Protein AF-0000000072628642 (afdb_homodimer)

Radius of gyration: 26.58 Å; Cα contacts (8 Å, |Δi|>4): 1217; chains: 2; bounding box: 62×96×61 Å

pLDDT: mean 88.21, std 14.82, range [26.38, 98.94]

Organism: Meloidogyne incognita (NCBI:txid6306)

Solvent-accessible surface area (backbone atoms only — not comparable to full-atom values): 31211 Å² total; per-residue (Å²): 112,71,61,87,69,72,51,70,67,55,42,51,52,48,54,50,24,47,69,71,48,40,33,92,86,68,40,46,45,75,43,68,57,64,73,45,79,46,60,67,76,45,87,91,37,37,7,5,14,37,23,28,46,60,71,12,30,38,40,30,38,27,42,74,41,84,44,79,42,94,62,77,77,76,64,77,46,61,44,57,42,44,44,73,38,89,76,16,39,76,64,37,62,64,71,65,26,53,54,52,27,49,50,51,18,50,49,54,41,36,37,64,33,41,85,76,42,28,51,68,43,57,52,67,32,46,56,60,82,81,41,33,28,47,33,38,40,37,40,33,36,32,53,26,66,35,33,49,59,61,36,43,50,28,53,21,51,50,46,11,48,48,45,22,49,44,73,57,69,41,79,38,87,39,78,93,77,37,70,44,79,40,74,49,93,70,83,45,70,48,65,46,56,53,82,36,46,47,38,37,38,54,39,30,43,46,90,94,37,67,34,32,58,42,39,47,73,56,49,74,64,40,35,38,33,34,40,38,18,35,23,60,31,95,45,88,89,41,65,81,62,20,27,38,20,29,39,35,54,41,75,30,31,67,40,40,57,70,57,50,52,50,47,52,54,52,46,53,53,50,41,48,53,51,49,51,54,48,53,51,50,53,52,53,53,51,52,51,52,56,54,58,67,65,44,71,69,83,115,114,68,61,90,71,72,52,71,66,56,42,51,52,48,53,51,24,46,70,72,48,39,34,91,88,68,41,46,45,76,41,68,58,63,73,46,79,47,61,68,77,45,88,92,37,38,7,4,15,38,25,28,46,59,71,12,29,37,40,30,37,27,41,72,42,84,43,78,44,93,63,76,76,76,64,75,46,64,44,57,42,45,43,73,40,90,77,16,39,74,65,37,60,64,70,64,27,53,54,52,26,48,48,52,20,50,50,54,41,38,35,64,33,41,85,76,42,27,53,69,44,57,54,67,32,49,48,65,83,80,41,32,26,48,34,36,42,36,40,32,35,32,54,26,65,36,32,49,59,60,35,42,50,26,53,21,49,50,45,12,48,47,45,21,50,44,72,56,67,41,79,38,88,40,77,92,78,37,68,44,81,37,74,49,93,70,83,47,68,49,66,47,56,52,82,35,45,47,37,38,39,52,40,28,44,44,91,95,35,68,35,31,58,42,38,47,74,57,48,74,62,42,35,38,32,34,40,40,16,36,24,60,31,95,45,89,88,42,66,81,64,20,26,38,21,28,39,36,55,41,76,29,30,66,38,41,56,68,58,48,53,50,47,52,54,51,46,54,52,51,41,49,53,51,48,51,54,49,53,52,51,52,52,52,51,51,52,51,52,56,54,56,68,67,44,71,69,80,112

InterPro domains:
  IPR001247 Exoribonuclease, phosphorolytic domain 1 [PF01138] (32-166)
  IPR015847 Exoribonuclease, phosphorolytic domain 2 [PF03725] (198-268)
  IPR020568 Ribosomal protein uS5 domain 2-type superfamily [SSF54211] (1-220)
  IPR027408 PNPase/RNase PH domain superfamily [G3DSA:3.30.230.70] (5-297)
  IPR036345 Exoribonuclease, PH domain 2 superfamily [SSF55666] (192-291)
  IPR050590 Exosome complex component Rrp42 subfamily [PTHR11097] (6-284)

Structure (mmCIF, N/CA/C/O backbone):
data_AF-0000000072628642-model_v1
#
loop_
_entity.id
_entity.type
_entity.pdbx_description
1 polymer 'Ribosomal RNA-processing protein 42'
#
loop_
_atom_site.group_PDB
_atom_site.id
_atom_site.type_symbol
_atom_site.label_atom_id
_atom_site.label_alt_id
_atom_site.label_comp_id
_atom_site.label_asym_id
_atom_site.label_entity_id
_atom_site.label_seq_id
_atom_site.pdbx_PDB_ins_code
_atom_site.Cartn_x
_atom_site.Cartn_y
_atom_site.Cartn_z
_atom_site.occupancy
_atom_site.B_iso_or_equiv
_atom_site.auth_seq_id
_atom_site.auth_comp_id
_atom_site.auth_asym_id
_atom_site.auth_atom_id
_atom_site.pdbx_PDB_model_num
ATOM 1 N N . MET A 1 1 ? 20.266 -1.499 14.406 1 27.38 1 MET A N 1
ATOM 2 C CA . MET A 1 1 ? 20.328 -2.281 13.18 1 27.38 1 MET A CA 1
ATOM 3 C C . MET A 1 1 ? 21.641 -2.062 12.453 1 27.38 1 MET A C 1
ATOM 5 O O . MET A 1 1 ? 22.062 -0.921 12.234 1 27.38 1 MET A O 1
ATOM 9 N N . ALA A 1 2 ? 22.5 -2.834 12.5 1 34.16 2 ALA A N 1
ATOM 10 C CA . ALA A 1 2 ? 23.766 -2.627 11.789 1 34.16 2 ALA A CA 1
ATOM 11 C C . ALA A 1 2 ? 23.516 -2.172 10.352 1 34.16 2 ALA A C 1
ATOM 13 O O . ALA A 1 2 ? 23 -2.936 9.531 1 34.16 2 ALA A O 1
ATOM 14 N N . ASP A 1 3 ? 23.141 -1.09 10.039 1 44 3 ASP A N 1
ATOM 15 C CA . ASP A 1 3 ? 22.844 -0.438 8.766 1 44 3 ASP A CA 1
ATOM 16 C C . ASP A 1 3 ? 23.938 -0.731 7.734 1 44 3 ASP A C 1
ATOM 18 O O . ASP A 1 3 ? 25.109 -0.441 7.969 1 44 3 ASP A O 1
ATOM 22 N N . PHE A 1 4 ? 23.984 -1.987 7.246 1 50.06 4 PHE A N 1
ATOM 23 C CA . PHE A 1 4 ? 24.875 -2.031 6.09 1 50.06 4 PHE A CA 1
ATOM 24 C C . PHE A 1 4 ? 25.016 -0.648 5.461 1 50.06 4 PHE A C 1
ATOM 26 O O . PHE A 1 4 ? 24.031 -0.081 4.973 1 50.06 4 PHE A O 1
ATOM 33 N N . LEU A 1 5 ? 25.828 0.159 6.137 1 64.5 5 LEU A N 1
ATOM 34 C CA . LEU A 1 5 ? 26.016 1.582 5.879 1 64.5 5 LEU A CA 1
ATOM 35 C C . LEU A 1 5 ? 27.016 1.799 4.746 1 64.5 5 LEU A C 1
ATOM 37 O O . LEU A 1 5 ? 28.078 1.179 4.727 1 64.5 5 LEU A O 1
ATOM 41 N N . ILE A 1 6 ? 26.547 1.906 3.443 1 77 6 ILE A N 1
ATOM 42 C CA . ILE A 1 6 ? 27.453 2.352 2.393 1 77 6 ILE A CA 1
ATOM 43 C C . ILE A 1 6 ? 27.875 3.799 2.648 1 77 6 ILE A C 1
ATOM 45 O O . ILE A 1 6 ? 27.125 4.574 3.238 1 77 6 ILE A O 1
ATOM 49 N N . SER A 1 7 ? 29.125 4.012 2.379 1 87.94 7 SER A N 1
ATOM 50 C CA . SER A 1 7 ? 29.641 5.367 2.553 1 87.94 7 SER A CA 1
ATOM 51 C C . SER A 1 7 ? 28.922 6.348 1.628 1 87.94 7 SER A C 1
ATOM 53 O O . SER A 1 7 ? 28.312 5.945 0.642 1 87.94 7 SER A O 1
ATOM 55 N N . ASN A 1 8 ? 28.984 7.574 1.965 1 88.69 8 ASN A N 1
ATOM 56 C CA . ASN A 1 8 ? 28.422 8.617 1.115 1 88.69 8 ASN A CA 1
ATOM 57 C C . ASN A 1 8 ? 29.078 8.633 -0.264 1 88.69 8 ASN A C 1
ATOM 59 O O . ASN A 1 8 ? 28.406 8.914 -1.265 1 88.69 8 ASN A O 1
ATOM 63 N N . TYR A 1 9 ? 30.312 8.336 -0.222 1 89.62 9 TYR A N 1
ATOM 64 C CA . TYR A 1 9 ? 31.016 8.281 -1.497 1 89.62 9 TYR A CA 1
ATOM 65 C C . TYR A 1 9 ? 30.484 7.156 -2.371 1 89.62 9 TYR A C 1
ATOM 67 O O . TYR A 1 9 ? 30.234 7.352 -3.562 1 89.62 9 TYR A O 1
ATOM 75 N N . GLU A 1 10 ? 30.297 5.992 -1.767 1 91.56 10 GLU A N 1
ATOM 76 C CA . GLU A 1 10 ? 29.75 4.855 -2.494 1 91.56 10 GLU A CA 1
ATOM 77 C C . GLU A 1 10 ? 28.344 5.148 -2.996 1 91.56 10 GLU A C 1
ATOM 79 O O . GLU A 1 10 ? 28 4.809 -4.129 1 91.56 10 GLU A O 1
ATOM 84 N N . LYS A 1 11 ? 27.609 5.773 -2.203 1 92.5 11 LYS A N 1
ATOM 85 C CA . LYS A 1 11 ? 26.234 6.141 -2.576 1 92.5 11 LYS A CA 1
ATOM 86 C C . LYS A 1 11 ? 26.234 7.055 -3.797 1 92.5 11 LYS A C 1
ATOM 88 O O . LYS A 1 11 ? 25.484 6.82 -4.75 1 92.5 11 LYS A O 1
ATOM 93 N N . ASN A 1 12 ? 27.031 8.016 -3.785 1 93.5 12 ASN A N 1
ATOM 94 C CA . ASN A 1 12 ? 27.125 8.953 -4.902 1 93.5 12 ASN A CA 1
ATOM 95 C C . ASN A 1 12 ? 27.594 8.258 -6.18 1 93.5 12 ASN A C 1
ATOM 97 O O . ASN A 1 12 ? 27.109 8.578 -7.273 1 93.5 12 ASN A O 1
ATOM 101 N N . TYR A 1 13 ? 28.562 7.352 -5.949 1 94.44 13 TYR A N 1
ATOM 102 C CA . TYR A 1 13 ? 29.047 6.598 -7.094 1 94.44 13 TYR A CA 1
ATOM 103 C C . TYR A 1 13 ? 27.938 5.793 -7.746 1 94.44 13 TYR A C 1
ATOM 105 O O . TYR A 1 13 ? 27.797 5.785 -8.969 1 94.44 13 TYR A O 1
ATOM 113 N N . ILE A 1 14 ? 27.078 5.172 -6.93 1 96.06 14 ILE A N 1
ATOM 114 C CA . ILE A 1 14 ? 25.953 4.363 -7.41 1 96.06 14 ILE A CA 1
ATOM 115 C C . ILE A 1 14 ? 24.938 5.254 -8.125 1 96.06 14 ILE A C 1
ATOM 117 O O . ILE A 1 14 ? 24.516 4.941 -9.234 1 96.06 14 ILE A O 1
ATOM 121 N N . ILE A 1 15 ? 24.609 6.348 -7.539 1 95.94 15 ILE A N 1
ATOM 122 C CA . ILE A 1 15 ? 23.609 7.266 -8.078 1 95.94 15 ILE A CA 1
ATOM 123 C C . ILE A 1 15 ? 24.094 7.812 -9.422 1 95.94 15 ILE A C 1
ATOM 125 O O . ILE A 1 15 ? 23.312 7.867 -10.383 1 95.94 15 ILE A O 1
ATOM 129 N N . ASP A 1 16 ? 25.359 8.133 -9.469 1 95.94 16 ASP A N 1
ATOM 130 C CA . ASP A 1 16 ? 25.922 8.664 -10.703 1 95.94 16 ASP A CA 1
ATOM 131 C C . ASP A 1 16 ? 25.891 7.609 -11.812 1 95.94 16 ASP A C 1
ATOM 133 O O . ASP A 1 16 ? 25.609 7.926 -12.969 1 95.94 16 ASP A O 1
ATOM 137 N N . GLY A 1 17 ? 26.281 6.398 -11.5 1 96.12 17 GLY A N 1
ATOM 138 C CA . GLY A 1 17 ? 26.219 5.316 -12.469 1 96.12 17 GLY A CA 1
ATOM 139 C C . GLY A 1 17 ? 24.828 5.086 -13.016 1 96.12 17 GLY A C 1
ATOM 140 O O . GLY A 1 17 ? 24.641 4.953 -14.227 1 96.12 17 GLY A O 1
ATOM 141 N N . VAL A 1 18 ? 23.844 5.117 -12.172 1 96.25 18 VAL A N 1
ATOM 142 C CA . VAL A 1 18 ? 22.438 4.934 -12.555 1 96.25 18 VAL A CA 1
ATOM 143 C C . VAL A 1 18 ? 22 6.07 -13.477 1 96.25 18 VAL A C 1
ATOM 145 O O . VAL A 1 18 ? 21.344 5.84 -14.484 1 96.25 18 VAL A O 1
ATOM 148 N N . GLN A 1 19 ? 22.406 7.258 -13.117 1 96 19 GLN A N 1
ATOM 149 C CA . GLN A 1 19 ? 22.062 8.414 -13.938 1 96 19 GLN A CA 1
ATOM 150 C C . GLN A 1 19 ? 22.672 8.297 -15.336 1 96 19 GLN A C 1
ATOM 152 O O . GLN A 1 19 ? 22.062 8.734 -16.312 1 96 19 GLN A O 1
ATOM 157 N N . ALA A 1 20 ? 23.828 7.676 -15.383 1 95.62 20 ALA A N 1
ATOM 158 C CA . ALA A 1 20 ? 24.516 7.484 -16.656 1 95.62 20 ALA A CA 1
ATOM 159 C C . ALA A 1 20 ? 23.969 6.266 -17.406 1 95.62 20 ALA A C 1
ATOM 161 O O . ALA A 1 20 ? 24.312 6.023 -18.562 1 95.62 20 ALA A O 1
ATOM 162 N N . GLY A 1 21 ? 23.172 5.492 -16.766 1 95.31 21 GLY A N 1
ATOM 163 C CA . GLY A 1 21 ? 22.531 4.352 -17.391 1 95.31 21 GLY A CA 1
ATOM 164 C C . GLY A 1 21 ? 23.328 3.07 -17.281 1 95.31 21 GLY A C 1
ATOM 165 O O . GLY A 1 21 ? 23.016 2.072 -17.938 1 95.31 21 GLY A O 1
ATOM 166 N N . ILE A 1 22 ? 24.453 3.146 -16.531 1 95.81 22 ILE A N 1
ATOM 167 C CA . ILE A 1 22 ? 25.281 1.958 -16.312 1 95.81 22 ILE A CA 1
ATOM 168 C C . ILE A 1 22 ? 25.516 1.76 -14.82 1 95.81 22 ILE A C 1
ATOM 170 O O . ILE A 1 22 ? 26.219 2.561 -14.18 1 95.81 22 ILE A O 1
ATOM 174 N N . ARG A 1 23 ? 25.047 0.684 -14.312 1 96.69 23 ARG A N 1
ATOM 175 C CA . ARG A 1 23 ? 25.125 0.404 -12.883 1 96.69 23 ARG A CA 1
ATOM 176 C C . ARG A 1 23 ? 26.516 -0.133 -12.516 1 96.69 23 ARG A C 1
ATOM 178 O O . ARG A 1 23 ? 27.297 -0.483 -13.391 1 96.69 23 ARG A O 1
ATOM 185 N N . CYS A 1 24 ? 26.812 -0.268 -11.336 1 93.56 24 CYS A N 1
ATOM 186 C CA . CYS A 1 24 ? 28.141 -0.636 -10.844 1 93.56 24 CYS A CA 1
ATOM 187 C C . CYS A 1 24 ? 28.516 -2.039 -11.297 1 93.56 24 CYS A C 1
ATOM 189 O O . CYS A 1 24 ? 29.703 -2.33 -11.508 1 93.56 24 CYS A O 1
ATOM 191 N N . ASP A 1 25 ? 27.547 -2.869 -11.43 1 95.19 25 ASP A N 1
ATOM 192 C CA . ASP A 1 25 ? 27.828 -4.246 -11.812 1 95.19 25 ASP A CA 1
ATOM 193 C C . ASP A 1 25 ? 27.672 -4.441 -13.32 1 95.19 25 ASP A C 1
ATOM 195 O O . ASP A 1 25 ? 27.641 -5.574 -13.805 1 95.19 25 ASP A O 1
ATOM 199 N N . GLY A 1 26 ? 27.484 -3.393 -14.094 1 96.5 26 GLY A N 1
ATOM 200 C CA . GLY A 1 26 ? 27.453 -3.447 -15.547 1 96.5 26 GLY A CA 1
ATOM 201 C C . GLY A 1 26 ? 26.047 -3.564 -16.094 1 96.5 26 GLY A C 1
ATOM 202 O O . GLY A 1 26 ? 25.828 -3.426 -17.312 1 96.5 26 GLY A O 1
ATOM 203 N N . ARG A 1 27 ? 25.031 -3.717 -15.289 1 97.56 27 ARG A N 1
ATOM 204 C CA . ARG A 1 27 ? 23.641 -3.82 -15.727 1 97.56 27 ARG A CA 1
ATOM 205 C C . ARG A 1 27 ? 23.109 -2.469 -16.188 1 97.56 27 ARG A C 1
ATOM 207 O O . ARG A 1 27 ? 23.562 -1.424 -15.711 1 97.56 27 ARG A O 1
ATOM 214 N N . GLN A 1 28 ? 22.156 -2.613 -17.109 1 97.88 28 GLN A N 1
ATOM 215 C CA . GLN A 1 28 ? 21.344 -1.441 -17.453 1 97.88 28 GLN A CA 1
ATOM 216 C C . GLN A 1 28 ? 20.219 -1.234 -16.438 1 97.88 28 GLN A C 1
ATOM 218 O O . GLN A 1 28 ? 20.078 -2.014 -15.5 1 97.88 28 GLN A O 1
ATOM 223 N N . LEU A 1 29 ? 19.438 -0.24 -16.641 1 98 29 LEU A N 1
ATOM 224 C CA . LEU A 1 29 ? 18.453 0.213 -15.664 1 98 29 LEU A CA 1
ATOM 225 C C . LEU A 1 29 ? 17.359 -0.836 -15.469 1 98 29 LEU A C 1
ATOM 227 O O . LEU A 1 29 ? 16.797 -0.946 -14.383 1 98 29 LEU A O 1
ATOM 231 N N . THR A 1 30 ? 17.062 -1.696 -16.531 1 98.06 30 THR A N 1
ATOM 232 C CA . THR A 1 30 ? 15.945 -2.627 -16.453 1 98.06 30 THR A CA 1
ATOM 233 C C . THR A 1 30 ? 16.438 -4.07 -16.438 1 98.06 30 THR A C 1
ATOM 235 O O . THR A 1 30 ? 15.641 -5.008 -16.516 1 98.06 30 THR A O 1
ATOM 238 N N . ASP A 1 31 ? 17.781 -4.254 -16.375 1 97.94 31 ASP A N 1
ATOM 239 C CA . ASP A 1 31 ? 18.359 -5.598 -16.391 1 97.94 31 ASP A CA 1
ATOM 240 C C . ASP A 1 31 ? 18.172 -6.289 -15.047 1 97.94 31 ASP A C 1
ATOM 242 O O . ASP A 1 31 ? 18.328 -5.66 -14 1 97.94 31 ASP A O 1
ATOM 246 N N . TYR A 1 32 ? 17.812 -7.535 -15.156 1 98.69 32 TYR A N 1
ATOM 247 C CA . TYR A 1 32 ? 17.766 -8.375 -13.961 1 98.69 32 TYR A CA 1
ATOM 248 C C . TYR A 1 32 ? 19.078 -9.133 -13.781 1 98.69 32 TYR A C 1
ATOM 250 O O . TYR A 1 32 ? 19.734 -9.484 -14.758 1 98.69 32 TYR A O 1
ATOM 258 N N . ARG A 1 33 ? 19.469 -9.383 -12.562 1 98.31 33 ARG A N 1
ATOM 259 C CA . ARG A 1 33 ? 20.5 -10.383 -12.273 1 98.31 33 ARG A CA 1
ATOM 260 C C . ARG A 1 33 ? 20.047 -11.773 -12.703 1 98.31 33 ARG A C 1
ATOM 262 O O . ARG A 1 33 ? 18.875 -11.992 -12.984 1 98.31 33 ARG A O 1
ATOM 269 N N . PRO A 1 34 ? 20.984 -12.625 -12.797 1 98.12 34 PRO A N 1
ATOM 270 C CA . PRO A 1 34 ? 20.578 -13.977 -13.195 1 98.12 34 PRO A CA 1
ATOM 271 C C . PRO A 1 34 ? 19.5 -14.562 -12.289 1 98.12 34 PRO A C 1
ATOM 273 O O . PRO A 1 34 ? 19.562 -14.414 -11.062 1 98.12 34 PRO A O 1
ATOM 276 N N . ILE A 1 35 ? 18.531 -15.188 -12.922 1 98.69 35 ILE A N 1
ATOM 277 C CA . ILE A 1 35 ? 17.406 -15.781 -12.188 1 98.69 35 ILE A CA 1
ATOM 278 C C . ILE A 1 35 ? 17.453 -17.297 -12.32 1 98.69 35 ILE A C 1
ATOM 280 O O . ILE A 1 35 ? 17.625 -17.828 -13.43 1 98.69 35 ILE A O 1
ATOM 284 N N . SER A 1 36 ? 17.391 -17.953 -11.188 1 98.38 36 SER A N 1
ATOM 285 C CA . SER A 1 36 ? 17.281 -19.406 -11.164 1 98.38 36 SER A CA 1
ATOM 286 C C . SER A 1 36 ? 15.961 -19.844 -10.539 1 98.38 36 SER A C 1
ATOM 288 O O . SER A 1 36 ? 15.516 -19.266 -9.539 1 98.38 36 SER A O 1
ATOM 290 N N . ILE A 1 37 ? 15.344 -20.812 -11.148 1 98.25 37 ILE A N 1
ATOM 291 C CA . ILE A 1 37 ? 14.039 -21.297 -10.711 1 98.25 37 ILE A CA 1
ATOM 292 C C . ILE A 1 37 ? 14.055 -22.828 -10.641 1 98.25 37 ILE A C 1
ATOM 294 O O . ILE A 1 37 ? 14.445 -23.484 -11.609 1 98.25 37 ILE A O 1
ATOM 298 N N . GLU A 1 38 ? 13.688 -23.344 -9.539 1 97.88 38 GLU A N 1
ATOM 299 C CA . GLU A 1 38 ? 13.5 -24.781 -9.352 1 97.88 38 GLU A CA 1
ATOM 300 C C . GLU A 1 38 ? 12.164 -25.078 -8.688 1 97.88 38 GLU A C 1
ATOM 302 O O . GLU A 1 38 ? 11.75 -24.375 -7.758 1 97.88 38 GLU A O 1
ATOM 307 N N . THR A 1 39 ? 11.445 -26.062 -9.172 1 98 39 THR A N 1
ATOM 308 C CA . THR A 1 39 ? 10.18 -26.453 -8.578 1 98 39 THR A CA 1
ATOM 309 C C . THR A 1 39 ? 10.25 -27.891 -8.047 1 98 39 THR A C 1
ATOM 311 O O . THR A 1 39 ? 11.18 -28.625 -8.383 1 98 39 THR A O 1
ATOM 314 N N . GLY A 1 40 ? 9.328 -28.25 -7.148 1 96.75 40 GLY A N 1
ATOM 315 C CA . GLY A 1 40 ? 9.227 -29.609 -6.641 1 96.75 40 GLY A CA 1
ATOM 316 C C . GLY A 1 40 ? 10.391 -29.984 -5.734 1 96.75 40 GLY A C 1
ATOM 317 O O . GLY A 1 40 ? 10.891 -31.109 -5.801 1 96.75 40 GLY A O 1
ATOM 318 N N . ILE A 1 41 ? 10.82 -29.078 -4.891 1 95.25 41 ILE A N 1
ATOM 319 C CA . ILE A 1 41 ? 12.07 -29.312 -4.168 1 95.25 41 ILE A CA 1
ATOM 320 C C . ILE A 1 41 ? 11.758 -29.797 -2.75 1 95.25 41 ILE A C 1
ATOM 322 O O . ILE A 1 41 ? 12.656 -30.25 -2.039 1 95.25 41 ILE A O 1
ATOM 326 N N . LEU A 1 42 ? 10.5 -29.625 -2.34 1 95.94 42 LEU A N 1
ATOM 327 C CA . LEU A 1 42 ? 10.102 -30.078 -1.009 1 95.94 42 LEU A CA 1
ATOM 328 C C . LEU A 1 42 ? 9.125 -31.234 -1.097 1 95.94 42 LEU A C 1
ATOM 330 O O . LEU A 1 42 ? 7.984 -31.062 -1.536 1 95.94 42 LEU A O 1
ATOM 334 N N . ALA A 1 43 ? 9.438 -32.438 -0.643 1 91.25 43 ALA A N 1
ATOM 335 C CA . ALA A 1 43 ? 8.664 -33.688 -0.779 1 91.25 43 ALA A CA 1
ATOM 336 C C . ALA A 1 43 ? 7.375 -33.594 0.035 1 91.25 43 ALA A C 1
ATOM 338 O O . ALA A 1 43 ? 6.344 -34.156 -0.366 1 91.25 43 ALA A O 1
ATOM 339 N N . GLY A 1 44 ? 7.305 -32.969 1.063 1 92.56 44 GLY A N 1
ATOM 340 C CA . GLY A 1 44 ? 6.141 -32.969 1.938 1 92.56 44 GLY A CA 1
ATOM 341 C C . GLY A 1 44 ? 5.168 -31.844 1.615 1 92.56 44 GLY A C 1
ATOM 342 O O . GLY A 1 44 ? 4.086 -31.766 2.199 1 92.56 44 GLY A O 1
ATOM 343 N N . ALA A 1 45 ? 5.434 -31.141 0.586 1 96.94 45 ALA A N 1
ATOM 344 C CA . ALA A 1 45 ? 4.578 -30.016 0.206 1 96.94 45 ALA A CA 1
ATOM 345 C C . ALA A 1 45 ? 3.705 -30.375 -0.993 1 96.94 45 ALA A C 1
ATOM 347 O O . ALA A 1 45 ? 4.047 -31.266 -1.773 1 96.94 45 ALA A O 1
ATOM 348 N N . ASN A 1 46 ? 2.494 -29.781 -1.172 1 97.94 46 ASN A N 1
ATOM 349 C CA . ASN A 1 46 ? 1.681 -29.922 -2.375 1 97.94 46 ASN A CA 1
ATOM 350 C C . ASN A 1 46 ? 2.348 -29.281 -3.584 1 97.94 46 ASN A C 1
ATOM 352 O O . ASN A 1 46 ? 2.109 -29.688 -4.723 1 97.94 46 ASN A O 1
ATOM 356 N N . GLY A 1 47 ? 3.139 -28.266 -3.375 1 98.31 47 GLY A N 1
ATOM 357 C CA . GLY A 1 47 ? 3.963 -27.547 -4.336 1 98.31 47 GLY A CA 1
ATOM 358 C C . GLY A 1 47 ? 5.105 -26.781 -3.688 1 98.31 47 GLY A C 1
ATOM 359 O O . GLY A 1 47 ? 5.055 -26.469 -2.496 1 98.31 47 GLY A O 1
ATOM 360 N N . SER A 1 48 ? 6.133 -26.594 -4.402 1 98.69 48 SER A N 1
ATOM 361 C CA . SER A 1 48 ? 7.27 -25.844 -3.863 1 98.69 48 SER A CA 1
ATOM 362 C C . SER A 1 48 ? 8.109 -25.234 -4.977 1 98.69 48 SER A C 1
ATOM 364 O O . SER A 1 48 ? 8.016 -25.656 -6.133 1 98.69 48 SER A O 1
ATOM 366 N N . ALA A 1 49 ? 8.852 -24.25 -4.633 1 98.81 49 ALA A N 1
ATOM 367 C CA . ALA A 1 49 ? 9.766 -23.594 -5.562 1 98.81 49 ALA A CA 1
ATOM 368 C C . ALA A 1 49 ? 10.898 -22.891 -4.816 1 98.81 49 ALA A C 1
ATOM 370 O O . ALA A 1 49 ? 10.727 -22.484 -3.666 1 98.81 49 ALA A O 1
ATOM 371 N N . ARG A 1 50 ? 11.992 -22.812 -5.422 1 98.81 50 ARG A N 1
ATOM 372 C CA . ARG A 1 50 ? 13.109 -21.984 -4.984 1 98.81 50 ARG A CA 1
ATOM 373 C C . ARG A 1 50 ? 13.523 -21 -6.07 1 98.81 50 ARG A C 1
ATOM 375 O O . ARG A 1 50 ? 13.688 -21.391 -7.23 1 98.81 50 ARG A O 1
ATOM 382 N N . ILE A 1 51 ? 13.594 -19.766 -5.75 1 98.81 51 ILE A N 1
ATOM 383 C CA . ILE A 1 51 ? 13.953 -18.703 -6.676 1 98.81 51 ILE A CA 1
ATOM 384 C C . ILE A 1 51 ? 15.227 -18.016 -6.191 1 98.81 51 ILE A C 1
ATOM 386 O O . ILE A 1 51 ? 15.328 -17.656 -5.016 1 98.81 51 ILE A O 1
ATOM 390 N N . GLN A 1 52 ? 16.094 -17.828 -7.07 1 98.69 52 GLN A N 1
ATOM 391 C CA . GLN A 1 52 ? 17.281 -17 -6.82 1 98.69 52 GLN A CA 1
ATOM 392 C C . GLN A 1 52 ? 17.375 -15.875 -7.84 1 98.69 52 GLN A C 1
ATOM 394 O O . GLN A 1 52 ? 17.25 -16.109 -9.047 1 98.69 52 GLN A O 1
ATOM 399 N N . ILE A 1 53 ? 17.484 -14.711 -7.434 1 98.69 53 ILE A N 1
ATOM 400 C CA . ILE A 1 53 ? 17.844 -13.547 -8.234 1 98.69 53 ILE A CA 1
ATOM 401 C C . ILE A 1 53 ? 19.172 -12.961 -7.734 1 98.69 53 ILE A C 1
ATOM 403 O O . ILE A 1 53 ? 19.203 -12.289 -6.703 1 98.69 53 ILE A O 1
ATOM 407 N N . GLY A 1 54 ? 20.234 -13.125 -8.547 1 97.81 54 GLY A N 1
ATOM 408 C CA . GLY A 1 54 ? 21.547 -12.867 -7.965 1 97.81 54 GLY A CA 1
ATOM 409 C C . GLY A 1 54 ? 21.781 -13.648 -6.684 1 97.81 54 GLY A C 1
ATOM 410 O O . GLY A 1 54 ? 21.672 -14.875 -6.66 1 97.81 54 GLY A O 1
ATOM 411 N N . SER A 1 55 ? 22.062 -12.922 -5.578 1 96.75 55 SER A N 1
ATOM 412 C CA . SER A 1 55 ? 22.328 -13.586 -4.305 1 96.75 55 SER A CA 1
ATOM 413 C C . SER A 1 55 ? 21.062 -13.648 -3.445 1 96.75 55 SER A C 1
ATOM 415 O O . SER A 1 55 ? 21.062 -14.273 -2.385 1 96.75 55 SER A O 1
ATOM 417 N N . THR A 1 56 ? 20.016 -13 -3.881 1 97.69 56 THR A N 1
ATOM 418 C CA . THR A 1 56 ? 18.75 -13.133 -3.172 1 97.69 56 THR A CA 1
ATOM 419 C C . THR A 1 56 ? 18.156 -14.523 -3.371 1 97.69 56 THR A C 1
ATOM 421 O O . THR A 1 56 ? 18.109 -15.031 -4.496 1 97.69 56 THR A O 1
ATOM 424 N N . ASP A 1 57 ? 17.766 -15.141 -2.258 1 98.25 57 ASP A N 1
ATOM 425 C CA . ASP A 1 57 ? 17.359 -16.531 -2.268 1 98.25 57 ASP A CA 1
ATOM 426 C C . ASP A 1 57 ? 16.109 -16.75 -1.418 1 98.25 57 ASP A C 1
ATOM 428 O O . ASP A 1 57 ? 16.094 -16.422 -0.228 1 98.25 57 ASP A O 1
ATOM 432 N N . VAL A 1 58 ? 15.047 -17.297 -2.096 1 98.62 58 VAL A N 1
ATOM 433 C CA . VAL A 1 58 ? 13.812 -17.547 -1.357 1 98.62 58 VAL A CA 1
ATOM 434 C C . VAL A 1 58 ? 13.336 -18.984 -1.635 1 98.62 58 VAL A C 1
ATOM 436 O O . VAL A 1 58 ? 13.531 -19.5 -2.734 1 98.62 58 VAL A O 1
ATOM 439 N N . LEU A 1 59 ? 12.758 -19.578 -0.613 1 98.75 59 LEU A N 1
ATOM 440 C CA . LEU A 1 59 ? 12.18 -20.906 -0.682 1 98.75 59 LEU A CA 1
ATOM 441 C C . LEU A 1 59 ? 10.695 -20.875 -0.331 1 98.75 59 LEU A C 1
ATOM 443 O O . LEU A 1 59 ? 10.305 -20.297 0.687 1 98.75 59 LEU A O 1
ATOM 447 N N . LEU A 1 60 ? 9.875 -21.438 -1.182 1 98.81 60 LEU A N 1
ATOM 448 C CA . LEU A 1 60 ? 8.43 -21.406 -0.964 1 98.81 60 LEU A CA 1
ATOM 449 C C . LEU A 1 60 ? 7.855 -22.828 -0.908 1 98.81 60 LEU A C 1
ATOM 451 O O . LEU A 1 60 ? 8.297 -23.703 -1.651 1 98.81 60 LEU A O 1
ATOM 455 N N . SER A 1 61 ? 6.887 -23.016 -0.077 1 98.75 61 SER A N 1
ATOM 456 C CA . SER A 1 61 ? 6.113 -24.25 0.054 1 98.75 61 SER A CA 1
ATOM 457 C C . SER A 1 61 ? 4.613 -23.953 0.043 1 98.75 61 SER A C 1
ATOM 459 O O . SER A 1 61 ? 4.156 -22.984 0.638 1 98.75 61 SER A O 1
ATOM 461 N N . VAL A 1 62 ? 3.861 -24.766 -0.662 1 98.81 62 VAL A N 1
ATOM 462 C CA . VAL A 1 62 ? 2.404 -24.688 -0.677 1 98.81 62 VAL A CA 1
ATOM 463 C C . VAL A 1 62 ? 1.804 -25.922 -0.016 1 98.81 62 VAL A C 1
ATOM 465 O O . VAL A 1 62 ? 2.164 -27.047 -0.355 1 98.81 62 VAL A O 1
ATOM 468 N N . LYS A 1 63 ? 0.992 -25.703 0.931 1 98.12 63 LYS A N 1
ATOM 469 C CA . LYS A 1 63 ? 0.221 -26.766 1.562 1 98.12 63 LYS A CA 1
ATOM 470 C C . LYS A 1 63 ? -1.277 -26.547 1.381 1 98.12 63 LYS A C 1
ATOM 472 O O . LYS A 1 63 ? -1.772 -25.438 1.564 1 98.12 63 LYS A O 1
ATOM 477 N N . ALA A 1 64 ? -1.95 -27.547 0.991 1 95.88 64 ALA A N 1
ATOM 478 C CA . ALA A 1 64 ? -3.402 -27.5 0.838 1 95.88 64 ALA A CA 1
ATOM 479 C C . ALA A 1 64 ? -4.102 -28.141 2.033 1 95.88 64 ALA A C 1
ATOM 481 O O . ALA A 1 64 ? -3.729 -29.25 2.459 1 95.88 64 ALA A O 1
ATOM 482 N N . GLU A 1 65 ? -5.008 -27.406 2.561 1 91.94 65 GLU A N 1
ATOM 483 C CA . GLU A 1 65 ? -5.805 -27.938 3.664 1 91.94 65 GLU A CA 1
ATOM 484 C C . GLU A 1 65 ? -7.297 -27.828 3.367 1 91.94 65 GLU A C 1
ATOM 486 O O . GLU A 1 65 ? -7.75 -26.828 2.807 1 91.94 65 GLU A O 1
ATOM 491 N N . LEU A 1 66 ? -8 -28.828 3.762 1 86.12 66 LEU A N 1
ATOM 492 C CA . LEU A 1 66 ? -9.453 -28.828 3.605 1 86.12 66 LEU A CA 1
ATOM 493 C C . LEU A 1 66 ? -10.117 -28.109 4.777 1 86.12 66 LEU A C 1
ATOM 495 O O . LEU A 1 66 ? -9.805 -28.391 5.938 1 86.12 66 LEU A O 1
ATOM 499 N N . ASN A 1 67 ? -10.961 -27.094 4.395 1 83.06 67 ASN A N 1
ATOM 500 C CA . ASN A 1 67 ? -11.68 -26.344 5.406 1 83.06 67 ASN A CA 1
ATOM 501 C C . ASN A 1 67 ? -13.188 -26.375 5.164 1 83.06 67 ASN A C 1
ATOM 503 O O . ASN A 1 67 ? -13.641 -26.766 4.082 1 83.06 67 ASN A O 1
ATOM 507 N N . THR A 1 68 ? -13.938 -26.125 6.293 1 76 68 THR A N 1
ATOM 508 C CA . THR A 1 68 ? -15.391 -26.031 6.211 1 76 68 THR A CA 1
ATOM 509 C C . THR A 1 68 ? -15.867 -24.672 6.703 1 76 68 THR A C 1
ATOM 511 O O . THR A 1 68 ? -15.273 -24.094 7.613 1 76 68 THR A O 1
ATOM 514 N N . THR A 1 69 ? -16.562 -24 5.859 1 69 69 THR A N 1
ATOM 515 C CA . THR A 1 69 ? -17.125 -22.75 6.355 1 69 69 THR A CA 1
ATOM 516 C C . THR A 1 69 ? -18.656 -22.766 6.23 1 69 69 THR A C 1
ATOM 518 O O . THR A 1 69 ? -19.203 -23.484 5.391 1 69 69 THR A O 1
ATOM 521 N N . THR A 1 70 ? -19.297 -22.234 7.34 1 60.81 70 THR A N 1
ATOM 522 C CA . THR A 1 70 ? -20.734 -22 7.234 1 60.81 70 THR A CA 1
ATOM 523 C C . THR A 1 70 ? -21.016 -20.672 6.539 1 60.81 70 THR A C 1
ATOM 525 O O . THR A 1 70 ? -22.156 -20.391 6.18 1 60.81 70 THR A O 1
ATOM 528 N N . ASP A 1 71 ? -19.969 -19.844 6.449 1 58.25 71 ASP A N 1
ATOM 529 C CA . ASP A 1 71 ? -20.125 -18.547 5.809 1 58.25 71 ASP A CA 1
ATOM 530 C C . ASP A 1 71 ? -19.672 -18.594 4.352 1 58.25 71 ASP A C 1
ATOM 532 O O . ASP A 1 71 ? -18.5 -18.875 4.074 1 58.25 71 ASP A O 1
ATOM 536 N N . PRO A 1 72 ? -20.719 -18.484 3.422 1 52.09 72 PRO A N 1
ATOM 537 C CA . PRO A 1 72 ? -20.453 -18.625 1.988 1 52.09 72 PRO A CA 1
ATOM 538 C C . PRO A 1 72 ? -19.438 -17.594 1.482 1 52.09 72 PRO A C 1
ATOM 540 O O . PRO A 1 72 ? -18.984 -17.688 0.337 1 52.09 72 PRO A O 1
ATOM 543 N N . ILE A 1 73 ? -19.359 -16.422 2.068 1 53.75 73 ILE A N 1
ATOM 544 C CA . ILE A 1 73 ? -18.594 -15.359 1.438 1 53.75 73 ILE A CA 1
ATOM 545 C C . ILE A 1 73 ? -17.125 -15.781 1.308 1 53.75 73 ILE A C 1
ATOM 547 O O . ILE A 1 73 ? -16.469 -16.062 2.309 1 53.75 73 ILE A O 1
ATOM 551 N N . LEU A 1 74 ? -16.906 -16.547 0.246 1 53.94 74 LEU A N 1
ATOM 552 C CA . LEU A 1 74 ? -15.656 -17.188 -0.147 1 53.94 74 LEU A CA 1
ATOM 553 C C . LEU A 1 74 ? -14.484 -16.234 0.051 1 53.94 74 LEU A C 1
ATOM 555 O O . LEU A 1 74 ? -14.422 -15.18 -0.579 1 53.94 74 LEU A O 1
ATOM 559 N N . SER A 1 75 ? -13.875 -16.266 1.296 1 58.22 75 SER A N 1
ATOM 560 C CA . SER A 1 75 ? -12.578 -15.711 1.66 1 58.22 75 SER A CA 1
ATOM 561 C C . SER A 1 75 ? -11.508 -16.094 0.638 1 58.22 75 SER A C 1
ATOM 563 O O . SER A 1 75 ? -11.672 -17.062 -0.108 1 58.22 75 SER A O 1
ATOM 565 N N . ASN A 1 76 ? -10.609 -15.203 0.311 1 64.5 76 ASN A N 1
ATOM 566 C CA . ASN A 1 76 ? -9.406 -15.555 -0.433 1 64.5 76 ASN A CA 1
ATOM 567 C C . ASN A 1 76 ? -8.828 -16.891 0.029 1 64.5 76 ASN A C 1
ATOM 569 O O . ASN A 1 76 ? -8.531 -17.062 1.212 1 64.5 76 ASN A O 1
ATOM 573 N N . ARG A 1 77 ? -8.852 -17.891 -0.779 1 87.12 77 ARG A N 1
ATOM 574 C CA . ARG A 1 77 ? -8.422 -19.266 -0.531 1 87.12 77 ARG A CA 1
ATOM 575 C C . ARG A 1 77 ? -6.906 -19.375 -0.525 1 87.12 77 ARG A C 1
ATOM 577 O O . ARG A 1 77 ? -6.355 -20.453 -0.326 1 87.12 77 ARG A O 1
ATOM 584 N N . LEU A 1 78 ? -6.301 -18.312 -0.753 1 95.31 78 LEU A N 1
ATOM 585 C CA . LEU A 1 78 ? -4.844 -18.266 -0.682 1 95.31 78 LEU A CA 1
ATOM 586 C C . LEU A 1 78 ? -4.387 -17.469 0.538 1 95.31 78 LEU A C 1
ATOM 588 O O . LEU A 1 78 ? -4.816 -16.344 0.744 1 95.31 78 LEU A O 1
ATOM 592 N N . LYS A 1 79 ? -3.617 -18.094 1.38 1 96.25 79 LYS A N 1
ATOM 593 C CA . LYS A 1 79 ? -2.975 -17.438 2.52 1 96.25 79 LYS A CA 1
ATOM 594 C C . LYS A 1 79 ? -1.462 -17.359 2.33 1 96.25 79 LYS A C 1
ATOM 596 O O . LYS A 1 79 ? -0.843 -18.328 1.855 1 96.25 79 LYS A O 1
ATOM 601 N N . PHE A 1 80 ? -0.914 -16.25 2.648 1 98.25 80 PHE A N 1
ATOM 602 C CA . PHE A 1 80 ? 0.509 -16.047 2.408 1 98.25 80 PHE A CA 1
ATOM 603 C C . PHE A 1 80 ? 1.245 -15.773 3.715 1 98.25 80 PHE A C 1
ATOM 605 O O . PHE A 1 80 ? 0.784 -14.984 4.543 1 98.25 80 PHE A O 1
ATOM 612 N N . PHE A 1 81 ? 2.375 -16.375 3.865 1 98.31 81 PHE A N 1
ATOM 613 C CA . PHE A 1 81 ? 3.27 -16.172 4.996 1 98.31 81 PHE A CA 1
ATOM 614 C C . PHE A 1 81 ? 4.707 -15.992 4.523 1 98.31 81 PHE A C 1
ATOM 616 O O . PHE A 1 81 ? 5.152 -16.672 3.604 1 98.31 81 PHE A O 1
ATOM 623 N N . VAL A 1 82 ? 5.387 -15.055 5.098 1 98.25 82 VAL A N 1
ATOM 624 C CA . VAL A 1 82 ? 6.793 -14.82 4.797 1 98.25 82 VAL A CA 1
ATOM 625 C C . VAL A 1 82 ? 7.605 -14.797 6.09 1 98.25 82 VAL A C 1
ATOM 627 O O . VAL A 1 82 ? 7.211 -14.148 7.066 1 98.25 82 VAL A O 1
ATOM 630 N N . ASP A 1 83 ? 8.641 -15.477 6.086 1 96.06 83 ASP A N 1
ATOM 631 C CA . ASP A 1 83 ? 9.57 -15.484 7.215 1 96.06 83 ASP A CA 1
ATOM 632 C C . ASP A 1 83 ? 11 -15.211 6.754 1 96.06 83 ASP A C 1
ATOM 634 O O . ASP A 1 83 ? 11.328 -15.398 5.582 1 96.06 83 ASP A O 1
ATOM 638 N N . LEU A 1 84 ? 11.789 -14.719 7.711 1 93.38 84 LEU A N 1
ATOM 639 C CA . LEU A 1 84 ? 13.195 -14.469 7.445 1 93.38 84 LEU A CA 1
ATOM 640 C C . LEU A 1 84 ? 14.078 -15.477 8.164 1 93.38 84 LEU A C 1
ATOM 642 O O . LEU A 1 84 ? 13.906 -15.711 9.367 1 93.38 84 LEU A O 1
ATOM 646 N N . SER A 1 85 ? 14.883 -16.078 7.367 1 89.81 85 SER A N 1
ATOM 647 C CA . SER A 1 85 ? 15.867 -16.953 8.008 1 89.81 85 SER A CA 1
ATOM 648 C C . SER A 1 85 ? 16.812 -16.156 8.906 1 89.81 85 SER A C 1
ATOM 650 O O . SER A 1 85 ? 17.125 -15 8.617 1 89.81 85 SER A O 1
ATOM 652 N N . ALA A 1 86 ? 17.219 -16.75 9.992 1 80.31 86 ALA A N 1
ATOM 653 C CA . ALA A 1 86 ? 18.125 -16.109 10.938 1 80.31 86 ALA A CA 1
ATOM 654 C C . ALA A 1 86 ? 19.375 -15.586 10.219 1 80.31 86 ALA A C 1
ATOM 656 O O . ALA A 1 86 ? 19.969 -14.586 10.633 1 80.31 86 ALA A O 1
ATOM 657 N N . ASN A 1 87 ? 19.734 -16.219 9.141 1 78.19 87 ASN A N 1
ATOM 658 C CA . ASN A 1 87 ? 20.969 -15.898 8.43 1 78.19 87 ASN A CA 1
ATOM 659 C C . ASN A 1 87 ? 20.703 -15.023 7.211 1 78.19 87 ASN A C 1
ATOM 661 O O . ASN A 1 87 ? 21.625 -14.719 6.449 1 78.19 87 ASN A O 1
ATOM 665 N N . ALA A 1 88 ? 19.516 -14.648 7.082 1 78.31 88 ALA A N 1
ATOM 666 C CA . ALA A 1 88 ? 19.156 -13.969 5.84 1 78.31 88 ALA A CA 1
ATOM 667 C C . ALA A 1 88 ? 19.812 -12.602 5.742 1 78.31 88 ALA A C 1
ATOM 669 O O . ALA A 1 88 ? 20.25 -12.195 4.664 1 78.31 88 ALA A O 1
ATOM 670 N N . SER A 1 89 ? 19.703 -11.828 6.652 1 70.5 89 SER A N 1
ATOM 671 C CA . SER A 1 89 ? 20.344 -10.523 6.684 1 70.5 89 SER A CA 1
ATOM 672 C C . SER A 1 89 ? 20.406 -9.969 8.102 1 70.5 89 SER A C 1
ATOM 674 O O . SER A 1 89 ? 19.438 -10.07 8.859 1 70.5 89 SER A O 1
ATOM 676 N N . PRO A 1 90 ? 21.578 -9.531 8.43 1 62.75 90 PRO A N 1
ATOM 677 C CA . PRO A 1 90 ? 21.688 -8.891 9.742 1 62.75 90 PRO A CA 1
ATOM 678 C C . PRO A 1 90 ? 20.703 -7.742 9.914 1 62.75 90 PRO A C 1
ATOM 680 O O . PRO A 1 90 ? 20.312 -7.422 11.047 1 62.75 90 PRO A O 1
ATOM 683 N N . LYS A 1 91 ? 20.281 -7.18 8.734 1 63.38 91 LYS A N 1
ATOM 684 C CA . LYS A 1 91 ? 19.391 -6.023 8.766 1 63.38 91 LYS A CA 1
ATOM 685 C C . LYS A 1 91 ? 18.031 -6.383 9.367 1 63.38 91 LYS A C 1
ATOM 687 O O . LYS A 1 91 ? 17.328 -5.508 9.867 1 63.38 91 LYS A O 1
ATOM 692 N N . PHE A 1 92 ? 17.812 -7.574 9.328 1 62.69 92 PHE A N 1
ATOM 693 C CA . PHE A 1 92 ? 16.453 -7.953 9.688 1 62.69 92 PHE A CA 1
ATOM 694 C C . PHE A 1 92 ? 16.438 -8.695 11.023 1 62.69 92 PHE A C 1
ATOM 696 O O . PHE A 1 92 ? 15.453 -9.375 11.344 1 62.69 92 PHE A O 1
ATOM 703 N N . ALA A 1 93 ? 17.531 -8.508 11.664 1 61.56 93 ALA A N 1
ATOM 704 C CA . ALA A 1 93 ? 17.547 -9.164 12.977 1 61.56 93 ALA A CA 1
ATOM 705 C C . ALA A 1 93 ? 16.594 -8.461 13.945 1 61.56 93 ALA A C 1
ATOM 707 O O . ALA A 1 93 ? 16.5 -7.23 13.945 1 61.56 93 ALA A O 1
ATOM 708 N N . GLY A 1 94 ? 15.617 -9.18 14.516 1 60.03 94 GLY A N 1
ATOM 709 C CA . GLY A 1 94 ? 14.734 -8.688 15.555 1 60.03 94 GLY A CA 1
ATOM 710 C C . GLY A 1 94 ? 13.375 -8.25 15.031 1 60.03 94 GLY A C 1
ATOM 711 O O . GLY A 1 94 ? 12.836 -8.852 14.109 1 60.03 94 GLY A O 1
ATOM 712 N N . ARG A 1 95 ? 12.695 -7.332 15.609 1 65.12 95 ARG A N 1
ATOM 713 C CA . ARG A 1 95 ? 11.32 -6.891 15.414 1 65.12 95 ARG A CA 1
ATOM 714 C C . ARG A 1 95 ? 11.148 -6.242 14.039 1 65.12 95 ARG A C 1
ATOM 716 O O . ARG A 1 95 ? 10.125 -6.434 13.383 1 65.12 95 ARG A O 1
ATOM 723 N N . GLY A 1 96 ? 12.172 -5.559 13.594 1 74.19 96 GLY A N 1
ATOM 724 C CA . GLY A 1 96 ? 12.125 -4.895 12.305 1 74.19 96 GLY A CA 1
ATOM 725 C C . GLY A 1 96 ? 12 -5.859 11.141 1 74.19 96 GLY A C 1
ATOM 726 O O . GLY A 1 96 ? 11.211 -5.629 10.219 1 74.19 96 GLY A O 1
ATOM 727 N N . GLY A 1 97 ? 12.633 -6.949 11.289 1 79.88 97 GLY A N 1
ATOM 728 C CA . GLY A 1 97 ? 12.57 -7.969 10.258 1 79.88 97 GLY A CA 1
ATOM 729 C C . GLY A 1 97 ? 11.211 -8.625 10.141 1 79.88 97 GLY A C 1
ATOM 730 O O . GLY A 1 97 ? 10.703 -8.828 9.039 1 79.88 97 GLY A O 1
ATOM 731 N N . GLN A 1 98 ? 10.609 -8.867 11.227 1 86.56 98 GLN A N 1
ATOM 732 C CA . GLN A 1 98 ? 9.297 -9.516 11.242 1 86.56 98 GLN A CA 1
ATOM 733 C C . GLN A 1 98 ? 8.219 -8.602 10.672 1 86.56 98 GLN A C 1
ATOM 735 O O . GLN A 1 98 ? 7.332 -9.062 9.945 1 86.56 98 GLN A O 1
ATOM 740 N N . GLU A 1 99 ? 8.289 -7.367 10.992 1 88 99 GLU A N 1
ATOM 741 C CA . GLU A 1 99 ? 7.332 -6.406 10.461 1 88 99 GLU A CA 1
ATOM 742 C C . GLU A 1 99 ? 7.438 -6.305 8.938 1 88 99 GLU A C 1
ATOM 744 O O . GLU A 1 99 ? 6.422 -6.23 8.242 1 88 99 GLU A O 1
ATOM 749 N N . GLN A 1 100 ? 8.656 -6.309 8.477 1 91.31 100 GLN A N 1
ATOM 750 C CA . GLN A 1 100 ? 8.883 -6.242 7.035 1 91.31 100 GLN A CA 1
ATOM 751 C C . GLN A 1 100 ? 8.352 -7.492 6.34 1 91.31 100 GLN A C 1
ATOM 753 O O . GLN A 1 100 ? 7.727 -7.402 5.277 1 91.31 100 GLN A O 1
ATOM 758 N N . ALA A 1 101 ? 8.602 -8.602 6.945 1 95.56 101 ALA A N 1
ATOM 759 C CA . ALA A 1 101 ? 8.109 -9.867 6.41 1 95.56 101 ALA A CA 1
ATOM 760 C C . ALA A 1 101 ? 6.582 -9.875 6.336 1 95.56 101 ALA A C 1
ATOM 762 O O . ALA A 1 101 ? 6.004 -10.336 5.348 1 95.56 101 ALA A O 1
ATOM 763 N N . GLU A 1 102 ? 5.969 -9.398 7.332 1 94.94 102 GLU A N 1
ATOM 764 C CA . GLU A 1 102 ? 4.512 -9.305 7.355 1 94.94 102 GLU A CA 1
ATOM 765 C C . GLU A 1 102 ? 4 -8.398 6.242 1 94.94 102 GLU A C 1
ATOM 767 O O . GLU A 1 102 ? 2.967 -8.672 5.633 1 94.94 102 GLU A O 1
ATOM 772 N N . GLU A 1 103 ? 4.711 -7.359 6.004 1 95.06 103 GLU A N 1
ATOM 773 C CA . GLU A 1 103 ? 4.328 -6.434 4.945 1 95.06 103 GLU A CA 1
ATOM 774 C C . GLU A 1 103 ? 4.418 -7.094 3.572 1 95.06 103 GLU A C 1
ATOM 776 O O . GLU A 1 103 ? 3.584 -6.844 2.699 1 95.06 103 GLU A O 1
ATOM 781 N N . TRP A 1 104 ? 5.418 -7.91 3.379 1 97.75 104 TRP A N 1
ATOM 782 C CA . TRP A 1 104 ? 5.539 -8.648 2.123 1 97.75 104 TRP A CA 1
ATOM 783 C C . TRP A 1 104 ? 4.383 -9.625 1.95 1 97.75 104 TRP A C 1
ATOM 785 O O . TRP A 1 104 ? 3.799 -9.719 0.867 1 97.75 104 TRP A O 1
ATOM 795 N N . ALA A 1 105 ? 4.047 -10.266 3.021 1 98.25 105 ALA A N 1
ATOM 796 C CA . ALA A 1 105 ? 2.93 -11.211 2.977 1 98.25 105 ALA A CA 1
ATOM 797 C C . ALA A 1 105 ? 1.626 -10.492 2.637 1 98.25 105 ALA A C 1
ATOM 799 O O . ALA A 1 105 ? 0.834 -10.984 1.829 1 98.25 105 ALA A O 1
ATOM 800 N N . LYS A 1 106 ? 1.421 -9.375 3.229 1 96.25 106 LYS A N 1
ATOM 801 C CA . LYS A 1 106 ? 0.215 -8.594 2.973 1 96.25 106 LYS A CA 1
ATOM 802 C C . LYS A 1 106 ? 0.161 -8.133 1.521 1 96.25 106 LYS A C 1
ATOM 804 O O . LYS A 1 106 ? -0.916 -8.07 0.923 1 96.25 106 LYS A O 1
ATOM 809 N N . THR A 1 107 ? 1.299 -7.777 1.004 1 97.94 107 THR A N 1
ATOM 810 C CA . THR A 1 107 ? 1.369 -7.344 -0.387 1 97.94 107 THR A CA 1
ATOM 811 C C . THR A 1 107 ? 1.022 -8.492 -1.33 1 97.94 107 THR A C 1
ATOM 813 O O . THR A 1 107 ? 0.266 -8.312 -2.287 1 97.94 107 THR A O 1
ATOM 816 N N . LEU A 1 108 ? 1.545 -9.664 -1.028 1 98.5 108 LEU A N 1
ATOM 817 C CA . LEU A 1 108 ? 1.201 -10.852 -1.806 1 98.5 108 LEU A CA 1
ATOM 818 C C . LEU A 1 108 ? -0.297 -11.125 -1.738 1 98.5 108 LEU A C 1
ATOM 820 O O . LEU A 1 108 ? -0.935 -11.367 -2.766 1 98.5 108 LEU A O 1
ATOM 824 N N . TYR A 1 109 ? -0.818 -11.039 -0.58 1 97.31 109 TYR A N 1
ATOM 825 C CA . TYR A 1 109 ? -2.248 -11.258 -0.401 1 97.31 109 TYR A CA 1
ATOM 826 C C . TYR A 1 109 ? -3.061 -10.281 -1.24 1 97.31 109 TYR A C 1
ATOM 828 O O . TYR A 1 109 ? -4.012 -10.672 -1.919 1 97.31 109 TYR A O 1
ATOM 836 N N . ALA A 1 110 ? -2.688 -9.055 -1.145 1 96.19 110 ALA A N 1
ATOM 837 C CA . ALA A 1 110 ? -3.408 -8.016 -1.874 1 96.19 110 ALA A CA 1
ATOM 838 C C . ALA A 1 110 ? -3.395 -8.289 -3.375 1 96.19 110 ALA A C 1
ATOM 840 O O . ALA A 1 110 ? -4.395 -8.07 -4.062 1 96.19 110 ALA A O 1
ATOM 841 N N . ALA A 1 111 ? -2.309 -8.742 -3.912 1 97.5 111 ALA A N 1
ATOM 842 C CA . ALA A 1 111 ? -2.168 -8.992 -5.344 1 97.5 111 ALA A CA 1
ATOM 843 C C . ALA A 1 111 ? -3.096 -10.117 -5.797 1 97.5 111 ALA A C 1
ATOM 845 O O . ALA A 1 111 ? -3.559 -10.133 -6.938 1 97.5 111 ALA A O 1
ATOM 846 N N . TYR A 1 112 ? -3.408 -11.016 -4.926 1 96.69 112 TYR A N 1
ATOM 847 C CA . TYR A 1 112 ? -4.191 -12.188 -5.293 1 96.69 112 TYR A CA 1
ATOM 848 C C . TYR A 1 112 ? -5.641 -12.039 -4.848 1 96.69 112 TYR A C 1
ATOM 850 O O . TYR A 1 112 ? -6.48 -12.891 -5.148 1 96.69 112 TYR A O 1
ATOM 858 N N . ASP A 1 113 ? -5.914 -10.93 -4.176 1 93.62 113 ASP A N 1
ATOM 859 C CA . ASP A 1 113 ? -7.246 -10.719 -3.615 1 93.62 113 ASP A CA 1
ATOM 860 C C . ASP A 1 113 ? -8.164 -10.055 -4.633 1 93.62 113 ASP A C 1
ATOM 862 O O . ASP A 1 113 ? -8.57 -8.898 -4.453 1 93.62 113 ASP A O 1
ATOM 866 N N . ASN A 1 114 ? -8.555 -10.781 -5.594 1 92.25 114 ASN A N 1
ATOM 867 C CA . ASN A 1 114 ? -9.477 -10.312 -6.621 1 92.25 114 ASN A CA 1
ATOM 868 C C . ASN A 1 114 ? -10.148 -11.477 -7.348 1 92.25 114 ASN A C 1
ATOM 870 O O . ASN A 1 114 ? -9.797 -12.633 -7.121 1 92.25 114 ASN A O 1
ATOM 874 N N . ASP A 1 115 ? -11.039 -11.188 -8.219 1 89.56 115 ASP A N 1
ATOM 875 C CA . ASP A 1 115 ? -11.805 -12.242 -8.883 1 89.56 115 ASP A CA 1
ATOM 876 C C . ASP A 1 115 ? -11.344 -12.43 -10.328 1 89.56 115 ASP A C 1
ATOM 878 O O . ASP A 1 115 ? -12.062 -13 -11.141 1 89.56 115 ASP A O 1
ATOM 882 N N . HIS A 1 116 ? -10.148 -11.953 -10.602 1 91.5 116 HIS A N 1
ATOM 883 C CA . HIS A 1 116 ? -9.727 -11.961 -12 1 91.5 116 HIS A CA 1
ATOM 884 C C . HIS A 1 116 ? -8.594 -12.961 -12.227 1 91.5 116 HIS A C 1
ATOM 886 O O . HIS A 1 116 ? -8.258 -13.273 -13.367 1 91.5 116 HIS A O 1
ATOM 892 N N . ILE A 1 117 ? -8.117 -13.43 -11.086 1 93.25 117 ILE A N 1
ATOM 893 C CA . ILE A 1 117 ? -6.941 -14.281 -11.25 1 93.25 117 ILE A CA 1
ATOM 894 C C . ILE A 1 117 ? -7.312 -15.734 -10.977 1 93.25 117 ILE A C 1
ATOM 896 O O . ILE A 1 117 ? -8.148 -16.016 -10.109 1 93.25 117 ILE A O 1
ATOM 900 N N . MET A 1 118 ? -6.746 -16.656 -11.758 1 94.75 118 MET A N 1
ATOM 901 C CA . MET A 1 118 ? -6.852 -18.094 -11.547 1 94.75 118 MET A CA 1
ATOM 902 C C . MET A 1 118 ? -8.297 -18.516 -11.305 1 94.75 118 MET A C 1
ATOM 904 O O . MET A 1 118 ? -8.586 -19.281 -10.383 1 94.75 118 MET A O 1
ATOM 908 N N . VAL A 1 119 ? -9.164 -17.984 -12.086 1 92.56 119 VAL A N 1
ATOM 909 C CA . VAL A 1 119 ? -10.602 -18.078 -11.852 1 92.56 119 VAL A CA 1
ATOM 910 C C . VAL A 1 119 ? -11.031 -19.531 -11.789 1 92.56 119 VAL A C 1
ATOM 912 O O . VAL A 1 119 ? -11.68 -19.953 -10.828 1 92.56 119 VAL A O 1
ATOM 915 N N . GLU A 1 120 ? -10.672 -20.359 -12.75 1 93.06 120 GLU A N 1
ATOM 916 C CA . GLU A 1 120 ? -11.086 -21.766 -12.797 1 93.06 120 GLU A CA 1
ATOM 917 C C . GLU A 1 120 ? -10.484 -22.562 -11.641 1 93.06 120 GLU A C 1
ATOM 919 O O . GLU A 1 120 ? -11.18 -23.359 -11.008 1 93.06 120 GLU A O 1
ATOM 924 N N . SER A 1 121 ? -9.219 -22.344 -11.43 1 94.5 121 SER A N 1
ATOM 925 C CA . SER A 1 121 ? -8.562 -23.031 -10.328 1 94.5 121 SER A CA 1
ATOM 926 C C . SER A 1 121 ? -9.188 -22.672 -8.992 1 94.5 121 SER A C 1
ATOM 928 O O . SER A 1 121 ? -9.391 -23.547 -8.141 1 94.5 121 SER A O 1
ATOM 930 N N . MET A 1 122 ? -9.477 -21.359 -8.82 1 92.12 122 MET A N 1
ATOM 931 C CA . MET A 1 122 ? -10.078 -20.906 -7.574 1 92.12 122 MET A CA 1
ATOM 932 C C . MET A 1 122 ? -11.453 -21.547 -7.375 1 92.12 122 MET A C 1
ATOM 934 O O . MET A 1 122 ? -11.828 -21.891 -6.254 1 92.12 122 MET A O 1
ATOM 938 N N . ARG A 1 123 ? -12.18 -21.656 -8.406 1 89.25 123 ARG A N 1
ATOM 939 C CA . ARG A 1 123 ? -13.492 -22.297 -8.344 1 89.25 123 ARG A CA 1
ATOM 940 C C . ARG A 1 123 ? -13.359 -23.766 -7.961 1 89.25 123 ARG A C 1
ATOM 942 O O . ARG A 1 123 ? -14.156 -24.281 -7.172 1 89.25 123 ARG A O 1
ATOM 949 N N . ARG A 1 124 ? -12.359 -24.438 -8.516 1 90.56 124 ARG A N 1
ATOM 950 C CA . ARG A 1 124 ? -12.172 -25.859 -8.297 1 90.56 124 ARG A CA 1
ATOM 951 C C . ARG A 1 124 ? -11.773 -26.141 -6.852 1 90.56 124 ARG A C 1
ATOM 953 O O . ARG A 1 124 ? -11.914 -27.281 -6.371 1 90.56 124 ARG A O 1
ATOM 960 N N . LEU A 1 125 ? -11.25 -25.125 -6.211 1 90.69 125 LEU A N 1
ATOM 961 C CA . LEU A 1 125 ? -10.891 -25.297 -4.809 1 90.69 125 LEU A CA 1
ATOM 962 C C . LEU A 1 125 ? -12.133 -25.375 -3.936 1 90.69 125 LEU A C 1
ATOM 964 O O . LEU A 1 125 ? -12.062 -25.797 -2.775 1 90.69 125 LEU A O 1
ATOM 968 N N . LEU A 1 126 ? -13.273 -24.906 -4.523 1 85.69 126 LEU A N 1
ATOM 969 C CA . LEU A 1 126 ? -14.547 -25.016 -3.824 1 85.69 126 LEU A CA 1
ATOM 970 C C . LEU A 1 126 ? -15.18 -26.391 -4.07 1 85.69 126 LEU A C 1
ATOM 972 O O . LEU A 1 126 ? -15.375 -26.781 -5.219 1 85.69 126 LEU A O 1
ATOM 976 N N . LEU A 1 127 ? -15.383 -27.047 -3.072 1 80.81 127 LEU A N 1
ATOM 977 C CA . LEU A 1 127 ? -16.016 -28.344 -3.244 1 80.81 127 LEU A CA 1
ATOM 978 C C . LEU A 1 127 ? -17.531 -28.234 -3.145 1 80.81 127 LEU A C 1
ATOM 980 O O . LEU A 1 127 ? -18.078 -27.125 -3.18 1 80.81 127 LEU A O 1
ATOM 984 N N . ALA A 1 128 ? -18.469 -29.047 -2.467 1 66.44 128 ALA A N 1
ATOM 985 C CA . ALA A 1 128 ? -19.922 -29.094 -2.436 1 66.44 128 ALA A CA 1
ATOM 986 C C . ALA A 1 128 ? -20.469 -28.266 -1.275 1 66.44 128 ALA A C 1
ATOM 988 O O . ALA A 1 128 ? -19.797 -28.094 -0.255 1 66.44 128 ALA A O 1
ATOM 989 N N . PRO A 1 129 ? -21.609 -27.609 -1.416 1 57.03 129 PRO A N 1
ATOM 990 C CA . PRO A 1 129 ? -22.359 -27.031 -0.303 1 57.03 129 PRO A CA 1
ATOM 991 C C . PRO A 1 129 ? -22.906 -28.094 0.654 1 57.03 129 PRO A C 1
ATOM 993 O O . PRO A 1 129 ? -23.281 -29.188 0.223 1 57.03 129 PRO A O 1
ATOM 996 N N . PRO A 1 130 ? -23.141 -27.766 2.172 1 57.59 130 PRO A N 1
ATOM 997 C CA . PRO A 1 130 ? -22.516 -26.641 2.861 1 57.59 130 PRO A CA 1
ATOM 998 C C . PRO A 1 130 ? -21 -26.609 2.705 1 57.59 130 PRO A C 1
ATOM 1000 O O . PRO A 1 130 ? -20.375 -27.656 2.504 1 57.59 130 PRO A O 1
ATOM 1003 N N . LEU A 1 131 ? -20.047 -25.516 2.369 1 65.88 131 LEU A N 1
ATOM 1004 C CA . LEU A 1 131 ? -19 -25.312 1.37 1 65.88 131 LEU A CA 1
ATOM 1005 C C . LEU A 1 131 ? -17.641 -25.719 1.927 1 65.88 131 LEU A C 1
ATOM 1007 O O . LEU A 1 131 ? -17.172 -25.125 2.904 1 65.88 131 LEU A O 1
ATOM 1011 N N . HIS A 1 132 ? -17.375 -27.078 1.848 1 79 132 HIS A N 1
ATOM 1012 C CA . HIS A 1 132 ? -15.977 -27.469 1.982 1 79 132 HIS A CA 1
ATOM 1013 C C . HIS A 1 132 ? -15.117 -26.859 0.882 1 79 132 HIS A C 1
ATOM 1015 O O . HIS A 1 132 ? -15.57 -26.719 -0.259 1 79 132 HIS A O 1
ATOM 1021 N N . TYR A 1 133 ? -13.992 -26.453 1.279 1 86.56 133 TYR A N 1
ATOM 1022 C CA . TYR A 1 133 ? -13.102 -25.859 0.28 1 86.56 133 TYR A CA 1
ATOM 1023 C C . TYR A 1 133 ? -11.641 -26.062 0.669 1 86.56 133 TYR A C 1
ATOM 1025 O O . TYR A 1 133 ? -11.32 -26.203 1.852 1 86.56 133 TYR A O 1
ATOM 1033 N N . TRP A 1 134 ? -10.812 -26.156 -0.324 1 90.38 134 TRP A N 1
ATOM 1034 C CA . TRP A 1 134 ? -9.367 -26.172 -0.103 1 90.38 134 TRP A CA 1
ATOM 1035 C C . TRP A 1 134 ? -8.844 -24.766 0.186 1 90.38 134 TRP A C 1
ATOM 1037 O O . TRP A 1 134 ? -9.242 -23.797 -0.467 1 90.38 134 TRP A O 1
ATOM 1047 N N . THR A 1 135 ? -8.039 -24.609 1.217 1 92.81 135 THR A N 1
ATOM 1048 C CA . THR A 1 135 ? -7.207 -23.438 1.411 1 92.81 135 THR A CA 1
ATOM 1049 C C . THR A 1 135 ? -5.742 -23.75 1.101 1 92.81 135 THR A C 1
ATOM 1051 O O . THR A 1 135 ? -5.215 -24.766 1.536 1 92.81 135 THR A O 1
ATOM 1054 N N . LEU A 1 136 ? -5.164 -22.953 0.301 1 97 136 LEU A N 1
ATOM 1055 C CA . LEU A 1 136 ? -3.74 -23.094 0.011 1 97 136 LEU A CA 1
ATOM 1056 C C . LEU A 1 136 ? -2.91 -22.156 0.88 1 97 136 LEU A C 1
ATOM 1058 O O . LEU A 1 136 ? -3.1 -20.938 0.843 1 97 136 LEU A O 1
ATOM 1062 N N . TYR A 1 137 ? -2.064 -22.719 1.685 1 97.94 137 TYR A N 1
ATOM 1063 C CA . TYR A 1 137 ? -1.116 -21.969 2.502 1 97.94 137 TYR A CA 1
ATOM 1064 C C . TYR A 1 137 ? 0.233 -21.859 1.804 1 97.94 137 TYR A C 1
ATOM 1066 O O . TYR A 1 137 ? 0.932 -22.859 1.622 1 97.94 137 TYR A O 1
ATOM 1074 N N . VAL A 1 138 ? 0.561 -20.688 1.393 1 98.69 138 VAL A N 1
ATOM 1075 C CA . VAL A 1 138 ? 1.84 -20.422 0.74 1 98.69 138 VAL A CA 1
ATOM 1076 C C . VAL A 1 138 ? 2.83 -19.844 1.753 1 98.69 138 VAL A C 1
ATOM 1078 O O . VAL A 1 138 ? 2.688 -18.703 2.199 1 98.69 138 VAL A O 1
ATOM 1081 N N . ASP A 1 139 ? 3.818 -20.625 2.094 1 98.56 139 ASP A N 1
ATOM 1082 C CA . ASP A 1 139 ? 4.848 -20.234 3.053 1 98.56 139 ASP A CA 1
ATOM 1083 C C . ASP A 1 139 ? 6.172 -19.953 2.352 1 98.56 139 ASP A C 1
ATOM 1085 O O . ASP A 1 139 ? 6.707 -20.812 1.652 1 98.56 139 ASP A O 1
ATOM 1089 N N . ALA A 1 140 ? 6.688 -18.781 2.537 1 98.62 140 ALA A N 1
ATOM 1090 C CA . ALA A 1 140 ? 7.969 -18.391 1.951 1 98.62 140 ALA A CA 1
ATOM 1091 C C . ALA A 1 140 ? 9.008 -18.125 3.035 1 98.62 140 ALA A C 1
ATOM 1093 O O . ALA A 1 140 ? 8.703 -17.531 4.066 1 98.62 140 ALA A O 1
ATOM 1094 N N . ILE A 1 141 ? 10.172 -18.578 2.834 1 97.94 141 ILE A N 1
ATOM 1095 C CA . ILE A 1 141 ? 11.305 -18.266 3.701 1 97.94 141 ILE A CA 1
ATOM 1096 C C . ILE A 1 141 ? 12.391 -17.562 2.896 1 97.94 141 ILE A C 1
ATOM 1098 O O . ILE A 1 141 ? 12.82 -18.062 1.853 1 97.94 141 ILE A O 1
ATOM 1102 N N . VAL A 1 142 ? 12.805 -16.406 3.373 1 97.38 142 VAL A N 1
ATOM 1103 C CA . VAL A 1 142 ? 13.938 -15.695 2.785 1 97.38 142 VAL A CA 1
ATOM 1104 C C . VAL A 1 142 ? 15.242 -16.266 3.34 1 97.38 142 VAL A C 1
ATOM 1106 O O . VAL A 1 142 ? 15.547 -16.094 4.523 1 97.38 142 VAL A O 1
ATOM 1109 N N . LEU A 1 143 ? 15.953 -16.875 2.48 1 96.69 143 LEU A N 1
ATOM 1110 C CA . LEU A 1 143 ? 17.203 -17.5 2.893 1 96.69 143 LEU A CA 1
ATOM 1111 C C . LEU A 1 143 ? 18.359 -16.516 2.83 1 96.69 143 LEU A C 1
ATOM 1113 O O . LEU A 1 143 ? 19.266 -16.562 3.654 1 96.69 143 LEU A O 1
ATOM 1117 N N . GLN A 1 144 ? 18.359 -15.672 1.859 1 95.88 144 GLN A N 1
ATOM 1118 C CA . GLN A 1 144 ? 19.344 -14.625 1.676 1 95.88 144 GLN A CA 1
ATOM 1119 C C . GLN A 1 144 ? 18.734 -13.367 1.064 1 95.88 144 GLN A C 1
ATOM 1121 O O . GLN A 1 144 ? 17.969 -13.461 0.094 1 95.88 144 GLN A O 1
ATOM 1126 N N . HIS A 1 145 ? 19.016 -12.273 1.65 1 94.31 145 HIS A N 1
ATOM 1127 C CA . HIS A 1 145 ? 18.5 -10.992 1.168 1 94.31 145 HIS A CA 1
ATOM 1128 C C . HIS A 1 145 ? 19.609 -10.125 0.595 1 94.31 145 HIS A C 1
ATOM 1130 O O . HIS A 1 145 ? 20.359 -9.492 1.344 1 94.31 145 HIS A O 1
ATOM 1136 N N . ASP A 1 146 ? 19.625 -10.07 -0.667 1 94.56 146 ASP A N 1
ATOM 1137 C CA . ASP A 1 146 ? 20.578 -9.203 -1.361 1 94.56 146 ASP A CA 1
ATOM 1138 C C . ASP A 1 146 ? 19.859 -8.227 -2.285 1 94.56 146 ASP A C 1
ATOM 1140 O O . ASP A 1 146 ? 20.312 -7.98 -3.406 1 94.56 146 ASP A O 1
ATOM 1144 N N . GLY A 1 147 ? 18.703 -7.84 -1.928 1 95.88 147 GLY A N 1
ATOM 1145 C CA . GLY A 1 147 ? 17.922 -6.895 -2.699 1 95.88 147 GLY A CA 1
ATOM 1146 C C . GLY A 1 147 ? 16.797 -7.551 -3.488 1 95.88 147 GLY A C 1
ATOM 1147 O O . GLY A 1 147 ? 16.828 -8.758 -3.729 1 95.88 147 GLY A O 1
ATOM 1148 N N . ASN A 1 148 ? 15.766 -6.785 -3.75 1 97.81 148 ASN A N 1
ATOM 1149 C CA . ASN A 1 148 ? 14.641 -7.141 -4.609 1 97.81 148 ASN A CA 1
ATOM 1150 C C . ASN A 1 148 ? 13.938 -8.406 -4.125 1 97.81 148 ASN A C 1
ATOM 1152 O O . ASN A 1 148 ? 13.703 -9.328 -4.91 1 97.81 148 ASN A O 1
ATOM 1156 N N . ILE A 1 149 ? 13.586 -8.438 -2.926 1 97.56 149 ILE A N 1
ATOM 1157 C CA . ILE A 1 149 ? 12.914 -9.586 -2.312 1 97.56 149 ILE A CA 1
ATOM 1158 C C . ILE A 1 149 ? 11.516 -9.734 -2.891 1 97.56 149 ILE A C 1
ATOM 1160 O O . ILE A 1 149 ? 11.039 -10.852 -3.109 1 97.56 149 ILE A O 1
ATOM 1164 N N . MET A 1 150 ? 10.836 -8.672 -3.186 1 98.69 150 MET A N 1
ATOM 1165 C CA . MET A 1 150 ? 9.438 -8.727 -3.611 1 98.69 150 MET A CA 1
ATOM 1166 C C . MET A 1 150 ? 9.297 -9.477 -4.93 1 98.69 150 MET A C 1
ATOM 1168 O O . MET A 1 150 ? 8.43 -10.336 -5.07 1 98.69 150 MET A O 1
ATOM 1172 N N . ASP A 1 151 ? 10.188 -9.141 -5.879 1 98.88 151 ASP A N 1
ATOM 1173 C CA . ASP A 1 151 ? 10.133 -9.867 -7.145 1 98.88 151 ASP A CA 1
ATOM 1174 C C . ASP A 1 151 ? 10.414 -11.352 -6.941 1 98.88 151 ASP A C 1
ATOM 1176 O O . ASP A 1 151 ? 9.766 -12.203 -7.551 1 98.88 151 ASP A O 1
ATOM 1180 N N . ALA A 1 152 ? 11.414 -11.617 -6.129 1 98.88 152 ALA A N 1
ATOM 1181 C CA . ALA A 1 152 ? 11.758 -13.008 -5.859 1 98.88 152 ALA A CA 1
ATOM 1182 C C . ALA A 1 152 ? 10.578 -13.766 -5.254 1 98.88 152 ALA A C 1
ATOM 1184 O O . ALA A 1 152 ? 10.258 -14.875 -5.688 1 98.88 152 ALA A O 1
ATOM 1185 N N . LEU A 1 153 ? 9.977 -13.148 -4.27 1 98.88 153 LEU A N 1
ATOM 1186 C CA . LEU A 1 153 ? 8.812 -13.75 -3.633 1 98.88 153 LEU A CA 1
ATOM 1187 C C . LEU A 1 153 ? 7.688 -13.953 -4.645 1 98.88 153 LEU A C 1
ATOM 1189 O O . LEU A 1 153 ? 7.062 -15.023 -4.676 1 98.88 153 LEU A O 1
ATOM 1193 N N . SER A 1 154 ? 7.418 -12.977 -5.426 1 98.88 154 SER A N 1
ATOM 1194 C CA . SER A 1 154 ? 6.32 -13.023 -6.383 1 98.88 154 SER A CA 1
ATOM 1195 C C . SER A 1 154 ? 6.543 -14.117 -7.422 1 98.88 154 SER A C 1
ATOM 1197 O O . SER A 1 154 ? 5.629 -14.891 -7.723 1 98.88 154 SER A O 1
ATOM 1199 N N . LEU A 1 155 ? 7.746 -14.18 -7.992 1 98.88 155 LEU A N 1
ATOM 1200 C CA . LEU A 1 155 ? 8.102 -15.25 -8.914 1 98.88 155 LEU A CA 1
ATOM 1201 C C . LEU A 1 155 ? 7.953 -16.609 -8.242 1 98.88 155 LEU A C 1
ATOM 1203 O O . LEU A 1 155 ? 7.43 -17.562 -8.844 1 98.88 155 LEU A O 1
ATOM 1207 N N . GLY A 1 156 ? 8.414 -16.656 -7.043 1 98.94 156 GLY A N 1
ATOM 1208 C CA . GLY A 1 156 ? 8.352 -17.906 -6.281 1 98.94 156 GLY A CA 1
ATOM 1209 C C . GLY A 1 156 ? 6.93 -18.375 -6.035 1 98.94 156 GLY A C 1
ATOM 1210 O O . GLY A 1 156 ? 6.641 -19.562 -6.133 1 98.94 156 GLY A O 1
ATOM 1211 N N . VAL A 1 157 ? 6.07 -17.438 -5.664 1 98.88 157 VAL A N 1
ATOM 1212 C CA . VAL A 1 157 ? 4.672 -17.781 -5.422 1 98.88 157 VAL A CA 1
ATOM 1213 C C . VAL A 1 157 ? 4.062 -18.406 -6.68 1 98.88 157 VAL A C 1
ATOM 1215 O O . VAL A 1 157 ? 3.449 -19.469 -6.621 1 98.88 157 VAL A O 1
ATOM 1218 N N . LYS A 1 158 ? 4.23 -17.719 -7.82 1 98.81 158 LYS A N 1
ATOM 1219 C CA . LYS A 1 158 ? 3.652 -18.219 -9.07 1 98.81 158 LYS A CA 1
ATOM 1220 C C . LYS A 1 158 ? 4.23 -19.578 -9.438 1 98.81 158 LYS A C 1
ATOM 1222 O O . LYS A 1 158 ? 3.492 -20.484 -9.828 1 98.81 158 LYS A O 1
ATOM 1227 N N . ALA A 1 159 ? 5.539 -19.766 -9.258 1 98.88 159 ALA A N 1
ATOM 1228 C CA . ALA A 1 159 ? 6.191 -21.031 -9.57 1 98.88 159 ALA A CA 1
ATOM 1229 C C . ALA A 1 159 ? 5.707 -22.141 -8.641 1 98.88 159 ALA A C 1
ATOM 1231 O O . ALA A 1 159 ? 5.441 -23.266 -9.086 1 98.88 159 ALA A O 1
ATOM 1232 N N . ALA A 1 160 ? 5.637 -21.844 -7.363 1 98.88 160 ALA A N 1
ATOM 1233 C CA . ALA A 1 160 ? 5.195 -22.844 -6.395 1 98.88 160 ALA A CA 1
ATOM 1234 C C . ALA A 1 160 ? 3.748 -23.25 -6.652 1 98.88 160 ALA A C 1
ATOM 1236 O O . ALA A 1 160 ? 3.404 -24.438 -6.551 1 98.88 160 ALA A O 1
ATOM 1237 N N . LEU A 1 161 ? 2.912 -22.25 -6.922 1 98.69 161 LEU A N 1
ATOM 1238 C CA . LEU A 1 161 ? 1.524 -22.562 -7.25 1 98.69 161 LEU A CA 1
ATOM 1239 C C . LEU A 1 161 ? 1.438 -23.406 -8.516 1 98.69 161 LEU A C 1
ATOM 1241 O O . LEU A 1 161 ? 0.614 -24.312 -8.609 1 98.69 161 LEU A O 1
ATOM 1245 N N . PHE A 1 162 ? 2.295 -23.125 -9.477 1 98.62 162 PHE A N 1
ATOM 1246 C CA . PHE A 1 162 ? 2.371 -23.922 -10.695 1 98.62 162 PHE A CA 1
ATOM 1247 C C . PHE A 1 162 ? 2.689 -25.375 -10.375 1 98.62 162 PHE A C 1
ATOM 1249 O O . PHE A 1 162 ? 2.131 -26.281 -10.984 1 98.62 162 PHE A O 1
ATOM 1256 N N . ASP A 1 163 ? 3.514 -25.562 -9.422 1 98.12 163 ASP A N 1
ATOM 1257 C CA . ASP A 1 163 ? 3.98 -26.891 -9.039 1 98.12 163 ASP A CA 1
ATOM 1258 C C . ASP A 1 163 ? 2.959 -27.594 -8.148 1 98.12 163 ASP A C 1
ATOM 1260 O O . ASP A 1 163 ? 3.113 -28.766 -7.824 1 98.12 163 ASP A O 1
ATOM 1264 N N . THR A 1 164 ? 1.945 -26.922 -7.695 1 98.25 164 THR A N 1
ATOM 1265 C CA . THR A 1 164 ? 1.026 -27.422 -6.68 1 98.25 164 THR A CA 1
ATOM 1266 C C . THR A 1 164 ? 0.071 -28.453 -7.281 1 98.25 164 THR A C 1
ATOM 1268 O O . THR A 1 164 ? -0.546 -28.203 -8.32 1 98.25 164 THR A O 1
ATOM 1271 N N . GLN A 1 165 ? -0.021 -29.594 -6.609 1 96.19 165 GLN A N 1
ATOM 1272 C CA . GLN A 1 165 ? -0.966 -30.656 -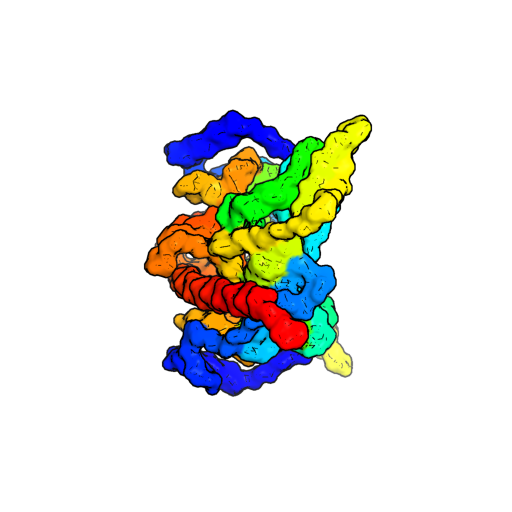6.934 1 96.19 165 GLN A CA 1
ATOM 1273 C C . GLN A 1 165 ? -1.982 -30.859 -5.816 1 96.19 165 GLN A C 1
ATOM 1275 O O . GLN A 1 165 ? -1.612 -30.938 -4.641 1 96.19 165 GLN A O 1
ATOM 1280 N N . ILE A 1 166 ? -3.223 -30.875 -6.219 1 94.94 166 ILE A N 1
ATOM 1281 C CA . ILE A 1 166 ? -4.301 -31.047 -5.254 1 94.94 166 ILE A CA 1
ATOM 1282 C C . ILE A 1 166 ? -5.012 -32.375 -5.508 1 94.94 166 ILE A C 1
ATOM 1284 O O . ILE A 1 166 ? -5.336 -32.719 -6.652 1 94.94 166 ILE A O 1
ATOM 1288 N N . CYS A 1 167 ? -5.285 -33.125 -4.418 1 91.69 167 CYS A N 1
ATOM 1289 C CA . CYS A 1 167 ? -5.949 -34.438 -4.535 1 91.69 167 CYS A CA 1
ATOM 1290 C C . CYS A 1 167 ? -7.43 -34.25 -4.859 1 91.69 167 CYS A C 1
ATOM 1292 O O . CYS A 1 167 ? -8.094 -33.375 -4.301 1 91.69 167 CYS A O 1
ATOM 1294 N N . ASN A 1 168 ? -7.852 -35.062 -5.754 1 90.06 168 ASN A N 1
ATOM 1295 C CA . ASN A 1 168 ? -9.297 -35.188 -5.934 1 90.06 168 ASN A CA 1
ATOM 1296 C C . ASN A 1 168 ? -9.961 -35.906 -4.762 1 90.06 168 ASN A C 1
ATOM 1298 O O . ASN A 1 168 ? -9.422 -36.875 -4.242 1 90.06 168 ASN A O 1
ATOM 1302 N N . VAL A 1 169 ? -11.055 -35.281 -4.285 1 86.38 169 VAL A N 1
ATOM 1303 C CA . VAL A 1 169 ? -11.742 -35.906 -3.154 1 86.38 169 VAL A CA 1
ATOM 1304 C C . VAL A 1 169 ? -13.211 -36.125 -3.506 1 86.38 169 VAL A C 1
ATOM 1306 O O . VAL A 1 169 ? -13.734 -35.531 -4.441 1 86.38 169 VAL A O 1
ATOM 1309 N N . ILE A 1 170 ? -13.742 -37.156 -2.805 1 81.12 170 ILE A N 1
ATOM 1310 C CA . ILE A 1 170 ? -15.172 -37.438 -2.949 1 81.12 170 ILE A CA 1
ATOM 1311 C C . ILE A 1 170 ? -15.93 -36.906 -1.737 1 81.12 170 ILE A C 1
ATOM 1313 O O . ILE A 1 170 ? -15.586 -37.219 -0.595 1 81.12 170 ILE A O 1
ATOM 1317 N N . VAL A 1 171 ? -16.812 -35.969 -2.025 1 76.56 171 VAL A N 1
ATOM 1318 C CA . VAL A 1 171 ? -17.641 -35.438 -0.952 1 76.56 171 VAL A CA 1
ATOM 1319 C C . VAL A 1 171 ? -18.953 -36.188 -0.887 1 76.56 171 VAL A C 1
ATOM 1321 O O . VAL A 1 171 ? -19.672 -36.281 -1.884 1 76.56 171 VAL A O 1
ATOM 1324 N N . ARG A 1 172 ? -19.203 -36.844 0.261 1 76 172 ARG A N 1
ATOM 1325 C CA . ARG A 1 172 ? -20.453 -37.625 0.419 1 76 172 ARG A CA 1
ATOM 1326 C C . ARG A 1 172 ? -21.344 -36.969 1.487 1 76 172 ARG A C 1
ATOM 1328 O O . ARG A 1 172 ? -20.844 -36.531 2.518 1 76 172 ARG A O 1
ATOM 1335 N N . PRO A 1 173 ? -22.547 -36.875 1.127 1 71.75 173 PRO A N 1
ATOM 1336 C CA . PRO A 1 173 ? -23.469 -36.375 2.146 1 71.75 173 PRO A CA 1
ATOM 1337 C C . PRO A 1 173 ? -23.516 -37.25 3.389 1 71.75 173 PRO A C 1
ATOM 1339 O O . PRO A 1 173 ? -23.391 -38.469 3.279 1 71.75 173 PRO A O 1
ATOM 1342 N N . ALA A 1 174 ? -23.281 -36.656 4.578 1 72.75 174 ALA A N 1
ATOM 1343 C CA . ALA A 1 174 ? -23.453 -37.375 5.844 1 72.75 174 ALA A CA 1
ATOM 1344 C C . ALA A 1 174 ? -24.672 -36.844 6.602 1 72.75 174 ALA A C 1
ATOM 1346 O O . ALA A 1 174 ? -25.391 -35.969 6.117 1 72.75 174 ALA A O 1
ATOM 1347 N N . ASP A 1 175 ? -24.969 -37.594 7.75 1 68.94 175 ASP A N 1
ATOM 1348 C CA . ASP A 1 175 ? -26.156 -37.219 8.531 1 68.94 175 ASP A CA 1
ATOM 1349 C C . ASP A 1 175 ? -26.078 -35.781 9.008 1 68.94 175 ASP A C 1
ATOM 1351 O O . ASP A 1 175 ? -25 -35.25 9.258 1 68.94 175 ASP A O 1
ATOM 1355 N N . GLU A 1 176 ? -27.219 -35.156 9.203 1 64.94 176 GLU A N 1
ATOM 1356 C CA . GLU A 1 176 ? -27.469 -33.844 9.789 1 64.94 176 GLU A CA 1
ATOM 1357 C C . GLU A 1 176 ? -26.75 -32.75 9.016 1 64.94 176 GLU A C 1
ATOM 1359 O O . GLU A 1 176 ? -26.203 -31.812 9.609 1 64.94 176 GLU A O 1
ATOM 1364 N N . GLY A 1 177 ? -26.594 -32.969 7.773 1 61.25 177 GLY A N 1
ATOM 1365 C CA . GLY A 1 177 ? -26.078 -31.891 6.949 1 61.25 177 GLY A CA 1
ATOM 1366 C C . GLY A 1 177 ? -24.562 -31.828 6.922 1 61.25 177 GLY A C 1
ATOM 1367 O O . GLY A 1 177 ? -23.984 -30.844 6.449 1 61.25 177 GLY A O 1
ATOM 1368 N N . LYS A 1 178 ? -24.094 -32.938 7.641 1 65.56 178 LYS A N 1
ATOM 1369 C CA . LYS A 1 178 ? -22.641 -33.031 7.633 1 65.56 178 LYS A CA 1
ATOM 1370 C C . LYS A 1 178 ? -22.141 -33.781 6.395 1 65.56 178 LYS A C 1
ATOM 1372 O O . LYS A 1 178 ? -22.938 -34.344 5.645 1 65.56 178 LYS A O 1
ATOM 1377 N N . PHE A 1 179 ? -21.078 -33.438 5.883 1 69.06 179 PHE A N 1
ATOM 1378 C CA . PHE A 1 179 ? -20.469 -34.094 4.742 1 69.06 179 PHE A CA 1
ATOM 1379 C C . PHE A 1 179 ? -19.172 -34.812 5.152 1 69.06 179 PHE A C 1
ATOM 1381 O O . PHE A 1 179 ? -18.469 -34.344 6.051 1 69.06 179 PHE A O 1
ATOM 1388 N N . LEU A 1 180 ? -19.109 -36.062 4.57 1 73.56 180 LEU A N 1
ATOM 1389 C CA . LEU A 1 180 ? -17.859 -36.812 4.746 1 73.56 180 LEU A CA 1
ATOM 1390 C C . LEU A 1 180 ? -16.969 -36.656 3.514 1 73.56 180 LEU A C 1
ATOM 1392 O O . LEU A 1 180 ? -17.469 -36.688 2.383 1 73.56 180 LEU A O 1
ATOM 1396 N N . ILE A 1 181 ? -15.758 -36.312 3.695 1 76.88 181 ILE A N 1
ATOM 1397 C CA . ILE A 1 181 ? -14.781 -36.25 2.617 1 76.88 181 ILE A CA 1
ATOM 1398 C C . ILE A 1 181 ? -13.961 -37.531 2.559 1 76.88 181 ILE A C 1
ATOM 1400 O O . ILE A 1 181 ? -13.352 -37.938 3.557 1 76.88 181 ILE A O 1
ATOM 1404 N N . ASP A 1 182 ? -14.141 -38.156 1.432 1 80 182 ASP A N 1
ATOM 1405 C CA . ASP A 1 182 ? -13.406 -39.406 1.245 1 80 182 ASP A CA 1
ATOM 1406 C C . ASP A 1 182 ? -12.414 -39.312 0.087 1 80 182 ASP A C 1
ATOM 1408 O O . ASP A 1 182 ? -12.617 -38.5 -0.828 1 80 182 ASP A O 1
ATOM 1412 N N . LEU A 1 183 ? -11.312 -40.031 0.328 1 77.75 183 LEU A N 1
ATOM 1413 C CA . LEU A 1 183 ? -10.391 -40.188 -0.792 1 77.75 183 LEU A CA 1
ATOM 1414 C C . LEU A 1 183 ? -10.844 -41.312 -1.724 1 77.75 183 LEU A C 1
ATOM 1416 O O . LEU A 1 183 ? -11.289 -42.344 -1.263 1 77.75 183 LEU A O 1
ATOM 1420 N N . PRO A 1 184 ? -10.805 -40.969 -3.01 1 79.25 184 PRO A N 1
ATOM 1421 C CA . PRO A 1 184 ? -11.133 -42.031 -3.947 1 79.25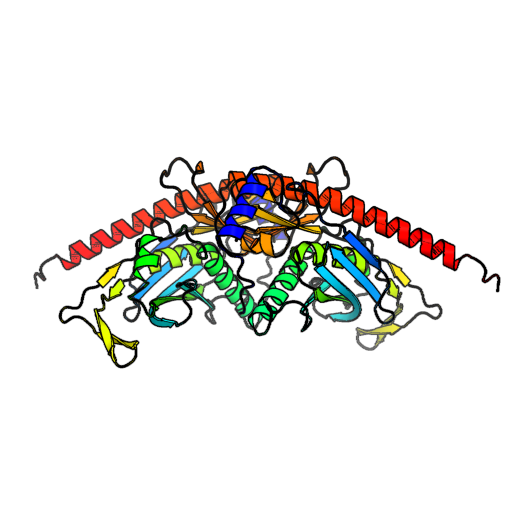 184 PRO A CA 1
ATOM 1422 C C . PRO A 1 184 ? -10.164 -43.219 -3.854 1 79.25 184 PRO A C 1
ATOM 1424 O O . PRO A 1 184 ? -9.07 -43.094 -3.309 1 79.25 184 PRO A O 1
ATOM 1427 N N . ASP A 1 185 ? -10.656 -44.344 -4.32 1 78.44 185 ASP A N 1
ATOM 1428 C CA . ASP A 1 185 ? -9.844 -45.562 -4.336 1 78.44 185 ASP A CA 1
ATOM 1429 C C . ASP A 1 185 ? -8.547 -45.344 -5.117 1 78.44 185 ASP A C 1
ATOM 1431 O O . ASP A 1 185 ? -7.477 -45.75 -4.684 1 78.44 185 ASP A O 1
ATOM 1435 N N . GLU A 1 186 ? -8.734 -44.688 -6.305 1 82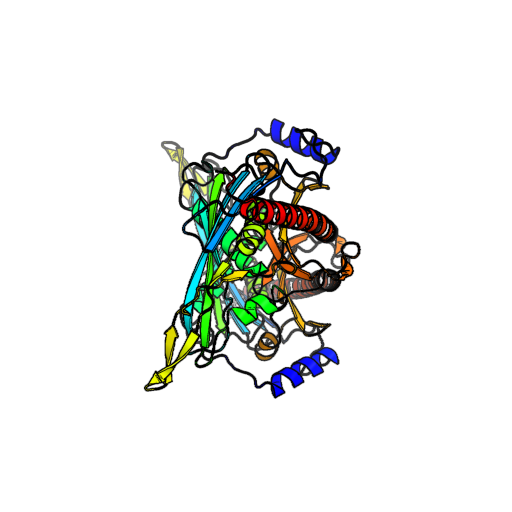.5 186 GLU A N 1
ATOM 1436 C CA . GLU A 1 186 ? -7.555 -44.312 -7.066 1 82.5 186 GLU A CA 1
ATOM 1437 C C . GLU A 1 186 ? -7.223 -42.844 -6.852 1 82.5 186 GLU A C 1
ATOM 1439 O O . GLU A 1 186 ? -8 -41.969 -7.234 1 82.5 186 GLU A O 1
ATOM 1444 N N . ILE A 1 187 ? -6.086 -42.688 -6.203 1 82.94 187 ILE A N 1
ATOM 1445 C CA . ILE A 1 187 ? -5.668 -41.344 -5.902 1 82.94 187 ILE A CA 1
ATOM 1446 C C . ILE A 1 187 ? -5.312 -40.594 -7.199 1 82.94 187 ILE A C 1
ATOM 1448 O O . ILE A 1 187 ? -4.57 -41.125 -8.031 1 82.94 187 ILE A O 1
ATOM 1452 N N . SER A 1 188 ? -5.977 -39.469 -7.496 1 90.25 188 SER A N 1
ATOM 1453 C CA . SER A 1 188 ? -5.664 -38.594 -8.625 1 90.25 188 SER A CA 1
ATOM 1454 C C . SER A 1 188 ? -5.539 -37.156 -8.172 1 90.25 188 SER A C 1
ATOM 1456 O O . SER A 1 188 ? -6.102 -36.75 -7.148 1 90.25 188 SER A O 1
ATOM 1458 N N . THR A 1 189 ? -4.633 -36.469 -8.883 1 93.69 189 THR A N 1
ATOM 1459 C CA . THR A 1 189 ? -4.402 -35.094 -8.531 1 93.69 189 THR A CA 1
ATOM 1460 C C . THR A 1 189 ? -4.633 -34.188 -9.734 1 93.69 189 THR A C 1
ATOM 1462 O O . THR A 1 189 ? -4.75 -34.656 -10.867 1 93.69 189 THR A O 1
ATOM 1465 N N . TRP A 1 190 ? -4.871 -32.906 -9.484 1 94.75 190 TRP A N 1
ATOM 1466 C CA . TRP A 1 190 ? -4.922 -31.891 -10.516 1 94.75 190 TRP A CA 1
ATOM 1467 C C . TRP A 1 190 ? -4.031 -30.719 -10.164 1 94.75 190 TRP A C 1
ATOM 1469 O O . TRP A 1 190 ? -3.689 -30.516 -8.992 1 94.75 190 TRP A O 1
ATOM 1479 N N . LYS A 1 191 ? -3.641 -29.938 -11.25 1 96.62 191 LYS A N 1
ATOM 1480 C CA . LYS A 1 191 ? -2.744 -28.812 -11.07 1 96.62 191 LYS A CA 1
ATOM 1481 C C . LYS A 1 191 ? -3.492 -27.484 -11.234 1 96.62 191 LYS A C 1
ATOM 1483 O O . LYS A 1 191 ? -4.488 -27.422 -11.961 1 96.62 191 LYS A O 1
ATOM 1488 N N . LEU A 1 192 ? -3.031 -26.5 -10.57 1 97.12 192 LEU A N 1
ATOM 1489 C CA . LEU A 1 192 ? -3.578 -25.156 -10.719 1 97.12 192 LEU A CA 1
ATOM 1490 C C . LEU A 1 192 ? -3.172 -24.547 -12.062 1 97.12 192 LEU A C 1
ATOM 1492 O O . LEU A 1 192 ? -2.047 -24.75 -12.523 1 97.12 192 LEU A O 1
ATOM 1496 N N . ASP A 1 193 ? -4.039 -23.891 -12.719 1 96.56 193 ASP A N 1
ATOM 1497 C CA . ASP A 1 193 ? -3.693 -23.031 -13.852 1 96.56 193 ASP A CA 1
ATOM 1498 C C . ASP A 1 193 ? -3.268 -21.641 -13.383 1 96.56 193 ASP A C 1
ATOM 1500 O O . ASP A 1 193 ? -4.109 -20.828 -13.023 1 96.56 193 ASP A O 1
ATOM 1504 N N . VAL A 1 194 ? -1.991 -21.312 -13.523 1 97.5 194 VAL A N 1
ATOM 1505 C CA . VAL A 1 194 ? -1.477 -20.062 -12.961 1 97.5 194 VAL A CA 1
ATOM 1506 C C . VAL A 1 194 ? -1.264 -19.047 -14.07 1 97.5 194 VAL A C 1
ATOM 1508 O O . VAL A 1 194 ? -0.597 -18.031 -13.867 1 97.5 194 VAL A O 1
ATOM 1511 N N . THR A 1 195 ? -1.781 -19.234 -15.242 1 95.12 195 THR A N 1
ATOM 1512 C CA . THR A 1 195 ? -1.575 -18.359 -16.391 1 95.12 195 THR A CA 1
ATOM 1513 C C . THR A 1 195 ? -1.972 -16.922 -16.062 1 95.12 195 THR A C 1
ATOM 1515 O O . THR A 1 195 ? -1.297 -15.969 -16.469 1 95.12 195 THR A O 1
ATOM 1518 N N . SER A 1 196 ? -3.027 -16.766 -15.281 1 95.56 196 SER A N 1
ATOM 1519 C CA . SER A 1 196 ? -3.533 -15.438 -14.984 1 95.56 196 SER A CA 1
ATOM 1520 C C . SER A 1 196 ? -3.088 -14.969 -13.594 1 95.56 196 SER A C 1
ATOM 1522 O O . SER A 1 196 ? -3.547 -13.938 -13.102 1 95.56 196 SER A O 1
ATOM 1524 N N . ALA A 1 197 ? -2.273 -15.766 -12.914 1 97.38 197 ALA A N 1
ATOM 1525 C CA . ALA A 1 197 ? -1.726 -15.312 -11.641 1 97.38 197 ALA A CA 1
ATOM 1526 C C . ALA A 1 197 ? -0.85 -14.078 -11.82 1 97.38 197 ALA A C 1
ATOM 1528 O O . ALA A 1 197 ? -0.076 -13.992 -12.781 1 97.38 197 ALA A O 1
ATOM 1529 N N . PRO A 1 198 ? -0.914 -13.125 -10.961 1 97.62 198 PRO A N 1
ATOM 1530 C CA . PRO A 1 198 ? -0.167 -11.875 -11.125 1 97.62 198 PRO A CA 1
ATOM 1531 C C . PRO A 1 198 ? 1.307 -12.016 -10.75 1 97.62 198 PRO A C 1
ATOM 1533 O O . PRO A 1 198 ? 1.677 -12.945 -10.023 1 97.62 198 PRO A O 1
ATOM 1536 N N . LEU A 1 199 ? 2.105 -11.164 -11.312 1 98.5 199 LEU A N 1
ATOM 1537 C CA . LEU A 1 199 ? 3.469 -10.938 -10.844 1 98.5 199 LEU A CA 1
ATOM 1538 C C . LEU A 1 199 ? 3.617 -9.539 -10.258 1 98.5 199 LEU A C 1
ATOM 1540 O O . LEU A 1 199 ? 3.127 -8.562 -10.828 1 98.5 199 LEU A O 1
ATOM 1544 N N . ILE A 1 200 ? 4.184 -9.477 -9.094 1 98.88 200 ILE A N 1
ATOM 1545 C CA . ILE A 1 200 ? 4.543 -8.195 -8.508 1 98.88 200 ILE A CA 1
ATOM 1546 C C . ILE A 1 200 ? 5.977 -7.832 -8.891 1 98.88 200 ILE A C 1
ATOM 1548 O O . ILE A 1 200 ? 6.883 -8.656 -8.758 1 98.88 200 ILE A O 1
ATOM 1552 N N . VAL A 1 201 ? 6.207 -6.652 -9.336 1 98.75 201 VAL A N 1
ATOM 1553 C CA . VAL A 1 201 ? 7.562 -6.172 -9.586 1 98.75 201 VAL A CA 1
ATOM 1554 C C . VAL A 1 201 ? 7.816 -4.898 -8.789 1 98.75 201 VAL A C 1
ATOM 1556 O O . VAL A 1 201 ? 6.898 -4.109 -8.555 1 98.75 201 VAL A O 1
ATOM 1559 N N . ALA A 1 202 ? 9.016 -4.785 -8.344 1 98.62 202 ALA A N 1
ATOM 1560 C CA . ALA A 1 202 ? 9.461 -3.584 -7.645 1 98.62 202 ALA A CA 1
ATOM 1561 C C . ALA A 1 202 ? 10.203 -2.645 -8.586 1 98.62 202 ALA A C 1
ATOM 1563 O O . ALA A 1 202 ? 11.141 -3.062 -9.281 1 98.62 202 ALA A O 1
ATOM 1564 N N . VAL A 1 203 ? 9.805 -1.435 -8.703 1 98.69 203 VAL A N 1
ATOM 1565 C CA . VAL A 1 203 ? 10.516 -0.403 -9.453 1 98.69 203 VAL A CA 1
ATOM 1566 C C . VAL A 1 203 ? 10.906 0.741 -8.516 1 98.69 203 VAL A C 1
ATOM 1568 O O . VAL A 1 203 ? 10.086 1.194 -7.711 1 98.69 203 VAL A O 1
ATOM 1571 N N . THR A 1 204 ? 12.164 1.161 -8.578 1 98.06 204 THR A N 1
ATOM 1572 C CA . THR A 1 204 ? 12.672 2.197 -7.688 1 98.06 204 THR A CA 1
ATOM 1573 C C . THR A 1 204 ? 13.188 3.393 -8.484 1 98.06 204 THR A C 1
ATOM 1575 O O . THR A 1 204 ? 13.836 3.221 -9.523 1 98.06 204 THR A O 1
ATOM 1578 N N . ARG A 1 205 ? 12.805 4.535 -7.992 1 96 205 ARG A N 1
ATOM 1579 C CA . ARG A 1 205 ? 13.344 5.758 -8.578 1 96 205 ARG A CA 1
ATOM 1580 C C . ARG A 1 205 ? 14.672 6.133 -7.926 1 96 205 ARG A C 1
ATOM 1582 O O . ARG A 1 205 ? 14.734 6.344 -6.711 1 96 205 ARG A O 1
ATOM 1589 N N . ILE A 1 206 ? 15.742 6.16 -8.625 1 94.94 206 ILE A N 1
ATOM 1590 C CA . ILE A 1 206 ? 17.031 6.688 -8.203 1 94.94 206 ILE A CA 1
ATOM 1591 C C . ILE A 1 206 ? 17.406 7.891 -9.062 1 94.94 206 ILE A C 1
ATOM 1593 O O . ILE A 1 206 ? 17.656 7.754 -10.266 1 94.94 206 ILE A O 1
ATOM 1597 N N . GLY A 1 207 ? 17.469 9.039 -8.398 1 89.69 207 GLY A N 1
ATOM 1598 C CA . GLY A 1 207 ? 17.562 10.234 -9.227 1 89.69 207 GLY A CA 1
ATOM 1599 C C . GLY A 1 207 ? 16.391 10.391 -10.172 1 89.69 207 GLY A C 1
ATOM 1600 O O . GLY A 1 207 ? 15.234 10.383 -9.742 1 89.69 207 GLY A O 1
ATOM 1601 N N . ASN A 1 208 ? 16.656 10.43 -11.461 1 92.12 208 ASN A N 1
ATOM 1602 C CA . ASN A 1 208 ? 15.594 10.609 -12.445 1 92.12 208 ASN A CA 1
ATOM 1603 C C . ASN A 1 208 ? 15.336 9.32 -13.234 1 92.12 208 ASN A C 1
ATOM 1605 O O . ASN A 1 208 ? 14.68 9.344 -14.273 1 92.12 208 ASN A O 1
ATOM 1609 N N . GLN A 1 209 ? 15.867 8.234 -12.672 1 96.25 209 GLN A N 1
ATOM 1610 C CA . GLN A 1 209 ? 15.766 6.977 -13.406 1 96.25 209 GLN A CA 1
ATOM 1611 C C . GLN A 1 209 ? 14.922 5.957 -12.648 1 96.25 209 GLN A C 1
ATOM 1613 O O . GLN A 1 209 ? 14.961 5.914 -11.414 1 96.25 209 GLN A O 1
ATOM 1618 N N . SER A 1 210 ? 14.148 5.191 -13.406 1 97.62 210 SER A N 1
ATOM 1619 C CA . SER A 1 210 ? 13.477 4.012 -12.867 1 97.62 210 SER A CA 1
ATOM 1620 C C . SER A 1 210 ? 14.352 2.768 -13 1 97.62 210 SER A C 1
ATOM 1622 O O . SER A 1 210 ? 14.773 2.416 -14.109 1 97.62 210 SER A O 1
ATOM 1624 N N . VAL A 1 211 ? 14.617 2.104 -11.898 1 98.38 211 VAL A N 1
ATOM 1625 C CA . VAL A 1 211 ? 15.562 0.989 -11.883 1 98.38 211 VAL A CA 1
ATOM 1626 C C . VAL A 1 211 ? 14.867 -0.264 -11.352 1 98.38 211 VAL A C 1
ATOM 1628 O O . VAL A 1 211 ? 14.07 -0.188 -10.414 1 98.38 211 VAL A O 1
ATOM 1631 N N . PHE A 1 212 ? 15.125 -1.397 -12.008 1 98.75 212 PHE A N 1
ATOM 1632 C CA . PHE A 1 212 ? 14.562 -2.68 -11.602 1 98.75 212 PHE A CA 1
ATOM 1633 C C . PHE A 1 212 ? 15.641 -3.598 -11.039 1 98.75 212 PHE A C 1
ATOM 1635 O O . PHE A 1 212 ? 16.812 -3.447 -11.359 1 98.75 212 PHE A O 1
ATOM 1642 N N . ASP A 1 213 ? 15.195 -4.551 -10.148 1 98.62 213 ASP A N 1
ATOM 1643 C CA . ASP A 1 213 ? 16.062 -5.562 -9.539 1 98.62 213 ASP A CA 1
ATOM 1644 C C . ASP A 1 213 ? 17.281 -4.918 -8.891 1 98.62 213 ASP A C 1
ATOM 1646 O O . ASP A 1 213 ? 18.422 -5.266 -9.219 1 98.62 213 ASP A O 1
ATOM 1650 N N . LEU A 1 214 ? 17.031 -4.078 -7.973 1 97.94 214 LEU A N 1
ATOM 1651 C CA . LEU A 1 214 ? 18.125 -3.475 -7.219 1 97.94 214 LEU A CA 1
ATOM 1652 C C . LEU A 1 214 ? 18.797 -4.504 -6.32 1 97.94 214 LEU A C 1
ATOM 1654 O O . LEU A 1 214 ? 18.125 -5.316 -5.684 1 97.94 214 LEU A O 1
ATOM 1658 N N . ASP A 1 215 ? 20.141 -4.441 -6.246 1 96 215 ASP A N 1
ATOM 1659 C CA . ASP A 1 215 ? 20.812 -5.16 -5.168 1 96 215 ASP A CA 1
ATOM 1660 C C . ASP A 1 215 ? 20.75 -4.371 -3.859 1 96 215 ASP A C 1
ATOM 1662 O O . ASP A 1 215 ? 20.172 -3.287 -3.811 1 96 215 ASP A O 1
ATOM 1666 N N . LEU A 1 216 ? 21.312 -4.922 -2.865 1 93.31 216 LEU A N 1
ATOM 1667 C CA . LEU A 1 216 ? 21.172 -4.332 -1.539 1 93.31 216 LEU A CA 1
ATOM 1668 C C . LEU A 1 216 ? 21.797 -2.943 -1.488 1 93.31 216 LEU A C 1
ATOM 1670 O O . LEU A 1 216 ? 21.219 -2.018 -0.915 1 93.31 216 LEU A O 1
ATOM 1674 N N . SER A 1 217 ? 22.969 -2.742 -2.023 1 93.12 217 SER A N 1
ATOM 1675 C CA . SER A 1 217 ? 23.641 -1.448 -2.027 1 93.12 217 SER A CA 1
ATOM 1676 C C . SER A 1 217 ? 22.812 -0.397 -2.764 1 93.12 217 SER A C 1
ATOM 1678 O O . SER A 1 217 ? 22.734 0.754 -2.33 1 93.12 217 SER A O 1
ATOM 1680 N N . GLU A 1 218 ? 22.266 -0.822 -3.854 1 95.44 218 GLU A N 1
ATOM 1681 C CA . GLU A 1 218 ? 21.422 0.092 -4.621 1 95.44 218 GLU A CA 1
ATOM 1682 C C . GLU A 1 218 ? 20.156 0.472 -3.842 1 95.44 218 GLU A C 1
ATOM 1684 O O . GLU A 1 218 ? 19.703 1.613 -3.916 1 95.44 218 GLU A O 1
ATOM 1689 N N . GLU A 1 219 ? 19.562 -0.494 -3.131 1 93.62 219 GLU A N 1
ATOM 1690 C CA . GLU A 1 219 ? 18.359 -0.225 -2.346 1 93.62 219 GLU A CA 1
ATOM 1691 C C . GLU A 1 219 ? 18.625 0.833 -1.278 1 93.62 219 GLU A C 1
ATOM 1693 O O . GLU A 1 219 ? 17.719 1.574 -0.894 1 93.62 219 GLU A O 1
ATOM 1698 N N . LEU A 1 220 ? 19.828 0.958 -0.836 1 90.69 220 LEU A N 1
ATOM 1699 C CA . LEU A 1 220 ? 20.188 1.923 0.196 1 90.69 220 LEU A CA 1
ATOM 1700 C C . LEU A 1 220 ? 20.281 3.328 -0.385 1 90.69 220 LEU A C 1
ATOM 1702 O O . LEU A 1 220 ? 20.375 4.309 0.359 1 90.69 220 LEU A O 1
ATOM 1706 N N . CYS A 1 221 ? 20.219 3.42 -1.687 1 90.88 221 CYS A N 1
ATOM 1707 C CA . CYS A 1 221 ? 20.422 4.711 -2.334 1 90.88 221 CYS A CA 1
ATOM 1708 C C . CYS A 1 221 ? 19.094 5.41 -2.584 1 90.88 221 CYS A C 1
ATOM 1710 O O . CYS A 1 221 ? 19.062 6.555 -3.045 1 90.88 221 CYS A O 1
ATOM 1712 N N . SER A 1 222 ? 18 4.746 -2.367 1 86.06 222 SER A N 1
ATOM 1713 C CA . SER A 1 222 ? 16.703 5.383 -2.596 1 86.06 222 SER A CA 1
ATOM 1714 C C . SER A 1 222 ? 15.617 4.75 -1.736 1 86.06 222 SER A C 1
ATOM 1716 O O . SER A 1 222 ? 15.656 3.547 -1.473 1 86.06 222 SER A O 1
ATOM 1718 N N . ASN A 1 223 ? 14.648 5.68 -1.42 1 84.94 223 ASN A N 1
ATOM 1719 C CA . ASN A 1 223 ? 13.5 5.238 -0.639 1 84.94 223 ASN A CA 1
ATOM 1720 C C . ASN A 1 223 ? 12.211 5.305 -1.454 1 84.94 223 ASN A C 1
ATOM 1722 O O . ASN A 1 223 ? 11.117 5.285 -0.893 1 84.94 223 ASN A O 1
ATOM 1726 N N . ASN A 1 224 ? 12.32 5.414 -2.709 1 93.19 224 ASN A N 1
ATOM 1727 C CA . ASN A 1 224 ? 11.148 5.586 -3.562 1 93.19 224 ASN A CA 1
ATOM 1728 C C . ASN A 1 224 ? 10.875 4.34 -4.398 1 93.19 224 ASN A C 1
ATOM 1730 O O . ASN A 1 224 ? 11.086 4.344 -5.613 1 93.19 224 ASN A O 1
ATOM 1734 N N . THR A 1 225 ? 10.391 3.307 -3.732 1 97.38 225 THR A N 1
ATOM 1735 C CA . THR A 1 225 ? 10.102 2.047 -4.406 1 97.38 225 THR A CA 1
ATOM 1736 C C . THR A 1 225 ? 8.594 1.85 -4.559 1 97.38 225 THR A C 1
ATOM 1738 O O . THR A 1 225 ? 7.828 2.168 -3.648 1 97.38 225 THR A O 1
ATOM 1741 N N . LEU A 1 226 ? 8.227 1.36 -5.691 1 98.25 226 LEU A N 1
ATOM 1742 C CA . LEU A 1 226 ? 6.84 1.049 -6.004 1 98.25 226 LEU A CA 1
ATOM 1743 C C . LEU A 1 226 ? 6.668 -0.439 -6.293 1 98.25 226 LEU A C 1
ATOM 1745 O O . LEU A 1 226 ? 7.375 -0.997 -7.137 1 98.25 226 LEU A O 1
ATOM 1749 N N . TYR A 1 227 ? 5.844 -1.142 -5.492 1 98.69 227 TYR A N 1
ATOM 1750 C CA . TYR A 1 227 ? 5.398 -2.486 -5.832 1 98.69 227 TYR A CA 1
ATOM 1751 C C . TYR A 1 227 ? 4.164 -2.441 -6.73 1 98.69 227 TYR A C 1
ATOM 1753 O O . TYR A 1 227 ? 3.178 -1.775 -6.402 1 98.69 227 TYR A O 1
ATOM 1761 N N . VAL A 1 228 ? 4.203 -3.154 -7.824 1 98.69 228 VAL A N 1
ATOM 1762 C CA . VAL A 1 228 ? 3.07 -3.195 -8.742 1 98.69 228 VAL A CA 1
ATOM 1763 C C . VAL A 1 228 ? 2.74 -4.645 -9.094 1 98.69 228 VAL A C 1
ATOM 1765 O O . VAL A 1 228 ? 3.574 -5.359 -9.656 1 98.69 228 VAL A O 1
ATOM 1768 N N . GLY A 1 229 ? 1.569 -5.09 -8.688 1 98.56 229 GLY A N 1
ATOM 1769 C CA . GLY A 1 229 ? 1.069 -6.387 -9.117 1 98.56 229 GLY A CA 1
ATOM 1770 C C . GLY A 1 229 ? 0.318 -6.336 -10.43 1 98.56 229 GLY A C 1
ATOM 1771 O O . GLY A 1 229 ? -0.614 -5.547 -10.594 1 98.56 229 GLY A O 1
ATOM 1772 N N . ILE A 1 230 ? 0.691 -7.246 -11.344 1 97.81 230 ILE A N 1
ATOM 1773 C CA . ILE A 1 230 ? 0.15 -7.156 -12.695 1 97.81 230 ILE A CA 1
ATOM 1774 C C . ILE A 1 230 ? -0.342 -8.531 -13.141 1 97.81 230 ILE A C 1
ATOM 1776 O O . ILE A 1 230 ? 0.412 -9.508 -13.117 1 97.81 230 ILE A O 1
ATOM 1780 N N . LYS A 1 231 ? -1.576 -8.594 -13.422 1 96.81 231 LYS A N 1
ATOM 1781 C CA . LYS A 1 231 ? -2.094 -9.719 -14.203 1 96.81 231 LYS A CA 1
ATOM 1782 C C . LYS A 1 231 ? -1.931 -9.461 -15.695 1 96.81 231 LYS A C 1
ATOM 1784 O O . LYS A 1 231 ? -2.477 -8.492 -16.234 1 96.81 231 LYS A O 1
ATOM 1789 N N . GLN A 1 232 ? -1.269 -10.344 -16.297 1 92.06 232 GLN A N 1
ATOM 1790 C CA . GLN A 1 232 ? -0.977 -10.148 -17.719 1 92.06 232 GLN A CA 1
ATOM 1791 C C . GLN A 1 232 ? -2.209 -10.414 -18.578 1 92.06 232 GLN A C 1
ATOM 1793 O O . GLN A 1 232 ? -3.012 -11.297 -18.25 1 92.06 232 GLN A O 1
ATOM 1798 N N . GLY A 1 233 ? -2.293 -9.586 -19.594 1 84.25 233 GLY A N 1
ATOM 1799 C CA . GLY A 1 233 ? -3.34 -9.852 -20.562 1 84.25 233 GLY A CA 1
ATOM 1800 C C . GLY A 1 233 ? -3.074 -11.086 -21.406 1 84.25 233 GLY A C 1
ATOM 1801 O O . GLY A 1 233 ? -2.033 -11.727 -21.266 1 84.25 233 GLY A O 1
ATOM 1802 N N . GLU A 1 234 ? -4.043 -11.445 -22.203 1 77.31 234 GLU A N 1
ATOM 1803 C CA . GLU A 1 234 ? -3.943 -12.641 -23.031 1 77.31 234 GLU A CA 1
ATOM 1804 C C . GLU A 1 234 ? -2.926 -12.453 -24.156 1 77.31 234 GLU A C 1
ATOM 1806 O O . GLU A 1 234 ? -2.301 -13.414 -24.609 1 77.31 234 GLU A O 1
ATOM 1811 N N . ASN A 1 235 ? -2.773 -11.125 -24.5 1 75.44 235 ASN A N 1
ATOM 1812 C CA . ASN A 1 235 ? -1.834 -10.836 -25.578 1 75.44 235 ASN A CA 1
ATOM 1813 C C . ASN A 1 235 ? -0.497 -10.336 -25.047 1 75.44 235 ASN A C 1
ATOM 1815 O O . ASN A 1 235 ? -0.435 -9.281 -24.406 1 75.44 235 ASN A O 1
ATOM 1819 N N . GLU A 1 236 ? 0.583 -11.008 -25.375 1 68.94 236 GLU A N 1
ATOM 1820 C CA . GLU A 1 236 ? 1.913 -10.688 -24.875 1 68.94 236 GLU A CA 1
ATOM 1821 C C . GLU A 1 236 ? 2.404 -9.352 -25.406 1 68.94 236 GLU A C 1
ATOM 1823 O O . GLU A 1 236 ? 3.18 -8.656 -24.75 1 68.94 236 GLU A O 1
ATOM 1828 N N . GLU A 1 237 ? 1.957 -9.078 -26.516 1 70.31 237 GLU A N 1
ATOM 1829 C CA . GLU A 1 237 ? 2.486 -7.895 -27.188 1 70.31 237 GLU A CA 1
ATOM 1830 C C . GLU A 1 237 ? 1.701 -6.645 -26.812 1 70.31 237 GLU A C 1
ATOM 1832 O O . GLU A 1 237 ? 2.176 -5.523 -27 1 70.31 237 GLU A O 1
ATOM 1837 N N . ASP A 1 238 ? 0.57 -6.918 -26.25 1 74.31 238 ASP A N 1
ATOM 1838 C CA . ASP A 1 238 ? -0.301 -5.793 -25.922 1 74.31 238 ASP A CA 1
ATOM 1839 C C . ASP A 1 238 ? -0.649 -5.785 -24.438 1 74.31 238 ASP A C 1
ATOM 1841 O O . ASP A 1 238 ? -1.414 -6.629 -23.969 1 74.31 238 ASP A O 1
ATOM 1845 N N . ASN A 1 239 ? -0.064 -4.844 -23.766 1 74.62 239 ASN A N 1
ATOM 1846 C CA . ASN A 1 239 ? -0.264 -4.75 -22.328 1 74.62 239 ASN A CA 1
ATOM 1847 C C . ASN A 1 239 ? -1.534 -3.975 -21.984 1 74.62 239 ASN A C 1
ATOM 1849 O O . ASN A 1 239 ? -1.824 -3.732 -20.812 1 74.62 239 ASN A O 1
ATOM 1853 N N . SER A 1 240 ? -2.234 -3.648 -23 1 77.44 240 SER A N 1
ATOM 1854 C CA . SER A 1 240 ? -3.406 -2.807 -22.766 1 77.44 240 SER A CA 1
ATOM 1855 C C . SER A 1 240 ? -4.469 -3.545 -21.969 1 77.44 240 SER A C 1
ATOM 1857 O O . SER A 1 240 ? -5.305 -2.918 -21.312 1 77.44 240 SER A O 1
ATOM 1859 N N . GLU A 1 241 ? -4.34 -4.844 -21.984 1 85 241 GLU A N 1
ATOM 1860 C CA . GLU A 1 241 ? -5.344 -5.637 -21.281 1 85 241 GLU A CA 1
ATOM 1861 C C . GLU A 1 241 ? -4.848 -6.051 -19.906 1 85 241 GLU A C 1
ATOM 1863 O O . GLU A 1 241 ? -5.566 -6.719 -19.156 1 85 241 GLU A O 1
ATOM 1868 N N . SER A 1 242 ? -3.674 -5.613 -19.609 1 92.38 242 SER A N 1
ATOM 1869 C CA . SER A 1 242 ? -3.131 -5.957 -18.297 1 92.38 242 SER A CA 1
ATOM 1870 C C . SER A 1 242 ? -3.898 -5.262 -17.172 1 92.38 242 SER A C 1
ATOM 1872 O O . SER A 1 242 ? -4.449 -4.176 -17.375 1 92.38 242 SER A O 1
ATOM 1874 N N . LEU A 1 243 ? -4.039 -5.957 -16.109 1 96 243 LEU A N 1
ATOM 1875 C CA . LEU A 1 243 ? -4.723 -5.406 -14.945 1 96 243 LEU A CA 1
ATOM 1876 C C . LEU A 1 243 ? -3.748 -5.207 -13.789 1 96 243 LEU A C 1
ATOM 1878 O O . LEU A 1 243 ? -2.883 -6.051 -13.539 1 96 243 LEU A O 1
ATOM 1882 N N . ILE A 1 244 ? -3.857 -4.074 -13.141 1 97.19 244 ILE A N 1
ATOM 1883 C CA . ILE A 1 244 ? -3.121 -3.832 -11.906 1 97.19 244 ILE A CA 1
ATOM 1884 C C . ILE A 1 244 ? -3.902 -4.395 -10.727 1 97.19 244 ILE A C 1
ATOM 1886 O O . ILE A 1 244 ? -5.008 -3.932 -10.43 1 97.19 244 ILE A O 1
ATOM 1890 N N . THR A 1 245 ? -3.32 -5.359 -10.031 1 97.19 245 THR A N 1
ATOM 1891 C CA . THR A 1 245 ? -4.027 -6.035 -8.953 1 97.19 245 THR A CA 1
ATOM 1892 C C . THR A 1 245 ? -3.611 -5.473 -7.598 1 97.19 245 THR A C 1
ATOM 1894 O O . THR A 1 245 ? -4.328 -5.625 -6.605 1 97.19 245 THR A O 1
ATOM 1897 N N . CYS A 1 246 ? -2.471 -4.891 -7.539 1 97.75 246 CYS A N 1
ATOM 1898 C CA . CYS A 1 246 ? -2.041 -4.176 -6.34 1 97.75 246 CYS A CA 1
ATOM 1899 C C . CYS A 1 246 ? -1.004 -3.113 -6.684 1 97.75 246 CYS A C 1
ATOM 1901 O O . CYS A 1 246 ? -0.302 -3.227 -7.691 1 97.75 246 CYS A O 1
ATOM 1903 N N . ILE A 1 247 ? -0.912 -2.102 -5.957 1 98.31 247 ILE A N 1
ATOM 1904 C CA . ILE A 1 247 ? 0.094 -1.049 -6.047 1 98.31 247 ILE A CA 1
ATOM 1905 C C . ILE A 1 247 ? 0.356 -0.464 -4.664 1 98.31 247 ILE A C 1
ATOM 1907 O O . ILE A 1 247 ? -0.574 -0.283 -3.873 1 98.31 247 ILE A O 1
ATOM 1911 N N . LYS A 1 248 ? 1.594 -0.269 -4.34 1 97.75 248 LYS A N 1
ATOM 1912 C CA . LYS A 1 248 ? 1.979 0.273 -3.041 1 97.75 248 LYS A CA 1
ATOM 1913 C C . LYS A 1 248 ? 3.365 0.908 -3.098 1 97.75 248 LYS A C 1
ATOM 1915 O O . LYS A 1 248 ? 4.324 0.28 -3.553 1 97.75 248 LYS A O 1
ATOM 1920 N N . LYS A 1 249 ? 3.43 2.131 -2.738 1 97.56 249 LYS A N 1
ATOM 1921 C CA . LYS A 1 249 ? 4.746 2.732 -2.539 1 97.56 249 LYS A CA 1
ATOM 1922 C C . LYS A 1 249 ? 5.324 2.35 -1.181 1 97.56 249 LYS A C 1
ATOM 1924 O O . LYS A 1 249 ? 4.613 2.348 -0.173 1 97.56 249 LYS A O 1
ATOM 1929 N N . VAL A 1 250 ? 6.609 2.062 -1.132 1 95.12 250 VAL A N 1
ATOM 1930 C CA . VAL A 1 250 ? 7.242 1.647 0.117 1 95.12 250 VAL A CA 1
ATOM 1931 C C . VAL A 1 250 ? 8.531 2.438 0.332 1 95.12 250 VAL A C 1
ATOM 1933 O O . VAL A 1 250 ? 9.078 3.018 -0.61 1 95.12 250 VAL A O 1
ATOM 1936 N N . GLY A 1 251 ? 9.039 2.543 1.589 1 87.75 251 GLY A N 1
ATOM 1937 C CA . GLY A 1 251 ? 10.336 3.111 1.921 1 87.75 251 GLY A CA 1
ATOM 1938 C C . GLY A 1 251 ? 10.289 4.609 2.162 1 87.75 251 GLY A C 1
ATOM 1939 O O . GLY A 1 251 ? 11.312 5.23 2.445 1 87.75 251 GLY A O 1
ATOM 1940 N N . GLY A 1 252 ? 9.109 5.18 2.012 1 89.75 252 GLY A N 1
ATOM 1941 C CA . GLY A 1 252 ? 9.008 6.617 2.203 1 89.75 252 GLY A CA 1
ATOM 1942 C C . GLY A 1 252 ? 9.273 7.41 0.938 1 89.75 252 GLY A C 1
ATOM 1943 O O . GLY A 1 252 ? 8.906 6.98 -0.16 1 89.75 252 GLY A O 1
ATOM 1944 N N . GLY A 1 253 ? 9.703 8.633 1.045 1 90.75 253 GLY A N 1
ATOM 1945 C CA . GLY A 1 253 ? 10.016 9.477 -0.101 1 90.75 253 GLY A CA 1
ATOM 1946 C C . GLY A 1 253 ? 8.781 9.977 -0.829 1 90.75 253 GLY A C 1
ATOM 1947 O O . GLY A 1 253 ? 7.656 9.789 -0.359 1 90.75 253 GLY A O 1
ATOM 1948 N N . ALA A 1 254 ? 9.062 10.711 -1.898 1 95.06 254 ALA A N 1
ATOM 1949 C CA . ALA A 1 254 ? 8.016 11.281 -2.742 1 95.06 254 ALA A CA 1
ATOM 1950 C C . ALA A 1 254 ? 8.414 11.242 -4.215 1 95.06 254 ALA A C 1
ATOM 1952 O O . ALA A 1 254 ? 9.602 11.273 -4.543 1 95.06 254 ALA A O 1
ATOM 1953 N N . VAL A 1 255 ? 7.395 11.094 -5.008 1 95.44 255 VAL A N 1
ATOM 1954 C CA . VAL A 1 255 ? 7.637 10.953 -6.441 1 95.44 255 VAL A CA 1
ATOM 1955 C C . VAL A 1 255 ? 6.719 11.891 -7.215 1 95.44 255 VAL A C 1
ATOM 1957 O O . VAL A 1 255 ? 5.555 12.078 -6.852 1 95.44 255 VAL A O 1
ATOM 1960 N N . GLU A 1 256 ? 7.266 12.453 -8.242 1 93.88 256 GLU A N 1
ATOM 1961 C CA . GLU A 1 256 ? 6.441 13.266 -9.125 1 93.88 256 GLU A CA 1
ATOM 1962 C C . GLU A 1 256 ? 5.398 12.414 -9.852 1 93.88 256 GLU A C 1
ATOM 1964 O O . GLU A 1 256 ? 5.629 11.234 -10.117 1 93.88 256 GLU A O 1
ATOM 1969 N N . ILE A 1 257 ? 4.324 13.016 -10.227 1 92.94 257 ILE A N 1
ATOM 1970 C CA . ILE A 1 257 ? 3.217 12.297 -10.844 1 92.94 257 ILE A CA 1
ATOM 1971 C C . ILE A 1 257 ? 3.678 11.688 -12.172 1 92.94 257 ILE A C 1
ATOM 1973 O O . ILE A 1 257 ? 3.393 10.523 -12.461 1 92.94 257 ILE A O 1
ATOM 1977 N N . ASP A 1 258 ? 4.379 12.477 -12.969 1 93.19 258 ASP A N 1
ATOM 1978 C CA . ASP A 1 258 ? 4.848 11.977 -14.258 1 93.19 258 ASP A CA 1
ATOM 1979 C C . ASP A 1 258 ? 5.797 10.797 -14.07 1 93.19 258 ASP A C 1
ATOM 1981 O O . ASP A 1 258 ? 5.762 9.836 -14.844 1 93.19 258 ASP A O 1
ATOM 1985 N N . SER A 1 259 ? 6.648 10.938 -13.117 1 94.62 259 SER A N 1
ATOM 1986 C CA . SER A 1 259 ? 7.578 9.859 -12.812 1 94.62 259 SER A CA 1
ATOM 1987 C C . SER A 1 259 ? 6.836 8.602 -12.367 1 94.62 259 SER A C 1
ATOM 1989 O O . SER A 1 259 ? 7.215 7.488 -12.734 1 94.62 259 SER A O 1
ATOM 1991 N N . MET A 1 260 ? 5.805 8.781 -11.617 1 95 260 MET A N 1
ATOM 1992 C CA . MET A 1 260 ? 4.988 7.66 -11.156 1 95 260 MET A CA 1
ATOM 1993 C C . MET A 1 260 ? 4.336 6.941 -12.336 1 95 260 MET A C 1
ATOM 1995 O O . MET A 1 260 ? 4.312 5.711 -12.383 1 95 260 MET A O 1
ATOM 1999 N N . MET A 1 261 ? 3.812 7.707 -13.227 1 94.31 261 MET A N 1
ATOM 2000 C CA . MET A 1 261 ? 3.18 7.137 -14.406 1 94.31 261 MET A CA 1
ATOM 2001 C C . MET A 1 261 ? 4.191 6.352 -15.242 1 94.31 261 MET A C 1
ATOM 2003 O O . MET A 1 261 ? 3.885 5.266 -15.734 1 94.31 261 MET A O 1
ATOM 2007 N N . GLU A 1 262 ? 5.344 6.918 -15.383 1 95.62 262 GLU A N 1
ATOM 2008 C CA . GLU A 1 262 ? 6.414 6.23 -16.094 1 95.62 262 GLU A CA 1
ATOM 2009 C C . GLU A 1 262 ? 6.777 4.914 -15.414 1 95.62 262 GLU A C 1
ATOM 2011 O O . GLU A 1 262 ? 6.98 3.896 -16.078 1 95.62 262 GLU A O 1
ATOM 2016 N N . MET A 1 263 ? 6.895 4.973 -14.133 1 97.19 263 MET A N 1
ATOM 2017 C CA . MET A 1 263 ? 7.215 3.783 -13.352 1 97.19 263 MET A CA 1
ATOM 2018 C C . MET A 1 263 ? 6.18 2.688 -13.578 1 97.19 263 MET A C 1
ATOM 2020 O O . MET A 1 263 ? 6.531 1.521 -13.758 1 97.19 263 MET A O 1
ATOM 2024 N N . LEU A 1 264 ? 4.922 3.045 -13.602 1 95.88 264 LEU A N 1
ATOM 2025 C CA . LEU A 1 264 ? 3.832 2.094 -13.797 1 95.88 264 LEU A CA 1
ATOM 2026 C C . LEU A 1 264 ? 3.918 1.449 -15.18 1 95.88 264 LEU A C 1
ATOM 2028 O O . LEU A 1 264 ? 3.758 0.233 -15.312 1 95.88 264 LEU A O 1
ATOM 2032 N N . GLU A 1 265 ? 4.164 2.238 -16.141 1 95 265 GLU A N 1
ATOM 2033 C CA . GLU A 1 265 ? 4.273 1.726 -17.5 1 95 265 GLU A CA 1
ATOM 2034 C C . GLU A 1 265 ? 5.441 0.75 -17.625 1 95 265 GLU A C 1
ATOM 2036 O O . GLU A 1 265 ? 5.293 -0.333 -18.203 1 95 265 GLU A O 1
ATOM 2041 N N . LYS A 1 266 ? 6.605 1.15 -17.156 1 96.75 266 LYS A N 1
ATOM 2042 C CA . LYS A 1 266 ? 7.781 0.292 -17.219 1 96.75 266 LYS A CA 1
ATOM 2043 C C . LYS A 1 266 ? 7.57 -0.996 -16.422 1 96.75 266 LYS A C 1
ATOM 2045 O O . LYS A 1 266 ? 7.988 -2.072 -16.859 1 96.75 266 LYS A O 1
ATOM 2050 N N . ALA A 1 267 ? 6.922 -0.841 -15.258 1 97.69 267 ALA A N 1
ATOM 2051 C CA . ALA A 1 267 ? 6.648 -2.016 -14.438 1 97.69 267 ALA A CA 1
ATOM 2052 C C . ALA A 1 267 ? 5.785 -3.023 -15.188 1 97.69 267 ALA A C 1
ATOM 2054 O O . ALA A 1 267 ? 6.027 -4.23 -15.125 1 97.69 267 ALA A O 1
ATOM 2055 N N . THR A 1 268 ? 4.777 -2.549 -15.875 1 95.56 268 THR A N 1
ATOM 2056 C CA . THR A 1 268 ? 3.883 -3.418 -16.625 1 95.56 268 THR A CA 1
ATOM 2057 C C . THR A 1 268 ? 4.648 -4.164 -17.719 1 95.56 268 THR A C 1
ATOM 2059 O O . THR A 1 268 ? 4.457 -5.367 -17.906 1 95.56 268 THR A O 1
ATOM 2062 N N . HIS A 1 269 ? 5.512 -3.455 -18.391 1 94.81 269 HIS A N 1
ATOM 2063 C CA . HIS A 1 269 ? 6.32 -4.062 -19.438 1 94.81 269 HIS A CA 1
ATOM 2064 C C . HIS A 1 269 ? 7.266 -5.113 -18.859 1 94.81 269 HIS A C 1
ATOM 2066 O O . HIS A 1 269 ? 7.355 -6.227 -19.391 1 94.81 269 HIS A O 1
ATOM 2072 N N . ILE A 1 270 ? 7.934 -4.762 -17.812 1 97.06 270 ILE A N 1
ATOM 2073 C CA . ILE A 1 270 ? 8.914 -5.652 -17.203 1 97.06 270 ILE A CA 1
ATOM 2074 C C . ILE A 1 270 ? 8.211 -6.898 -16.656 1 97.06 270 ILE A C 1
ATOM 2076 O O . ILE A 1 270 ? 8.703 -8.016 -16.828 1 97.06 270 ILE A O 1
ATOM 2080 N N . ALA A 1 271 ? 7.062 -6.703 -16.016 1 97.25 271 ALA A N 1
ATOM 2081 C CA . ALA A 1 271 ? 6.301 -7.828 -15.492 1 97.25 271 ALA A CA 1
ATOM 2082 C C . ALA A 1 271 ? 5.902 -8.797 -16.609 1 97.25 271 ALA A C 1
ATOM 2084 O O . ALA A 1 271 ? 5.953 -10.016 -16.422 1 97.25 271 ALA A O 1
ATOM 2085 N N . SER A 1 272 ? 5.488 -8.258 -17.703 1 94.62 272 SER A N 1
ATOM 2086 C CA . SER A 1 272 ? 5.113 -9.078 -18.859 1 94.62 272 SER A CA 1
ATOM 2087 C C . SER A 1 272 ? 6.277 -9.945 -19.328 1 94.62 272 SER A C 1
ATOM 2089 O O . SER A 1 272 ? 6.117 -11.141 -19.547 1 94.62 272 SER A O 1
ATOM 2091 N N . ASN A 1 273 ? 7.438 -9.336 -19.453 1 94.62 273 ASN A N 1
ATOM 2092 C CA . ASN A 1 273 ? 8.625 -10.062 -19.875 1 94.62 273 ASN A CA 1
ATOM 2093 C C . ASN A 1 273 ? 9 -11.156 -18.875 1 94.62 273 ASN A C 1
ATOM 2095 O O . ASN A 1 273 ? 9.336 -12.281 -19.266 1 94.62 273 ASN A O 1
ATOM 2099 N N . LEU A 1 274 ? 8.969 -10.805 -17.625 1 96.94 274 LEU A N 1
ATOM 2100 C CA . LEU A 1 274 ? 9.297 -11.773 -16.578 1 96.94 274 LEU A CA 1
ATOM 2101 C C . LEU A 1 274 ? 8.312 -12.938 -16.578 1 96.94 274 LEU A C 1
ATOM 2103 O O . LEU A 1 274 ? 8.719 -14.094 -16.453 1 96.94 274 LEU A O 1
ATOM 2107 N N . ASN A 1 275 ? 7.07 -12.586 -16.703 1 96.5 275 ASN A N 1
ATOM 2108 C CA . ASN A 1 275 ? 6.047 -13.625 -16.734 1 96.5 275 ASN A CA 1
ATOM 2109 C C . ASN A 1 275 ? 6.262 -14.594 -17.906 1 96.5 275 ASN A C 1
ATOM 2111 O O . ASN A 1 275 ? 6.16 -15.805 -17.734 1 96.5 275 ASN A O 1
ATOM 2115 N N . PHE A 1 276 ? 6.52 -14.016 -19 1 94.25 276 PHE A N 1
ATOM 2116 C CA . PHE A 1 276 ? 6.77 -14.836 -20.188 1 94.25 276 PHE A CA 1
ATOM 2117 C C . PHE A 1 276 ? 7.953 -15.766 -19.953 1 94.25 276 PHE A C 1
ATOM 2119 O O . PHE A 1 276 ? 7.871 -16.969 -20.219 1 94.25 276 PHE A O 1
ATOM 2126 N N . GLY A 1 277 ? 9.016 -15.227 -19.516 1 95.88 277 GLY A N 1
ATOM 2127 C CA . GLY A 1 277 ? 10.195 -16.031 -19.219 1 95.88 277 GLY A CA 1
ATOM 2128 C C . GLY A 1 277 ? 9.93 -17.125 -18.188 1 95.88 277 GLY A C 1
ATOM 2129 O O . GLY A 1 277 ? 10.359 -18.266 -18.359 1 95.88 277 GLY A O 1
ATOM 2130 N N . LEU A 1 278 ? 9.211 -16.781 -17.141 1 97.88 278 LEU A N 1
ATOM 2131 C CA . LEU A 1 278 ? 8.898 -17.734 -16.078 1 97.88 278 LEU A CA 1
ATOM 2132 C C . LEU A 1 278 ? 8.039 -18.875 -16.609 1 97.88 278 LEU A C 1
ATOM 2134 O O . LEU A 1 278 ? 8.359 -20.047 -16.391 1 97.88 278 LEU A O 1
ATOM 2138 N N . MET A 1 279 ? 6.969 -18.547 -17.297 1 96.38 279 MET A N 1
ATOM 2139 C CA . MET A 1 279 ? 6.035 -19.562 -17.797 1 96.38 279 MET A CA 1
ATOM 2140 C C . MET A 1 279 ? 6.719 -20.5 -18.781 1 96.38 279 MET A C 1
ATOM 2142 O O . MET A 1 279 ? 6.492 -21.719 -18.734 1 96.38 279 MET A O 1
ATOM 2146 N N . ASN A 1 280 ? 7.566 -19.922 -19.594 1 95.94 280 ASN A N 1
ATOM 2147 C CA . ASN A 1 280 ? 8.312 -20.75 -20.531 1 95.94 280 ASN A CA 1
ATOM 2148 C C . ASN A 1 280 ? 9.242 -21.719 -19.812 1 95.94 280 ASN A C 1
ATOM 2150 O O . ASN A 1 280 ? 9.305 -22.906 -20.156 1 95.94 280 ASN A O 1
ATOM 2154 N N . LYS A 1 281 ? 9.906 -21.234 -18.875 1 97.06 281 LYS A N 1
ATOM 2155 C CA . LYS A 1 281 ? 10.82 -22.062 -18.094 1 97.06 281 LYS A CA 1
ATOM 2156 C C . LYS A 1 281 ? 10.07 -23.172 -17.375 1 97.06 281 LYS A C 1
ATOM 2158 O O . LYS A 1 281 ? 10.508 -24.328 -17.359 1 97.06 281 LYS A O 1
ATOM 2163 N N . LEU A 1 282 ? 8.992 -22.859 -16.75 1 97.25 282 LEU A N 1
ATOM 2164 C CA . LEU A 1 282 ? 8.219 -23.828 -15.977 1 97.25 282 LEU A CA 1
ATOM 2165 C C . LEU A 1 282 ? 7.652 -24.906 -16.875 1 97.25 282 LEU A C 1
ATOM 2167 O O . LEU A 1 282 ? 7.699 -26.094 -16.531 1 97.25 282 LEU A O 1
ATOM 2171 N N .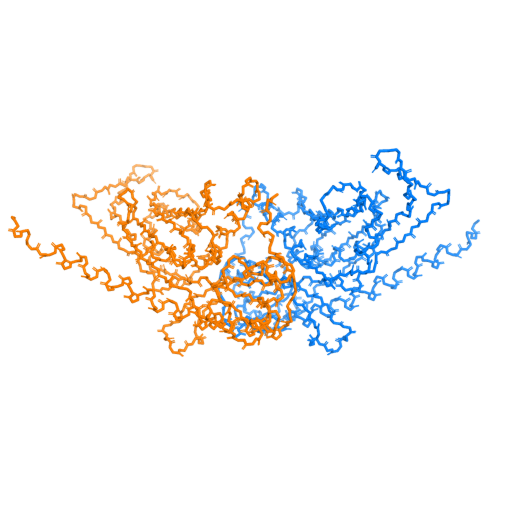 LYS A 1 283 ? 7.141 -24.547 -18.047 1 95.81 283 LYS A N 1
ATOM 2172 C CA . LYS A 1 283 ? 6.566 -25.516 -18.984 1 95.81 283 LYS A CA 1
ATOM 2173 C C . LYS A 1 283 ? 7.641 -26.422 -19.562 1 95.81 283 LYS A C 1
ATOM 2175 O O . LYS A 1 283 ? 7.422 -27.625 -19.719 1 95.81 283 LYS A O 1
ATOM 2180 N N . LYS A 1 284 ? 8.75 -25.859 -19.828 1 94.31 284 LYS A N 1
ATOM 2181 C CA . LYS A 1 284 ? 9.859 -26.641 -20.344 1 94.31 284 LYS A CA 1
ATOM 2182 C C . LYS A 1 284 ? 10.328 -27.672 -19.312 1 94.31 284 LYS A C 1
ATOM 2184 O O . LYS A 1 284 ? 10.555 -28.828 -19.656 1 94.31 284 LYS A O 1
ATOM 2189 N N . ASP A 1 285 ? 10.43 -27.234 -18.109 1 92.25 285 ASP A N 1
ATOM 2190 C CA . ASP A 1 285 ? 10.875 -28.125 -17.047 1 92.25 285 ASP A CA 1
ATOM 2191 C C . ASP A 1 285 ? 9.852 -29.234 -16.797 1 92.25 285 ASP A C 1
ATOM 2193 O O . ASP A 1 285 ? 10.211 -30.359 -16.453 1 92.25 285 ASP A O 1
ATOM 2197 N N . GLU A 1 286 ? 8.609 -28.922 -16.828 1 86.94 286 GLU A N 1
ATOM 2198 C CA . GLU A 1 286 ? 7.551 -29.906 -16.641 1 86.94 286 GLU A CA 1
ATOM 2199 C C . GLU A 1 286 ? 7.566 -30.953 -17.734 1 86.94 286 GLU A C 1
ATOM 2201 O O . GLU A 1 286 ? 7.359 -32.125 -17.484 1 86.94 286 GLU A O 1
ATOM 2206 N N . GLY A 1 287 ? 7.777 -30.484 -18.891 1 81.81 287 GLY A N 1
ATOM 2207 C CA . GLY A 1 287 ? 7.883 -31.406 -20.016 1 81.81 287 GLY A CA 1
ATOM 2208 C C . GLY A 1 287 ? 9.047 -32.375 -19.875 1 81.81 287 GLY A C 1
ATOM 2209 O O . GLY A 1 287 ? 8.938 -33.531 -20.234 1 81.81 287 GLY A O 1
ATOM 2210 N N . LEU A 1 288 ? 10.078 -31.922 -19.344 1 75.44 288 LEU A N 1
ATOM 2211 C CA . LEU A 1 288 ? 11.258 -32.75 -19.156 1 75.44 288 LEU A CA 1
ATOM 2212 C C . LEU A 1 288 ? 11.039 -33.781 -18.047 1 75.44 288 LEU A C 1
ATOM 2214 O O . LEU A 1 288 ? 11.523 -34.906 -18.125 1 75.44 288 LEU A O 1
ATOM 2218 N N . LYS A 1 289 ? 10.336 -33.5 -17.047 1 73.44 289 LYS A N 1
ATOM 2219 C CA . LYS A 1 289 ? 10.031 -34.406 -15.938 1 73.44 289 LYS A CA 1
ATOM 2220 C C . LYS A 1 289 ? 9.102 -35.531 -16.391 1 73.44 289 LYS A C 1
ATOM 2222 O O . LYS A 1 289 ? 9.242 -36.688 -15.953 1 73.44 289 LYS A O 1
ATOM 2227 N N . GLU A 1 290 ? 8.133 -35.156 -17.125 1 69.38 290 GLU A N 1
ATOM 2228 C CA . GLU A 1 290 ? 7.211 -36.156 -17.656 1 69.38 290 GLU A CA 1
ATOM 2229 C C . GLU A 1 290 ? 7.934 -37.125 -18.578 1 69.38 290 GLU A C 1
ATOM 2231 O O . GLU A 1 290 ? 7.648 -38.344 -18.578 1 69.38 290 GLU A O 1
ATOM 2236 N N . LYS A 1 291 ? 8.914 -36.719 -19.391 1 61.91 291 LYS A N 1
ATOM 2237 C CA . LYS A 1 291 ? 9.695 -37.562 -20.297 1 61.91 291 LYS A CA 1
ATOM 2238 C C . LYS A 1 291 ? 10.617 -38.5 -19.516 1 61.91 291 LYS A C 1
ATOM 2240 O O . LYS A 1 291 ? 10.828 -39.625 -19.906 1 61.91 291 LYS A O 1
ATOM 2245 N N . ARG A 1 292 ? 11.109 -38.031 -18.438 1 56.84 292 ARG A N 1
ATOM 2246 C CA . ARG A 1 292 ? 12.008 -38.844 -17.625 1 56.84 292 ARG A CA 1
ATOM 2247 C C . ARG A 1 292 ? 11.258 -39.969 -16.938 1 56.84 292 ARG A C 1
ATOM 2249 O O . ARG A 1 292 ? 11.812 -41.062 -16.703 1 56.84 292 ARG A O 1
ATOM 2256 N N . THR A 1 293 ? 10.094 -39.531 -16.422 1 55.22 293 THR A N 1
ATOM 2257 C CA . THR A 1 293 ? 9.289 -40.562 -15.781 1 55.22 293 THR A CA 1
ATOM 2258 C C . THR A 1 293 ? 8.82 -41.594 -16.797 1 55.22 293 THR A C 1
ATOM 2260 O O . THR A 1 293 ? 8.57 -42.75 -16.438 1 55.22 293 THR A O 1
ATOM 2263 N N . ASN A 1 294 ? 8.594 -41.188 -18 1 49.16 294 ASN A N 1
ATOM 2264 C CA . ASN A 1 294 ? 8.156 -42.125 -19.016 1 49.16 294 ASN A CA 1
ATOM 2265 C C . ASN A 1 294 ? 9.328 -42.938 -19.562 1 49.16 294 ASN A C 1
ATOM 2267 O O . ASN A 1 294 ? 9.172 -43.688 -20.531 1 49.16 294 ASN A O 1
ATOM 2271 N N . PHE A 1 295 ? 10.539 -42.594 -19.219 1 40.44 295 PHE A N 1
ATOM 2272 C CA . PHE A 1 295 ? 11.609 -43.5 -19.641 1 40.44 295 PHE A CA 1
ATOM 2273 C C . PHE A 1 295 ? 11.57 -44.812 -18.844 1 40.44 295 PHE A C 1
ATOM 2275 O O . PHE A 1 295 ? 11.594 -44.781 -17.609 1 40.44 295 PHE A O 1
ATOM 2282 N N . PRO A 1 296 ? 11.156 -45.938 -19.422 1 38.56 296 PRO A N 1
ATOM 2283 C CA . PRO A 1 296 ? 11.242 -47.25 -18.781 1 38.56 296 PRO A CA 1
ATOM 2284 C C . PRO A 1 296 ? 12.555 -47.469 -18.031 1 38.56 296 PRO A C 1
ATOM 2286 O O . PRO A 1 296 ? 13.578 -46.875 -18.391 1 38.56 296 PRO A O 1
ATOM 2289 N N . SER A 1 297 ? 12.461 -47.531 -16.672 1 36.91 297 SER A N 1
ATOM 2290 C CA . SER A 1 297 ? 13.633 -48.031 -15.953 1 36.91 297 SER A CA 1
ATOM 2291 C C . SER A 1 297 ? 14.375 -49.094 -16.781 1 36.91 297 SER A C 1
ATOM 2293 O O . SER A 1 297 ? 13.828 -50.125 -17.109 1 36.91 297 SER A O 1
ATOM 2295 N N . ILE A 1 298 ? 15.102 -48.562 -17.688 1 30.34 298 ILE A N 1
ATOM 2296 C CA . ILE A 1 298 ? 15.961 -49.594 -18.297 1 30.34 298 ILE A CA 1
ATOM 2297 C C . ILE A 1 298 ? 16.75 -50.312 -17.219 1 30.34 298 ILE A C 1
ATOM 2299 O O . ILE A 1 298 ? 17.531 -51.219 -17.516 1 30.34 298 ILE A O 1
ATOM 2303 N N . PHE A 1 299 ? 16.672 -49.875 -15.891 1 26.75 299 PHE A N 1
ATOM 2304 C CA . PHE A 1 299 ? 17.234 -50.969 -15.086 1 26.75 299 PHE A CA 1
ATOM 2305 C C . PHE A 1 299 ? 16.156 -52 -14.758 1 26.75 299 PHE A C 1
ATOM 2307 O O . PHE A 1 299 ? 14.984 -51.625 -14.57 1 26.75 299 PHE A O 1
ATOM 2314 N N . MET B 1 1 ? -19.625 -10.547 10.969 1 26.95 1 MET B N 1
ATOM 2315 C CA . MET B 1 1 ? -19.672 -9.109 10.727 1 26.95 1 MET B CA 1
ATOM 2316 C C . MET B 1 1 ? -21.016 -8.695 10.109 1 26.95 1 MET B C 1
ATOM 2318 O O . MET B 1 1 ? -21.438 -9.266 9.109 1 26.95 1 MET B O 1
ATOM 2322 N N . ALA B 1 2 ? -21.844 -8.242 10.766 1 34.06 2 ALA B N 1
ATOM 2323 C CA . ALA B 1 2 ? -23.125 -7.844 10.188 1 34.06 2 ALA B CA 1
ATOM 2324 C C . ALA B 1 2 ? -22.922 -7.012 8.922 1 34.06 2 ALA B C 1
ATOM 2326 O O . ALA B 1 2 ? -22.438 -5.883 8.992 1 34.06 2 ALA B O 1
ATOM 2327 N N . ASP B 1 3 ? -22.547 -7.441 7.879 1 44.19 3 ASP B N 1
ATOM 2328 C CA . ASP B 1 3 ? -22.312 -6.836 6.574 1 44.19 3 ASP B CA 1
ATOM 2329 C C . ASP B 1 3 ? -23.453 -5.887 6.195 1 44.19 3 ASP B C 1
ATOM 2331 O O . ASP B 1 3 ? -24.609 -6.285 6.152 1 44.19 3 ASP B O 1
ATOM 2335 N N . PHE B 1 4 ? -23.5 -4.711 6.852 1 50.16 4 PHE B N 1
ATOM 2336 C CA . PHE B 1 4 ? -24.438 -3.811 6.18 1 50.16 4 PHE B CA 1
ATOM 2337 C C . PHE B 1 4 ? -24.609 -4.211 4.719 1 50.16 4 PHE B C 1
ATOM 2339 O O . PHE B 1 4 ? -23.656 -4.16 3.938 1 50.16 4 PHE B O 1
ATOM 2346 N N . LEU B 1 5 ? -25.406 -5.246 4.531 1 64.62 5 LEU B N 1
ATOM 2347 C CA . LEU B 1 5 ? -25.625 -5.93 3.264 1 64.62 5 LEU B CA 1
ATOM 2348 C C . LEU B 1 5 ? -26.672 -5.203 2.422 1 64.62 5 LEU B C 1
ATOM 2350 O O . LEU B 1 5 ? -27.719 -4.82 2.93 1 64.62 5 LEU B O 1
ATOM 2354 N N . ILE B 1 6 ? -26.25 -4.266 1.485 1 77.38 6 ILE B N 1
ATOM 2355 C CA . ILE B 1 6 ? -27.203 -3.738 0.516 1 77.38 6 ILE B CA 1
ATOM 2356 C C . ILE B 1 6 ? -27.641 -4.848 -0.437 1 77.38 6 ILE B C 1
ATOM 2358 O O . ILE B 1 6 ? -26.875 -5.785 -0.7 1 77.38 6 ILE B O 1
ATOM 2362 N N . SER B 1 7 ? -28.906 -4.785 -0.728 1 87.88 7 SER B N 1
ATOM 2363 C CA . SER B 1 7 ? -29.438 -5.777 -1.657 1 87.88 7 SER B CA 1
ATOM 2364 C C . SER B 1 7 ? -28.766 -5.664 -3.025 1 87.88 7 SER B C 1
ATOM 2366 O O . SER B 1 7 ? -28.172 -4.637 -3.352 1 87.88 7 SER B O 1
ATOM 2368 N N . ASN B 1 8 ? -28.828 -6.699 -3.764 1 88.62 8 ASN B N 1
ATOM 2369 C CA . ASN B 1 8 ? -28.312 -6.688 -5.125 1 88.62 8 ASN B CA 1
ATOM 2370 C C . ASN B 1 8 ? -29 -5.637 -5.984 1 88.62 8 ASN B C 1
ATOM 2372 O O . ASN B 1 8 ? -28.375 -5.027 -6.855 1 88.62 8 ASN B O 1
ATOM 2376 N N . TYR B 1 9 ? -30.234 -5.504 -5.691 1 89.56 9 TYR B N 1
ATOM 2377 C CA . TYR B 1 9 ? -30.969 -4.492 -6.426 1 89.56 9 TYR B CA 1
ATOM 2378 C C . TYR B 1 9 ? -30.453 -3.096 -6.117 1 89.56 9 TYR B C 1
ATOM 2380 O O . TYR B 1 9 ? -30.234 -2.287 -7.027 1 89.56 9 TYR B O 1
ATOM 2388 N N . GLU B 1 10 ? -30.25 -2.824 -4.84 1 91.62 10 GLU B N 1
ATOM 2389 C CA . GLU B 1 10 ? -29.703 -1.534 -4.43 1 91.62 10 GLU B CA 1
ATOM 2390 C C . GLU B 1 10 ? -28.312 -1.312 -5.02 1 91.62 10 GLU B C 1
ATOM 2392 O O . GLU B 1 10 ? -27.984 -0.212 -5.48 1 91.62 10 GLU B O 1
ATOM 2397 N N . LYS B 1 11 ? -27.562 -2.311 -5.027 1 92.44 11 LYS B N 1
ATOM 2398 C CA . LYS B 1 11 ? -26.203 -2.234 -5.59 1 92.44 11 LYS B CA 1
ATOM 2399 C C . LYS B 1 11 ? -26.25 -1.865 -7.07 1 92.44 11 LYS B C 1
ATOM 2401 O O . LYS B 1 11 ? -25.547 -0.965 -7.512 1 92.44 11 LYS B O 1
ATOM 2406 N N . ASN B 1 12 ? -27.062 -2.492 -7.781 1 93.44 12 ASN B N 1
ATOM 2407 C CA . ASN B 1 12 ? -27.203 -2.217 -9.211 1 93.44 12 ASN B CA 1
ATOM 2408 C C . ASN B 1 12 ? -27.703 -0.795 -9.461 1 93.44 12 ASN B C 1
ATOM 2410 O O . ASN B 1 12 ? -27.266 -0.141 -10.414 1 93.44 12 ASN B O 1
ATOM 2414 N N . TYR B 1 13 ? -28.641 -0.41 -8.578 1 94.44 13 TYR B N 1
ATOM 2415 C CA . TYR B 1 13 ? -29.156 0.947 -8.703 1 94.44 13 TYR B CA 1
ATOM 2416 C C . TYR B 1 13 ? -28.047 1.976 -8.523 1 94.44 13 TYR B C 1
ATOM 2418 O O . TYR B 1 13 ? -27.953 2.934 -9.297 1 94.44 13 TYR B O 1
ATOM 2426 N N . ILE B 1 14 ? -27.156 1.744 -7.543 1 96.06 14 ILE B N 1
ATOM 2427 C CA . ILE B 1 14 ? -26.047 2.641 -7.254 1 96.06 14 ILE B CA 1
ATOM 2428 C C . ILE B 1 14 ? -25.078 2.65 -8.43 1 96.06 14 ILE B C 1
ATOM 2430 O O . ILE B 1 14 ? -24.672 3.715 -8.898 1 96.06 14 ILE B O 1
ATOM 2434 N N . ILE B 1 15 ? -24.75 1.51 -8.93 1 95.88 15 ILE B N 1
ATOM 2435 C CA . ILE B 1 15 ? -23.781 1.362 -10.016 1 95.88 15 ILE B CA 1
ATOM 2436 C C . ILE B 1 15 ? -24.312 2.057 -11.266 1 95.88 15 ILE B C 1
ATOM 2438 O O . ILE B 1 15 ? -23.562 2.781 -11.938 1 95.88 15 ILE B O 1
ATOM 2442 N N . ASP B 1 16 ? -25.578 1.864 -11.508 1 95.88 16 ASP B N 1
ATOM 2443 C CA . ASP B 1 16 ? -26.188 2.486 -12.672 1 95.88 16 ASP B CA 1
ATOM 2444 C C . ASP B 1 16 ? -26.172 4.008 -12.562 1 95.88 16 ASP B C 1
ATOM 2446 O O . ASP B 1 16 ? -25.938 4.711 -13.547 1 95.88 16 ASP B O 1
ATOM 2450 N N . GLY B 1 17 ? -26.531 4.527 -11.414 1 96.12 17 GLY B N 1
ATOM 2451 C CA . GLY B 1 17 ? -26.484 5.961 -11.18 1 96.12 17 GLY B CA 1
ATOM 2452 C C . GLY B 1 17 ? -25.109 6.555 -11.398 1 96.12 17 GLY B C 1
ATOM 2453 O O . GLY B 1 17 ? -24.953 7.582 -12.062 1 96.12 17 GLY B O 1
ATOM 2454 N N . VAL B 1 18 ? -24.078 5.883 -10.914 1 96.25 18 VAL B N 1
ATOM 2455 C CA . VAL B 1 18 ? -22.703 6.312 -11.055 1 96.25 18 VAL B CA 1
ATOM 2456 C C . VAL B 1 18 ? -22.312 6.32 -12.531 1 96.25 18 VAL B C 1
ATOM 2458 O O . VAL B 1 18 ? -21.672 7.262 -13.008 1 96.25 18 VAL B O 1
ATOM 2461 N N . GLN B 1 19 ? -22.719 5.297 -13.219 1 95.94 19 GLN B N 1
ATOM 2462 C CA . GLN B 1 19 ? -22.406 5.215 -14.641 1 95.94 19 GLN B CA 1
ATOM 2463 C C . GLN B 1 19 ? -23.062 6.367 -15.406 1 95.94 19 GLN B C 1
ATOM 2465 O O . GLN B 1 19 ? -22.5 6.863 -16.391 1 95.94 19 GLN B O 1
ATOM 2470 N N . ALA B 1 20 ? -24.219 6.773 -14.922 1 95.56 20 ALA B N 1
ATOM 2471 C CA . ALA B 1 20 ? -24.938 7.879 -15.555 1 95.56 20 ALA B CA 1
ATOM 2472 C C . ALA B 1 20 ? -24.391 9.227 -15.094 1 95.56 20 ALA B C 1
ATOM 2474 O O . ALA B 1 20 ? -24.781 10.273 -15.609 1 95.56 20 ALA B O 1
ATOM 2475 N N . GLY B 1 21 ? -23.562 9.227 -14.125 1 95.31 21 GLY B N 1
ATOM 2476 C CA . GLY B 1 21 ? -22.922 10.445 -13.656 1 95.31 21 GLY B CA 1
ATOM 2477 C C . GLY B 1 21 ? -23.688 11.148 -12.562 1 95.31 21 GLY B C 1
ATOM 2478 O O . GLY B 1 21 ? -23.391 12.289 -12.211 1 95.31 21 GLY B O 1
ATOM 2479 N N . ILE B 1 22 ? -24.797 10.5 -12.102 1 95.75 22 ILE B N 1
ATOM 2480 C CA . ILE B 1 22 ? -25.594 11.078 -11.023 1 95.75 22 ILE B CA 1
ATOM 2481 C C . ILE B 1 22 ? -25.797 10.039 -9.922 1 95.75 22 ILE B C 1
ATOM 2483 O O . ILE B 1 22 ? -26.469 9.031 -10.125 1 95.75 22 ILE B O 1
ATOM 2487 N N . ARG B 1 23 ? -25.281 10.328 -8.789 1 96.75 23 ARG B N 1
ATOM 2488 C CA . ARG B 1 23 ? -25.328 9.391 -7.668 1 96.75 23 ARG B CA 1
ATOM 2489 C C . ARG B 1 23 ? -26.688 9.422 -6.977 1 96.75 23 ARG B C 1
ATOM 2491 O O . ARG B 1 23 ? -27.5 10.312 -7.238 1 96.75 23 ARG B O 1
ATOM 2498 N N . CYS B 1 24 ? -26.953 8.586 -6.121 1 93.56 24 CYS B N 1
ATOM 2499 C CA . CYS B 1 24 ? -28.266 8.422 -5.488 1 93.56 24 CYS B CA 1
ATOM 2500 C C . CYS B 1 24 ? -28.641 9.656 -4.676 1 93.56 24 CYS B C 1
ATOM 2502 O O . CYS B 1 24 ? -29.812 9.984 -4.543 1 93.56 24 CYS B O 1
ATOM 2504 N N . ASP B 1 25 ? -27.656 10.289 -4.137 1 95.19 25 ASP B N 1
ATOM 2505 C CA . ASP B 1 25 ? -27.938 11.453 -3.301 1 95.19 25 ASP B CA 1
ATOM 2506 C C . ASP B 1 25 ? -27.812 12.75 -4.102 1 95.19 25 ASP B C 1
ATOM 2508 O O . ASP B 1 25 ? -27.781 13.836 -3.529 1 95.19 25 ASP B O 1
ATOM 2512 N N . GLY B 1 26 ? -27.656 12.688 -5.41 1 96.56 26 GLY B N 1
ATOM 2513 C CA . GLY B 1 26 ? -27.672 13.852 -6.281 1 96.56 26 GLY B CA 1
ATOM 2514 C C . GLY B 1 26 ? -26.281 14.383 -6.582 1 96.56 26 GLY B C 1
ATOM 2515 O O . GLY B 1 26 ? -26.109 15.234 -7.457 1 96.56 26 GLY B O 1
ATOM 2516 N N . ARG B 1 27 ? -25.25 13.859 -5.98 1 97.56 27 ARG B N 1
ATOM 2517 C CA . ARG B 1 27 ? -23.875 14.281 -6.215 1 97.56 27 ARG B CA 1
ATOM 2518 C C . ARG B 1 27 ? -23.375 13.805 -7.574 1 97.56 27 ARG B C 1
ATOM 2520 O O . ARG B 1 27 ? -23.812 12.766 -8.07 1 97.56 27 ARG B O 1
ATOM 2527 N N . GLN B 1 28 ? -22.422 14.625 -8.062 1 97.81 28 GLN B N 1
ATOM 2528 C CA . GLN B 1 28 ? -21.656 14.164 -9.211 1 97.81 28 GLN B CA 1
ATOM 2529 C C . GLN B 1 28 ? -20.5 13.266 -8.773 1 97.81 28 GLN B C 1
ATOM 2531 O O . GLN B 1 28 ? -20.312 13.039 -7.582 1 97.81 28 GLN B O 1
ATOM 2536 N N . LEU B 1 29 ? -19.734 12.812 -9.703 1 98 29 LEU B N 1
ATOM 2537 C CA . LEU B 1 29 ? -18.719 11.781 -9.477 1 98 29 LEU B CA 1
ATOM 2538 C C . LEU B 1 29 ? -17.609 12.305 -8.562 1 98 29 LEU B C 1
ATOM 2540 O O . LEU B 1 29 ? -17 11.531 -7.816 1 98 29 LEU B O 1
ATOM 2544 N N . THR B 1 30 ? -17.328 13.664 -8.57 1 98.06 30 THR B N 1
ATOM 2545 C CA . THR B 1 30 ? -16.203 14.203 -7.828 1 98.06 30 THR B CA 1
ATOM 2546 C C . THR B 1 30 ? -16.672 15.094 -6.684 1 98.06 30 THR B C 1
ATOM 2548 O O . THR B 1 30 ? -15.859 15.75 -6.027 1 98.06 30 THR B O 1
ATOM 2551 N N . ASP B 1 31 ? -18.031 15.148 -6.461 1 97.94 31 ASP B N 1
ATOM 2552 C CA . ASP B 1 31 ? -18.578 16 -5.414 1 97.94 31 ASP B CA 1
ATOM 2553 C C . ASP B 1 31 ? -18.344 15.391 -4.031 1 97.94 31 ASP B C 1
ATOM 2555 O O . ASP B 1 31 ? -18.469 14.18 -3.854 1 97.94 31 ASP B O 1
ATOM 2559 N N . TYR B 1 32 ? -17.969 16.266 -3.145 1 98.69 32 TYR B N 1
ATOM 2560 C CA . TYR B 1 32 ? -17.875 15.859 -1.744 1 98.69 32 TYR B CA 1
ATOM 2561 C C . TYR B 1 32 ? -19.156 16.188 -1 1 98.69 32 TYR B C 1
ATOM 2563 O O . TYR B 1 32 ? -19.844 17.156 -1.326 1 98.69 32 TYR B O 1
ATOM 2571 N N . ARG B 1 33 ? -19.516 15.383 -0.025 1 98.31 33 ARG B N 1
ATOM 2572 C CA . ARG B 1 33 ? -20.516 15.773 0.963 1 98.31 33 ARG B CA 1
ATOM 2573 C C . ARG B 1 33 ? -20.062 16.984 1.759 1 98.31 33 ARG B C 1
ATOM 2575 O O . ARG B 1 33 ? -18.875 17.359 1.714 1 98.31 33 ARG B O 1
ATOM 2582 N N . PRO B 1 34 ? -20.984 17.594 2.396 1 98.12 34 PRO B N 1
ATOM 2583 C CA . PRO B 1 34 ? -20.578 18.75 3.18 1 98.12 34 PRO B CA 1
ATOM 2584 C C . PRO B 1 34 ? -19.453 18.438 4.172 1 98.12 34 PRO B C 1
ATOM 2586 O O . PRO B 1 34 ? -19.484 17.391 4.824 1 98.12 34 PRO B O 1
ATOM 2589 N N . ILE B 1 35 ? -18.484 19.328 4.223 1 98.69 35 ILE B N 1
ATOM 2590 C CA . ILE B 1 35 ? -17.344 19.156 5.113 1 98.69 35 ILE B CA 1
ATOM 2591 C C . ILE B 1 35 ? -17.375 20.219 6.211 1 98.69 35 ILE B C 1
ATOM 2593 O O . ILE B 1 35 ? -17.562 21.406 5.93 1 98.69 35 ILE B O 1
ATOM 2597 N N . SER B 1 36 ? -17.281 19.734 7.422 1 98.38 36 SER B N 1
ATOM 2598 C CA . SER B 1 36 ? -17.141 20.641 8.562 1 98.38 36 SER B CA 1
ATOM 2599 C C . SER B 1 36 ? -15.797 20.453 9.258 1 98.38 36 SER B C 1
ATOM 2601 O O . SER B 1 36 ? -15.336 19.312 9.438 1 98.38 36 SER B O 1
ATOM 2603 N N . ILE B 1 37 ? -15.18 21.531 9.609 1 98.25 37 ILE B N 1
ATOM 2604 C CA . ILE B 1 37 ? -13.859 21.516 10.227 1 98.25 37 ILE B CA 1
ATOM 2605 C C . ILE B 1 37 ? -13.852 22.422 11.453 1 98.25 37 ILE B C 1
ATOM 2607 O O . ILE B 1 37 ? -14.25 23.594 11.375 1 98.25 37 ILE B O 1
ATOM 2611 N N . GLU B 1 38 ? -13.438 21.891 12.547 1 97.88 38 GLU B N 1
ATOM 2612 C CA . GLU B 1 38 ? -13.227 22.656 13.773 1 97.88 38 GLU B CA 1
ATOM 2613 C C . GLU B 1 38 ? -11.859 22.344 14.383 1 97.88 38 GLU B C 1
ATOM 2615 O O . GLU B 1 38 ? -11.438 21.188 14.414 1 97.88 38 GLU B O 1
ATOM 2620 N N . THR B 1 39 ? -11.148 23.344 14.82 1 98 39 THR B N 1
ATOM 2621 C CA . THR B 1 39 ? -9.859 23.156 15.469 1 98 39 THR B CA 1
ATOM 2622 C C . THR B 1 39 ? -9.898 23.641 16.906 1 98 39 THR B C 1
ATOM 2624 O O . THR B 1 39 ? -10.82 24.344 17.312 1 98 39 THR B O 1
ATOM 2627 N N . GLY B 1 40 ? -8.938 23.188 17.719 1 96.75 40 GLY B N 1
ATOM 2628 C CA . GLY B 1 40 ? -8.805 23.641 19.094 1 96.75 40 GLY B CA 1
ATOM 2629 C C . GLY B 1 40 ? -9.93 23.156 20 1 96.75 40 GLY B C 1
ATOM 2630 O O . GLY B 1 40 ? -10.422 23.906 20.844 1 96.75 40 GLY B O 1
ATOM 2631 N N . ILE B 1 41 ? -10.359 21.922 19.828 1 95.25 41 ILE B N 1
ATOM 2632 C CA . ILE B 1 41 ? -11.586 21.484 20.5 1 95.25 41 ILE B CA 1
ATOM 2633 C C . ILE B 1 41 ? -11.227 20.703 21.75 1 95.25 41 ILE B C 1
ATOM 2635 O O . ILE B 1 41 ? -12.094 20.422 22.594 1 95.25 41 ILE B O 1
ATOM 2639 N N . LEU B 1 42 ? -9.945 20.297 21.844 1 95.88 42 LEU B N 1
ATOM 2640 C CA . LEU B 1 42 ? -9.5 19.562 23.016 1 95.88 42 LEU B CA 1
ATOM 2641 C C . LEU B 1 42 ? -8.516 20.375 23.844 1 95.88 42 LEU B C 1
ATOM 2643 O O . LEU B 1 42 ? -7.391 20.625 23.391 1 95.88 42 LEU B O 1
ATOM 2647 N N . ALA B 1 43 ? -8.805 20.781 25.078 1 91.31 43 ALA B N 1
ATOM 2648 C CA . ALA B 1 43 ? -8.008 21.672 25.922 1 91.31 43 ALA B CA 1
ATOM 2649 C C . ALA B 1 43 ? -6.699 21.016 26.328 1 91.31 43 ALA B C 1
ATOM 2651 O O . ALA B 1 43 ? -5.676 21.688 26.484 1 91.31 43 ALA B O 1
ATOM 2652 N N . GLY B 1 44 ? -6.625 19.812 26.484 1 92.5 44 GLY B N 1
ATOM 2653 C CA . GLY B 1 44 ? -5.438 19.141 27 1 92.5 44 GLY B CA 1
ATOM 2654 C C . GLY B 1 44 ? -4.488 18.703 25.891 1 92.5 44 GLY B C 1
ATOM 2655 O O . GLY B 1 44 ? -3.391 18.219 26.172 1 92.5 44 GLY B O 1
ATOM 2656 N N . ALA B 1 45 ? -4.789 19.047 24.688 1 96.94 45 ALA B N 1
ATOM 2657 C CA . ALA B 1 45 ? -3.959 18.656 23.562 1 96.94 45 ALA B CA 1
ATOM 2658 C C . ALA B 1 45 ? -3.115 19.828 23.062 1 96.94 45 ALA B C 1
ATOM 2660 O O . ALA B 1 45 ? -3.471 20.984 23.266 1 96.94 45 ALA B O 1
ATOM 2661 N N . ASN B 1 46 ? -1.916 19.594 22.453 1 97.94 46 ASN B N 1
ATOM 2662 C CA . ASN B 1 46 ? -1.137 20.641 21.797 1 97.94 46 ASN B CA 1
ATOM 2663 C C . ASN B 1 46 ? -1.849 21.156 20.547 1 97.94 46 ASN B C 1
ATOM 2665 O O . ASN B 1 46 ? -1.639 22.297 20.141 1 97.94 46 ASN B O 1
ATOM 2669 N N . GLY B 1 47 ? -2.654 20.359 19.922 1 98.31 47 GLY B N 1
ATOM 2670 C CA . GLY B 1 47 ? -3.518 20.641 18.781 1 98.31 47 GLY B CA 1
ATOM 2671 C C . GLY B 1 47 ? -4.648 19.641 18.625 1 98.31 47 GLY B C 1
ATOM 2672 O O . GLY B 1 47 ? -4.566 18.516 19.125 1 98.31 47 GLY B O 1
ATOM 2673 N N . SER B 1 48 ? -5.699 20.047 18.047 1 98.69 48 SER B N 1
ATOM 2674 C CA . SER B 1 48 ? -6.832 19.156 17.844 1 98.69 48 SER B CA 1
ATOM 2675 C C . SER B 1 48 ? -7.715 19.625 16.703 1 98.69 48 SER B C 1
ATOM 2677 O O . SER B 1 48 ? -7.645 20.781 16.297 1 98.69 48 SER B O 1
ATOM 2679 N N . ALA B 1 49 ? -8.461 18.734 16.172 1 98.81 49 ALA B N 1
ATOM 2680 C CA . ALA B 1 49 ? -9.414 19.031 15.109 1 98.81 49 ALA B CA 1
ATOM 2681 C C . ALA B 1 49 ? -10.531 17.984 15.07 1 98.81 49 ALA B C 1
ATOM 2683 O O . ALA B 1 49 ? -10.328 16.828 15.469 1 98.81 49 ALA B O 1
ATOM 2684 N N . ARG B 1 50 ? -11.641 18.391 14.664 1 98.81 50 ARG B N 1
ATOM 2685 C CA . ARG B 1 50 ? -12.758 17.516 14.328 1 98.81 50 ARG B CA 1
ATOM 2686 C C . ARG B 1 50 ? -13.211 17.734 12.891 1 98.81 50 ARG B C 1
ATOM 2688 O O . ARG B 1 50 ? -13.406 18.875 12.461 1 98.81 50 ARG B O 1
ATOM 2695 N N . ILE B 1 51 ? -13.289 16.719 12.141 1 98.81 51 ILE B N 1
ATOM 2696 C CA . ILE B 1 51 ? -13.695 16.766 10.742 1 98.81 51 ILE B CA 1
ATOM 2697 C C . ILE B 1 51 ? -14.953 15.922 10.539 1 98.81 51 ILE B C 1
ATOM 2699 O O . ILE B 1 51 ? -15.031 14.789 11.008 1 98.81 51 ILE B O 1
ATOM 2703 N N . GLN B 1 52 ? -15.867 16.484 9.883 1 98.69 52 GLN B N 1
ATOM 2704 C CA . GLN B 1 52 ? -17.047 15.75 9.43 1 98.69 52 GLN B CA 1
ATOM 2705 C C . GLN B 1 52 ? -17.203 15.836 7.914 1 98.69 52 GLN B C 1
ATOM 2707 O O . GLN B 1 52 ? -17.109 16.922 7.336 1 98.69 52 GLN B O 1
ATOM 2712 N N . ILE B 1 53 ? -17.312 14.789 7.277 1 98.69 53 ILE B N 1
ATOM 2713 C CA . ILE B 1 53 ? -17.703 14.672 5.879 1 98.69 53 ILE B CA 1
ATOM 2714 C C . ILE B 1 53 ? -19.016 13.898 5.777 1 98.69 53 ILE B C 1
ATOM 2716 O O . ILE B 1 53 ? -19.031 12.672 5.902 1 98.69 53 ILE B O 1
ATOM 2720 N N . GLY B 1 54 ? -20.109 14.625 5.422 1 97.81 54 GLY B N 1
ATOM 2721 C CA . GLY B 1 54 ? -21.406 13.992 5.633 1 97.81 54 GLY B CA 1
ATOM 2722 C C . GLY B 1 54 ? -21.594 13.477 7.047 1 97.81 54 GLY B C 1
ATOM 2723 O O . GLY B 1 54 ? -21.453 14.234 8.008 1 97.81 54 GLY B O 1
ATOM 2724 N N . SER B 1 55 ? -21.844 12.156 7.188 1 96.75 55 SER B N 1
ATOM 2725 C CA . SER B 1 55 ? -22.062 11.578 8.508 1 96.75 55 SER B CA 1
ATOM 2726 C C . SER B 1 55 ? -20.781 10.961 9.055 1 96.75 55 SER B C 1
ATOM 2728 O O . SER B 1 55 ? -20.734 10.523 10.211 1 96.75 55 SER B O 1
ATOM 2730 N N . THR B 1 56 ? -19.75 10.922 8.25 1 97.69 56 THR B N 1
ATOM 2731 C CA . THR B 1 56 ? -18.453 10.469 8.766 1 97.69 56 THR B CA 1
ATOM 2732 C C . THR B 1 56 ? -17.859 11.508 9.711 1 97.69 56 THR B C 1
ATOM 2734 O O . THR B 1 56 ? -17.828 12.695 9.398 1 97.69 56 THR B O 1
ATOM 2737 N N . ASP B 1 57 ? -17.422 11.031 10.867 1 98.25 57 ASP B N 1
ATOM 2738 C CA . ASP B 1 57 ? -16.984 11.922 11.938 1 98.25 57 ASP B CA 1
ATOM 2739 C C . ASP B 1 57 ? -15.711 11.414 12.594 1 98.25 57 ASP B C 1
ATOM 2741 O O . ASP B 1 57 ? -15.672 10.289 13.094 1 98.25 57 ASP B O 1
ATOM 2745 N N . VAL B 1 58 ? -14.664 12.289 12.562 1 98.62 58 VAL B N 1
ATOM 2746 C CA . VAL B 1 58 ? -13.406 11.891 13.188 1 98.62 58 VAL B CA 1
ATOM 2747 C C . VAL B 1 58 ? -12.914 13.008 14.109 1 98.62 58 VAL B C 1
ATOM 2749 O O . VAL B 1 58 ? -13.133 14.195 13.828 1 98.62 58 VAL B O 1
ATOM 2752 N N . LEU B 1 59 ? -12.305 12.602 15.203 1 98.75 59 LEU B N 1
ATOM 2753 C CA . LEU B 1 59 ? -11.703 13.5 16.172 1 98.75 59 LEU B CA 1
ATOM 2754 C C . LEU B 1 59 ? -10.211 13.227 16.328 1 98.75 59 LEU B C 1
ATOM 2756 O O . LEU B 1 59 ? -9.797 12.078 16.5 1 98.75 59 LEU B O 1
ATOM 2760 N N . LEU B 1 60 ? -9.406 14.266 16.203 1 98.81 60 LEU B N 1
ATOM 2761 C CA . LEU B 1 60 ? -7.957 14.094 16.266 1 98.81 60 LEU B CA 1
ATOM 2762 C C . LEU B 1 60 ? -7.363 14.953 17.391 1 98.81 60 LEU B C 1
ATOM 2764 O O . LEU B 1 60 ? -7.809 16.078 17.625 1 98.81 60 LEU B O 1
ATOM 2768 N N . SER B 1 61 ? -6.359 14.438 18.031 1 98.75 61 SER B N 1
ATOM 2769 C CA . SER B 1 61 ? -5.566 15.125 19.047 1 98.75 61 SER B CA 1
ATOM 2770 C C . SER B 1 61 ? -4.074 14.977 18.766 1 98.75 61 SER B C 1
ATOM 2772 O O . SER B 1 61 ? -3.613 13.898 18.375 1 98.75 61 SER B O 1
ATOM 2774 N N . VAL B 1 62 ? -3.334 16.031 18.938 1 98.81 62 VAL B N 1
ATOM 2775 C CA . VAL B 1 62 ? -1.88 16.016 18.812 1 98.81 62 VAL B CA 1
ATOM 2776 C C . VAL B 1 62 ? -1.242 16.281 20.172 1 98.81 62 VAL B C 1
ATOM 2778 O O . VAL B 1 62 ? -1.596 17.25 20.844 1 98.81 62 VAL B O 1
ATOM 2781 N N . LYS B 1 63 ? -0.408 15.43 20.578 1 98.12 63 LYS B N 1
ATOM 2782 C CA . LYS B 1 63 ? 0.396 15.617 21.781 1 98.12 63 LYS B CA 1
ATOM 2783 C C . LYS B 1 63 ? 1.886 15.641 21.453 1 98.12 63 LYS B C 1
ATOM 2785 O O . LYS B 1 63 ? 2.369 14.805 20.688 1 98.12 63 LYS B O 1
ATOM 2790 N N . ALA B 1 64 ? 2.551 16.578 21.953 1 95.81 64 ALA B N 1
ATOM 2791 C CA . ALA B 1 64 ? 3.996 16.688 21.781 1 95.81 64 ALA B CA 1
ATOM 2792 C C . ALA B 1 64 ? 4.738 16.188 23 1 95.81 64 ALA B C 1
ATOM 2794 O O . ALA B 1 64 ? 4.398 16.531 24.141 1 95.81 64 ALA B O 1
ATOM 2795 N N . GLU B 1 65 ? 5.652 15.32 22.734 1 91.81 65 GLU B N 1
ATOM 2796 C CA . GLU B 1 65 ? 6.492 14.805 23.812 1 91.81 65 GLU B CA 1
ATOM 2797 C C . GLU B 1 65 ? 7.973 14.984 23.5 1 91.81 65 GLU B C 1
ATOM 2799 O O . GLU B 1 65 ? 8.398 14.805 22.344 1 91.81 65 GLU B O 1
ATOM 2804 N N . LEU B 1 66 ? 8.695 15.328 24.516 1 85.94 66 LEU B N 1
ATOM 2805 C CA . LEU B 1 66 ? 10.141 15.469 24.375 1 85.94 66 LEU B CA 1
ATOM 2806 C C . LEU B 1 66 ? 10.836 14.117 24.531 1 85.94 66 LEU B C 1
ATOM 2808 O O . LEU B 1 66 ? 10.555 13.391 25.484 1 85.94 66 LEU B O 1
ATOM 2812 N N . ASN B 1 67 ? 11.641 13.789 23.484 1 82.94 67 ASN B N 1
ATOM 2813 C CA . ASN B 1 67 ? 12.391 12.539 23.5 1 82.94 67 ASN B CA 1
ATOM 2814 C C . ASN B 1 67 ? 13.883 12.773 23.344 1 82.94 67 ASN B C 1
ATOM 2816 O O . ASN B 1 67 ? 14.305 13.859 22.938 1 82.94 67 ASN B O 1
ATOM 2820 N N . THR B 1 68 ? 14.648 11.742 23.844 1 75.81 68 THR B N 1
ATOM 2821 C CA . THR B 1 68 ? 16.094 11.773 23.688 1 75.81 68 THR B CA 1
ATOM 2822 C C . THR B 1 68 ? 16.578 10.539 22.938 1 75.81 68 THR B C 1
ATOM 2824 O O . THR B 1 68 ? 16.031 9.445 23.094 1 75.81 68 THR B O 1
ATOM 2827 N N . THR B 1 69 ? 17.203 10.773 21.828 1 68.94 69 THR B N 1
ATOM 2828 C CA . THR B 1 69 ? 17.781 9.609 21.156 1 68.94 69 THR B CA 1
ATOM 2829 C C . THR B 1 69 ? 19.297 9.75 21.031 1 68.94 69 THR B C 1
ATOM 2831 O O . THR B 1 69 ? 19.812 10.859 21.031 1 68.94 69 THR B O 1
ATOM 2834 N N . THR B 1 70 ? 19.953 8.57 21.312 1 60.25 70 THR B N 1
ATOM 2835 C CA . THR B 1 70 ? 21.375 8.531 21 1 60.25 70 THR B CA 1
ATOM 2836 C C . THR B 1 70 ? 21.609 8.227 19.531 1 60.25 70 THR B C 1
ATOM 2838 O O . THR B 1 70 ? 22.734 8.344 19.031 1 60.25 70 THR B O 1
ATOM 2841 N N . ASP B 1 71 ? 20.531 7.754 18.859 1 57.72 71 ASP B N 1
ATOM 2842 C CA . ASP B 1 71 ? 20.641 7.418 17.453 1 57.72 71 ASP B CA 1
ATOM 2843 C C . ASP B 1 71 ? 20.172 8.57 16.578 1 57.72 71 ASP B C 1
ATOM 2845 O O . ASP B 1 71 ? 19 8.977 16.656 1 57.72 71 ASP B O 1
ATOM 2849 N N . PRO B 1 72 ? 21.188 9.219 15.875 1 51.94 72 PRO B N 1
ATOM 2850 C CA . PRO B 1 72 ? 20.906 10.406 15.062 1 51.94 72 PRO B CA 1
ATOM 2851 C C . PRO B 1 72 ? 19.859 10.148 13.984 1 51.94 72 PRO B C 1
ATOM 2853 O O . PRO B 1 72 ? 19.391 11.086 13.336 1 51.94 72 PRO B O 1
ATOM 2856 N N . ILE B 1 73 ? 19.75 8.961 13.461 1 53.62 73 ILE B N 1
ATOM 2857 C CA . ILE B 1 73 ? 18.953 8.781 12.258 1 53.62 73 ILE B CA 1
ATOM 2858 C C . ILE B 1 73 ? 17.5 9.141 12.562 1 53.62 73 ILE B C 1
ATOM 2860 O O . ILE B 1 73 ? 16.859 8.539 13.43 1 53.62 73 ILE B O 1
ATOM 2864 N N . LEU B 1 74 ? 17.297 10.461 12.492 1 53.91 74 LEU B N 1
ATOM 2865 C CA . LEU B 1 74 ? 16.047 11.156 12.773 1 53.91 74 LEU B CA 1
ATOM 2866 C C . LEU B 1 74 ? 14.852 10.391 12.211 1 53.91 74 LEU B C 1
ATOM 2868 O O . LEU B 1 74 ? 14.75 10.195 10.992 1 53.91 74 LEU B O 1
ATOM 2872 N N . SER B 1 75 ? 14.297 9.438 13.039 1 57.81 75 SER B N 1
ATOM 2873 C CA . SER B 1 75 ? 13 8.781 12.891 1 57.81 75 SER B CA 1
ATOM 2874 C C . SER B 1 75 ? 11.906 9.797 12.562 1 57.81 75 SER B C 1
ATOM 2876 O O . SER B 1 75 ? 12.055 10.992 12.836 1 57.81 75 SER B O 1
ATOM 2878 N N . ASN B 1 76 ? 11 9.477 11.68 1 64.25 76 ASN B N 1
ATOM 2879 C CA . ASN B 1 76 ? 9.773 10.25 11.516 1 64.25 76 ASN B CA 1
ATOM 2880 C C . ASN B 1 76 ? 9.227 10.727 12.859 1 64.25 76 ASN B C 1
ATOM 2882 O O . ASN B 1 76 ? 8.969 9.914 13.75 1 64.25 76 ASN B O 1
ATOM 2886 N N . ARG B 1 77 ? 9.25 11.984 13.141 1 87.06 77 ARG B N 1
ATOM 2887 C CA . ARG B 1 77 ? 8.852 12.656 14.375 1 87.06 77 ARG B CA 1
ATOM 2888 C C . ARG B 1 77 ? 7.336 12.703 14.5 1 87.06 77 ARG B C 1
ATOM 2890 O O . ARG B 1 77 ? 6.809 13.242 15.477 1 87.06 77 ARG B O 1
ATOM 2897 N N . LEU B 1 78 ? 6.711 12.18 13.562 1 95.19 78 LEU B N 1
ATOM 2898 C CA . LEU B 1 78 ? 5.254 12.078 13.609 1 95.19 78 LEU B CA 1
ATOM 2899 C C . LEU B 1 78 ? 4.82 10.625 13.773 1 95.19 78 LEU B C 1
ATOM 2901 O O . LEU B 1 78 ? 5.242 9.758 13.008 1 95.19 78 LEU B O 1
ATOM 2905 N N . LYS B 1 79 ? 4.094 10.352 14.805 1 96.12 79 LYS B N 1
ATOM 2906 C CA . LYS B 1 79 ? 3.475 9.047 15.039 1 96.12 79 LYS B CA 1
ATOM 2907 C C . LYS B 1 79 ? 1.957 9.125 14.906 1 96.12 79 LYS B C 1
ATOM 2909 O O . LYS B 1 79 ? 1.337 10.086 15.367 1 96.12 79 LYS B O 1
ATOM 2914 N N . PHE B 1 80 ? 1.407 8.172 14.258 1 98.19 80 PHE B N 1
ATOM 2915 C CA . PHE B 1 80 ? -0.025 8.211 13.984 1 98.19 80 PHE B CA 1
ATOM 2916 C C . PHE B 1 80 ? -0.726 7.012 14.625 1 98.19 80 PHE B C 1
ATOM 2918 O O . PHE B 1 80 ? -0.253 5.879 14.516 1 98.19 80 PHE B O 1
ATOM 2925 N N . PHE B 1 81 ? -1.836 7.262 15.219 1 98.25 81 PHE B N 1
ATOM 2926 C CA . PHE B 1 81 ? -2.699 6.238 15.797 1 98.25 81 PHE B CA 1
ATOM 2927 C C . PHE B 1 81 ? -4.152 6.473 15.406 1 98.25 81 PHE B C 1
ATOM 2929 O O . PHE B 1 81 ? -4.617 7.617 15.375 1 98.25 81 PHE B O 1
ATOM 2936 N N . VAL B 1 82 ? -4.836 5.43 15.055 1 98.19 82 VAL B N 1
ATOM 2937 C CA . VAL B 1 82 ? -6.254 5.496 14.719 1 98.19 82 VAL B CA 1
ATOM 2938 C C . VAL B 1 82 ? -7.027 4.461 15.539 1 98.19 82 VAL B C 1
ATOM 2940 O O . VAL B 1 82 ? -6.613 3.303 15.633 1 98.19 82 VAL B O 1
ATOM 2943 N N . ASP B 1 83 ? -8.047 4.879 16.109 1 95.94 83 ASP B N 1
ATOM 2944 C CA . ASP B 1 83 ? -8.938 3.994 16.844 1 95.94 83 ASP B CA 1
ATOM 2945 C C . ASP B 1 83 ? -10.383 4.16 16.391 1 95.94 83 ASP B C 1
ATOM 2947 O O . ASP B 1 83 ? -10.742 5.188 15.812 1 95.94 83 ASP B O 1
ATOM 2951 N N . LEU B 1 84 ? -11.156 3.1 16.625 1 93.38 84 LEU B N 1
ATOM 2952 C CA . LEU B 1 84 ? -12.578 3.129 16.312 1 93.38 84 LEU B CA 1
ATOM 2953 C C . LEU B 1 84 ? -13.422 3.193 17.578 1 93.38 84 LEU B C 1
ATOM 2955 O O . LEU B 1 84 ? -13.211 2.41 18.516 1 93.38 84 LEU B O 1
ATOM 2959 N N . SER B 1 85 ? -14.234 4.18 17.578 1 89.62 85 SER B N 1
ATOM 2960 C CA . SER B 1 85 ? -15.18 4.215 18.688 1 89.62 85 SER B CA 1
ATOM 2961 C C . SER B 1 85 ? -16.109 3.004 18.656 1 89.62 85 SER B C 1
ATOM 2963 O O . SER B 1 85 ? -16.453 2.496 17.594 1 89.62 85 SER B O 1
ATOM 2965 N N . ALA B 1 86 ? -16.484 2.518 19.812 1 80.19 86 ALA B N 1
ATOM 2966 C CA . ALA B 1 86 ? -17.375 1.369 19.938 1 80.19 86 ALA B CA 1
ATOM 2967 C C . ALA B 1 86 ? -18.641 1.582 19.125 1 80.19 86 ALA B C 1
ATOM 2969 O O . ALA B 1 86 ? -19.234 0.624 18.625 1 80.19 86 ALA B O 1
ATOM 2970 N N . ASN B 1 87 ? -19.031 2.82 18.953 1 78.06 87 ASN B N 1
ATOM 2971 C CA . ASN B 1 87 ? -20.297 3.146 18.297 1 78.06 87 ASN B CA 1
ATOM 2972 C C . ASN B 1 87 ? -20.078 3.549 16.844 1 78.06 87 ASN B C 1
ATOM 2974 O O . ASN B 1 87 ? -21.031 3.941 16.156 1 78.06 87 ASN B O 1
ATOM 2978 N N . ALA B 1 88 ? -18.891 3.445 16.406 1 78.12 88 ALA B N 1
ATOM 2979 C CA . ALA B 1 88 ? -18.578 3.99 15.094 1 78.12 88 ALA B CA 1
ATOM 2980 C C . ALA B 1 88 ? -19.266 3.191 13.992 1 78.12 88 ALA B C 1
ATOM 2982 O O . ALA B 1 88 ? -19.75 3.762 13.008 1 78.12 88 ALA B O 1
ATOM 2983 N N . SER B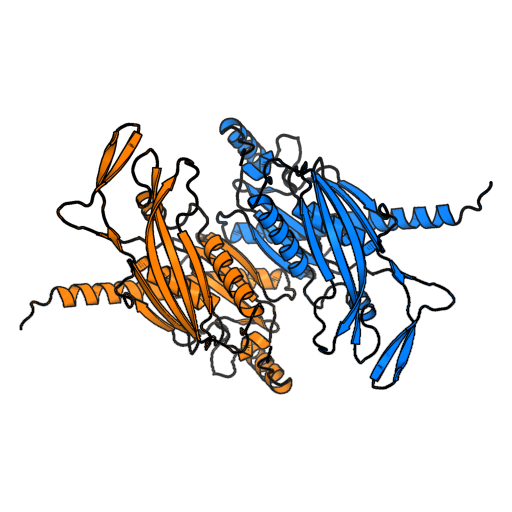 1 89 ? -19.141 1.986 13.938 1 70.75 89 SER B N 1
ATOM 2984 C CA . SER B 1 89 ? -19.797 1.123 12.961 1 70.75 89 SER B CA 1
ATOM 2985 C C . SER B 1 89 ? -19.812 -0.327 13.438 1 70.75 89 SER B C 1
ATOM 2987 O O . SER B 1 89 ? -18.828 -0.828 13.961 1 70.75 89 SER B O 1
ATOM 2989 N N . PRO B 1 90 ? -21 -0.899 13.336 1 62.75 90 PRO B N 1
ATOM 2990 C CA . PRO B 1 90 ? -21.062 -2.326 13.664 1 62.75 90 PRO B CA 1
ATOM 2991 C C . PRO B 1 90 ? -20.078 -3.16 12.852 1 62.75 90 PRO B C 1
ATOM 2993 O O . PRO B 1 90 ? -19.641 -4.227 13.297 1 62.75 90 PRO B O 1
ATOM 2996 N N . LYS B 1 91 ? -19.719 -2.582 11.641 1 63.16 91 LYS B N 1
ATOM 2997 C CA . LYS B 1 91 ? -18.844 -3.314 10.734 1 63.16 91 LYS B CA 1
ATOM 2998 C C . LYS B 1 91 ? -17.453 -3.529 11.352 1 63.16 91 LYS B C 1
ATOM 3000 O O . LYS B 1 91 ? -16.734 -4.453 10.969 1 63.16 91 LYS B O 1
ATOM 3005 N N . PHE B 1 92 ? -17.203 -2.775 12.258 1 64.5 92 PHE B N 1
ATOM 3006 C CA . PHE B 1 92 ? -15.836 -2.779 12.75 1 64.5 92 PHE B CA 1
ATOM 3007 C C . PHE B 1 92 ? -15.766 -3.35 14.164 1 64.5 92 PHE B C 1
ATOM 3009 O O . PHE B 1 92 ? -14.773 -3.166 14.867 1 64.5 92 PHE B O 1
ATOM 3016 N N . ALA B 1 93 ? -16.875 -4.008 14.453 1 61.66 93 ALA B N 1
ATOM 3017 C CA . ALA B 1 93 ? -16.859 -4.621 15.773 1 61.66 93 ALA B CA 1
ATOM 3018 C C . ALA B 1 93 ? -15.891 -5.801 15.82 1 61.66 93 ALA B C 1
ATOM 3020 O O . ALA B 1 93 ? -15.789 -6.562 14.859 1 61.66 93 ALA B O 1
ATOM 3021 N N . GLY B 1 94 ? -14.867 -5.734 16.719 1 60.81 94 GLY B N 1
ATOM 3022 C CA . GLY B 1 94 ? -13.953 -6.84 16.969 1 60.81 94 GLY B CA 1
ATOM 3023 C C . GLY B 1 94 ? -12.617 -6.684 16.266 1 60.81 94 GLY B C 1
ATOM 3024 O O . GLY B 1 94 ? -12.109 -5.566 16.141 1 60.81 94 GLY B O 1
ATOM 3025 N N . ARG B 1 95 ? -11.922 -7.703 15.883 1 64.12 95 ARG B N 1
ATOM 3026 C CA . ARG B 1 95 ? -10.555 -7.797 15.375 1 64.12 95 ARG B CA 1
ATOM 3027 C C . ARG B 1 95 ? -10.43 -7.145 14 1 64.12 95 ARG B C 1
ATOM 3029 O O . ARG B 1 95 ? -9.43 -6.492 13.703 1 64.12 95 ARG B O 1
ATOM 3036 N N . GLY B 1 96 ? -11.5 -7.242 13.25 1 74.12 96 GLY B N 1
ATOM 3037 C CA . GLY B 1 96 ? -11.492 -6.66 11.914 1 74.12 96 GLY B CA 1
ATOM 3038 C C . GLY B 1 96 ? -11.391 -5.148 11.93 1 74.12 96 GLY B C 1
ATOM 3039 O O . GLY B 1 96 ? -10.633 -4.57 11.141 1 74.12 96 GLY B O 1
ATOM 3040 N N . GLY B 1 97 ? -12.008 -4.582 12.883 1 79.81 97 GLY B N 1
ATOM 3041 C CA . GLY B 1 97 ? -11.969 -3.135 13.023 1 79.81 97 GLY B CA 1
ATOM 3042 C C . GLY B 1 97 ? -10.602 -2.611 13.422 1 79.81 97 GLY B C 1
ATOM 3043 O O . GLY B 1 97 ? -10.125 -1.619 12.867 1 79.81 97 GLY B O 1
ATOM 3044 N N . GLN B 1 98 ? -9.945 -3.303 14.266 1 86.5 98 GLN B N 1
ATOM 3045 C CA . GLN B 1 98 ? -8.625 -2.891 14.742 1 86.5 98 GLN B CA 1
ATOM 3046 C C . GLN B 1 98 ? -7.582 -3.006 13.633 1 86.5 98 GLN B C 1
ATOM 3048 O O . GLN B 1 98 ? -6.707 -2.146 13.508 1 86.5 98 GLN B O 1
ATOM 3053 N N . GLU B 1 99 ? -7.664 -4.031 12.883 1 87.94 99 GLU B N 1
ATOM 3054 C CA . GLU B 1 99 ? -6.738 -4.211 11.773 1 87.94 99 GLU B CA 1
ATOM 3055 C C . GLU B 1 99 ? -6.891 -3.096 10.742 1 87.94 99 GLU B C 1
ATOM 3057 O O . GLU B 1 99 ? -5.898 -2.59 10.219 1 87.94 99 GLU B O 1
ATOM 3062 N N . GLN B 1 100 ? -8.125 -2.748 10.492 1 91.25 100 GLN B N 1
ATOM 3063 C CA . GLN B 1 100 ? -8.391 -1.674 9.539 1 91.25 100 GLN B CA 1
ATOM 3064 C C . GLN B 1 100 ? -7.859 -0.338 10.055 1 91.25 100 GLN B C 1
ATOM 3066 O O . GLN B 1 100 ? -7.27 0.437 9.297 1 91.25 100 GLN B O 1
ATOM 3071 N N . ALA B 1 101 ? -8.078 -0.114 11.312 1 95.44 101 ALA B N 1
ATOM 3072 C CA . ALA B 1 101 ? -7.578 1.106 11.938 1 95.44 101 ALA B CA 1
ATOM 3073 C C . ALA B 1 101 ? -6.055 1.188 11.852 1 95.44 101 ALA B C 1
ATOM 3075 O O . ALA B 1 101 ? -5.5 2.25 11.57 1 95.44 101 ALA B O 1
ATOM 3076 N N . GLU B 1 102 ? -5.426 0.112 12.086 1 95 102 GLU B N 1
ATOM 3077 C CA . GLU B 1 102 ? -3.971 0.055 11.984 1 95 102 GLU B CA 1
ATOM 3078 C C . GLU B 1 102 ? -3.504 0.356 10.562 1 95 102 GLU B C 1
ATOM 3080 O O . GLU B 1 102 ? -2.486 1.022 10.359 1 95 102 GLU B O 1
ATOM 3085 N N . GLU B 1 103 ? -4.23 -0.118 9.633 1 95.12 103 GLU B N 1
ATOM 3086 C CA . GLU B 1 103 ? -3.891 0.128 8.234 1 95.12 103 GLU B CA 1
ATOM 3087 C C . GLU B 1 103 ? -4.016 1.608 7.883 1 95.12 103 GLU B C 1
ATOM 3089 O O . GLU B 1 103 ? -3.215 2.141 7.113 1 95.12 103 GLU B O 1
ATOM 3094 N N . TRP B 1 104 ? -5.012 2.262 8.422 1 97.75 104 TRP B N 1
ATOM 3095 C CA . TRP B 1 104 ? -5.16 3.697 8.211 1 97.75 104 TRP B CA 1
ATOM 3096 C C . TRP B 1 104 ? -3.992 4.465 8.82 1 97.75 104 TRP B C 1
ATOM 3098 O O . TRP B 1 104 ? -3.443 5.371 8.195 1 97.75 104 TRP B O 1
ATOM 3108 N N . ALA B 1 105 ? -3.615 4.043 9.992 1 98.19 105 ALA B N 1
ATOM 3109 C CA . ALA B 1 105 ? -2.486 4.688 10.656 1 98.19 105 ALA B CA 1
ATOM 3110 C C . ALA B 1 105 ? -1.204 4.52 9.844 1 98.19 105 ALA B C 1
ATOM 3112 O O . ALA B 1 105 ? -0.43 5.469 9.695 1 98.19 105 ALA B O 1
ATOM 3113 N N . LYS B 1 106 ? -1 3.361 9.336 1 96.19 106 LYS B N 1
ATOM 3114 C CA . LYS B 1 106 ? 0.185 3.086 8.531 1 96.19 106 LYS B CA 1
ATOM 3115 C C . LYS B 1 106 ? 0.186 3.92 7.254 1 96.19 106 LYS B C 1
ATOM 3117 O O . LYS B 1 106 ? 1.241 4.363 6.797 1 96.19 106 LYS B O 1
ATOM 3122 N N . THR B 1 107 ? -0.977 4.086 6.695 1 97.94 107 THR B N 1
ATOM 3123 C CA . THR B 1 107 ? -1.099 4.891 5.488 1 97.94 107 THR B CA 1
ATOM 3124 C C . THR B 1 107 ? -0.763 6.352 5.777 1 97.94 107 THR B C 1
ATOM 3126 O O . THR B 1 107 ? -0.042 6.992 5.008 1 97.94 107 THR B O 1
ATOM 3129 N N . LEU B 1 108 ? -1.256 6.844 6.895 1 98.44 108 LEU B N 1
ATOM 3130 C CA . LEU B 1 108 ? -0.918 8.203 7.316 1 98.44 108 LEU B CA 1
ATOM 3131 C C . LEU B 1 108 ? 0.585 8.344 7.527 1 98.44 108 LEU B C 1
ATOM 3133 O O . LEU B 1 108 ? 1.194 9.305 7.051 1 98.44 108 LEU B O 1
ATOM 3137 N N . TYR B 1 109 ? 1.138 7.391 8.172 1 97.25 109 TYR B N 1
ATOM 3138 C CA . TYR B 1 109 ? 2.576 7.41 8.414 1 97.25 109 TYR B CA 1
ATOM 3139 C C . TYR B 1 109 ? 3.348 7.453 7.098 1 97.25 109 TYR B C 1
ATOM 3141 O O . TYR B 1 109 ? 4.285 8.242 6.945 1 97.25 109 TYR B O 1
ATOM 3149 N N . ALA B 1 110 ? 2.965 6.613 6.215 1 96.12 110 ALA B N 1
ATOM 3150 C CA . ALA B 1 110 ? 3.646 6.539 4.926 1 96.12 110 ALA B CA 1
ATOM 3151 C C . ALA B 1 110 ? 3.592 7.875 4.195 1 96.12 110 ALA B C 1
ATOM 3153 O O . ALA B 1 110 ? 4.566 8.289 3.561 1 96.12 110 ALA B O 1
ATOM 3154 N N . ALA B 1 111 ? 2.496 8.562 4.246 1 97.44 111 ALA B N 1
ATOM 3155 C CA . ALA B 1 111 ? 2.316 9.836 3.549 1 97.44 111 ALA B CA 1
ATOM 3156 C C . ALA B 1 111 ? 3.246 10.906 4.109 1 97.44 111 ALA B C 1
ATOM 3158 O O . ALA B 1 111 ? 3.676 11.805 3.387 1 97.44 111 ALA B O 1
ATOM 3159 N N . TYR B 1 112 ? 3.6 10.797 5.344 1 96.62 112 TYR B N 1
ATOM 3160 C CA . TYR B 1 112 ? 4.387 11.836 6 1 96.62 112 TYR B CA 1
ATOM 3161 C C . TYR B 1 112 ? 5.848 11.414 6.121 1 96.62 112 TYR B C 1
ATOM 3163 O O . TYR B 1 112 ? 6.691 12.195 6.566 1 96.62 112 TYR B O 1
ATOM 3171 N N . ASP B 1 113 ? 6.125 10.188 5.676 1 93.56 113 ASP B N 1
ATOM 3172 C CA . ASP B 1 113 ? 7.469 9.641 5.82 1 93.56 113 ASP B CA 1
ATOM 3173 C C . ASP B 1 113 ? 8.352 10.023 4.637 1 93.56 113 ASP B C 1
ATOM 3175 O O . ASP B 1 113 ? 8.75 9.164 3.846 1 93.56 113 ASP B O 1
ATOM 3179 N N . ASN B 1 114 ? 8.727 11.234 4.586 1 92.19 114 ASN B N 1
ATOM 3180 C CA . ASN B 1 114 ? 9.609 11.758 3.549 1 92.19 114 ASN B CA 1
ATOM 3181 C C . ASN B 1 114 ? 10.266 13.062 3.975 1 92.19 114 ASN B C 1
ATOM 3183 O O . ASN B 1 114 ? 9.93 13.617 5.023 1 92.19 114 ASN B O 1
ATOM 3187 N N . ASP B 1 115 ? 11.133 13.57 3.186 1 89.56 115 ASP B N 1
ATOM 3188 C CA . ASP B 1 115 ? 11.891 14.758 3.564 1 89.56 115 ASP B CA 1
ATOM 3189 C C . ASP B 1 115 ? 11.383 15.992 2.818 1 89.56 115 ASP B C 1
ATOM 3191 O O . ASP B 1 115 ? 12.086 17 2.734 1 89.56 115 ASP B O 1
ATOM 3195 N N . HIS B 1 116 ? 10.172 15.891 2.299 1 91.44 116 HIS B N 1
ATOM 3196 C CA . HIS B 1 116 ? 9.703 16.969 1.442 1 91.44 116 HIS B CA 1
ATOM 3197 C C . HIS B 1 116 ? 8.586 17.766 2.113 1 91.44 116 HIS B C 1
ATOM 3199 O O . HIS B 1 116 ? 8.211 18.844 1.646 1 91.44 116 HIS B O 1
ATOM 3205 N N . ILE B 1 117 ? 8.148 17.172 3.215 1 93.12 117 ILE B N 1
ATOM 3206 C CA . ILE B 1 117 ? 6.98 17.812 3.807 1 93.12 117 ILE B CA 1
ATOM 3207 C C . ILE B 1 117 ? 7.379 18.516 5.102 1 93.12 117 ILE B C 1
ATOM 3209 O O . ILE B 1 117 ? 8.242 18.031 5.836 1 93.12 117 ILE B O 1
ATOM 3213 N N . MET B 1 118 ? 6.809 19.703 5.34 1 94.69 118 MET B N 1
ATOM 3214 C CA . MET B 1 118 ? 6.941 20.438 6.586 1 94.69 118 MET B CA 1
ATOM 3215 C C . MET B 1 118 ? 8.406 20.531 7.016 1 94.69 118 MET B C 1
ATOM 3217 O O . MET B 1 118 ? 8.727 20.312 8.18 1 94.69 118 MET B O 1
ATOM 3221 N N . VAL B 1 119 ? 9.234 20.828 6.086 1 92.56 119 VAL B N 1
ATOM 3222 C CA . VAL B 1 119 ? 10.68 20.734 6.258 1 92.56 119 VAL B CA 1
ATOM 3223 C C . VAL B 1 119 ? 11.125 21.594 7.426 1 92.56 119 VAL B C 1
ATOM 3225 O O . VAL B 1 119 ? 11.82 21.125 8.336 1 92.56 119 VAL B O 1
ATOM 3228 N N . GLU B 1 120 ? 10.75 22.875 7.473 1 92.94 120 GLU B N 1
ATOM 3229 C CA . GLU B 1 120 ? 11.18 23.797 8.516 1 92.94 120 GLU B CA 1
ATOM 3230 C C . GLU B 1 120 ? 10.625 23.391 9.883 1 92.94 120 GLU B C 1
ATOM 3232 O O . GLU B 1 120 ? 11.344 23.406 10.883 1 92.94 120 GLU B O 1
ATOM 3237 N N . SER B 1 121 ? 9.367 23.062 9.891 1 94.44 121 SER B N 1
ATOM 3238 C CA . SER B 1 121 ? 8.75 22.625 11.148 1 94.44 121 SER B CA 1
ATOM 3239 C C . SER B 1 121 ? 9.406 21.359 11.688 1 94.44 121 SER B C 1
ATOM 3241 O O . SER B 1 121 ? 9.656 21.25 12.891 1 94.44 121 SER B O 1
ATOM 3243 N N . MET B 1 122 ? 9.695 20.422 10.758 1 92.06 122 MET B N 1
ATOM 3244 C CA . MET B 1 122 ? 10.328 19.172 11.172 1 92.06 122 MET B CA 1
ATOM 3245 C C . MET B 1 122 ? 11.719 19.438 11.742 1 92.06 122 MET B C 1
ATOM 3247 O O . MET B 1 122 ? 12.133 18.781 12.703 1 92.06 122 MET B O 1
ATOM 3251 N N . ARG B 1 123 ? 12.406 20.312 11.164 1 89.19 123 ARG B N 1
ATOM 3252 C CA . ARG B 1 123 ? 13.727 20.688 11.656 1 89.19 123 ARG B CA 1
ATOM 3253 C C . ARG B 1 123 ? 13.633 21.312 13.047 1 89.19 123 ARG B C 1
ATOM 3255 O O . ARG B 1 123 ? 14.461 21.031 13.922 1 89.19 123 ARG B O 1
ATOM 3262 N N . ARG B 1 124 ? 12.625 22.156 13.25 1 90.5 124 ARG B N 1
ATOM 3263 C CA . ARG B 1 124 ? 12.469 22.875 14.5 1 90.5 124 ARG B CA 1
ATOM 3264 C C . ARG B 1 124 ? 12.109 21.922 15.641 1 90.5 124 ARG B C 1
ATOM 3266 O O . ARG B 1 124 ? 12.289 22.266 16.812 1 90.5 124 ARG B O 1
ATOM 3273 N N . LEU B 1 125 ? 11.594 20.781 15.266 1 90.69 125 LEU B N 1
ATOM 3274 C CA . LEU B 1 125 ? 11.273 19.781 16.281 1 90.69 125 LEU B CA 1
ATOM 3275 C C . LEU B 1 125 ? 12.547 19.172 16.875 1 90.69 125 LEU B C 1
ATOM 3277 O O . LEU B 1 125 ? 12.508 18.531 17.922 1 90.69 125 LEU B O 1
ATOM 3281 N N . LEU B 1 126 ? 13.656 19.297 16.109 1 85.62 126 LEU B N 1
ATOM 3282 C CA . LEU B 1 126 ? 14.953 18.844 16.594 1 85.62 126 LEU B CA 1
ATOM 3283 C C . LEU B 1 126 ? 15.594 19.891 17.5 1 85.62 126 LEU B C 1
ATOM 3285 O O . LEU B 1 126 ? 15.766 21.047 17.078 1 85.62 126 LEU B O 1
ATOM 3289 N N . LEU B 1 127 ? 15.828 19.406 18.641 1 81.62 127 LEU B N 1
ATOM 3290 C CA . LEU B 1 127 ? 16.5 20.328 19.547 1 81.62 127 LEU B CA 1
ATOM 3291 C C . LEU B 1 127 ? 18.016 20.109 19.5 1 81.62 127 LEU B C 1
ATOM 3293 O O . LEU B 1 127 ? 18.516 19.266 18.766 1 81.62 127 LEU B O 1
ATOM 3297 N N . ALA B 1 128 ? 19 20.625 20.422 1 66.38 128 ALA B N 1
ATOM 3298 C CA . ALA B 1 128 ? 20.453 20.641 20.406 1 66.38 128 ALA B CA 1
ATOM 3299 C C . ALA B 1 128 ? 21.031 19.234 20.547 1 66.38 128 ALA B C 1
ATOM 3301 O O . ALA B 1 128 ? 20.391 18.359 21.125 1 66.38 128 ALA B O 1
ATOM 3302 N N . PRO B 1 129 ? 22.125 18.891 19.906 1 57.16 129 PRO B N 1
ATOM 3303 C CA . PRO B 1 129 ? 22.891 17.672 20.172 1 57.16 129 PRO B CA 1
ATOM 3304 C C . PRO B 1 129 ? 23.422 17.609 21.609 1 57.16 129 PRO B C 1
ATOM 3306 O O . PRO B 1 129 ? 23.766 18.641 22.188 1 57.16 129 PRO B O 1
ATOM 3309 N N . PRO B 1 130 ? 23.672 16.266 22.312 1 57.62 130 PRO B N 1
ATOM 3310 C CA . PRO B 1 130 ? 23.078 14.992 21.875 1 57.62 130 PRO B CA 1
ATOM 3311 C C . PRO B 1 130 ? 21.562 15.062 21.75 1 57.62 130 PRO B C 1
ATOM 3313 O O . PRO B 1 130 ? 20.922 15.898 22.391 1 57.62 130 PRO B O 1
ATOM 3316 N N . LEU B 1 131 ? 20.672 14.523 20.719 1 65.75 131 LEU B N 1
ATOM 3317 C CA . LEU B 1 131 ? 19.578 15.078 19.922 1 65.75 131 LEU B CA 1
ATOM 3318 C C . LEU B 1 131 ? 18.234 14.891 20.625 1 65.75 131 LEU B C 1
ATOM 3320 O O . LEU B 1 131 ? 17.781 13.758 20.812 1 65.75 131 LEU B O 1
ATOM 3324 N N . HIS B 1 132 ? 17.969 15.82 21.625 1 78.94 132 HIS B N 1
ATOM 3325 C CA . HIS B 1 132 ? 16.578 15.938 22.062 1 78.94 132 HIS B CA 1
ATOM 3326 C C . HIS B 1 132 ? 15.688 16.406 20.922 1 78.94 132 HIS B C 1
ATOM 3328 O O . HIS B 1 132 ? 16.094 17.203 20.094 1 78.94 132 HIS B O 1
ATOM 3334 N N . TYR B 1 133 ? 14.562 15.82 20.906 1 86.44 133 TYR B N 1
ATOM 3335 C CA . TYR B 1 133 ? 13.633 16.219 19.859 1 86.44 133 TYR B CA 1
ATOM 3336 C C . TYR B 1 133 ? 12.188 16.016 20.297 1 86.44 133 TYR B C 1
ATOM 3338 O O . TYR B 1 133 ? 11.906 15.188 21.156 1 86.44 133 TYR B O 1
ATOM 3346 N N . TRP B 1 134 ? 11.344 16.844 19.781 1 90.31 134 TRP B N 1
ATOM 3347 C CA . TRP B 1 134 ? 9.906 16.656 19.969 1 90.31 134 TRP B CA 1
ATOM 3348 C C . TRP B 1 134 ? 9.367 15.547 19.078 1 90.31 134 TRP B C 1
ATOM 3350 O O . TRP B 1 134 ? 9.734 15.453 17.906 1 90.31 134 TRP B O 1
ATOM 3360 N N . THR B 1 135 ? 8.594 14.648 19.641 1 92.69 135 THR B N 1
ATOM 3361 C CA . THR B 1 135 ? 7.75 13.734 18.875 1 92.69 135 THR B CA 1
ATOM 3362 C C . THR B 1 135 ? 6.285 14.148 18.953 1 92.69 135 THR B C 1
ATOM 3364 O O . THR B 1 135 ? 5.785 14.453 20.047 1 92.69 135 THR B O 1
ATOM 3367 N N . LEU B 1 136 ? 5.676 14.273 17.859 1 97 136 LEU B N 1
ATOM 3368 C CA . LEU B 1 136 ? 4.246 14.57 17.828 1 97 136 LEU B CA 1
ATOM 3369 C C . LEU B 1 136 ? 3.432 13.289 17.672 1 97 136 LEU B C 1
ATOM 3371 O O . LEU B 1 136 ? 3.605 12.555 16.703 1 97 136 LEU B O 1
ATOM 3375 N N . TYR B 1 137 ? 2.619 13.008 18.641 1 97.88 137 TYR B N 1
ATOM 3376 C CA . TYR B 1 137 ? 1.684 11.891 18.609 1 97.88 137 TYR B CA 1
ATOM 3377 C C . TYR B 1 137 ? 0.314 12.336 18.109 1 97.88 137 TYR B C 1
ATOM 3379 O O . TYR B 1 137 ? -0.379 13.094 18.797 1 97.88 137 TYR B O 1
ATOM 3387 N N . VAL B 1 138 ? -0.042 11.914 16.953 1 98.69 138 VAL B N 1
ATOM 3388 C CA . VAL B 1 138 ? -1.341 12.242 16.375 1 98.69 138 VAL B CA 1
ATOM 3389 C C . VAL B 1 138 ? -2.311 11.086 16.594 1 98.69 138 VAL B C 1
ATOM 3391 O O . VAL B 1 138 ? -2.174 10.023 15.984 1 98.69 138 VAL B O 1
ATOM 3394 N N . ASP B 1 139 ? -3.275 11.289 17.453 1 98.56 139 ASP B N 1
ATOM 3395 C CA . ASP B 1 139 ? -4.277 10.289 17.781 1 98.56 139 ASP B CA 1
ATOM 3396 C C . ASP B 1 139 ? -5.629 10.633 17.156 1 98.56 139 ASP B C 1
ATOM 3398 O O . ASP B 1 139 ? -6.176 11.703 17.406 1 98.56 139 ASP B O 1
ATOM 3402 N N . ALA B 1 140 ? -6.16 9.742 16.359 1 98.62 140 ALA B N 1
ATOM 3403 C CA . ALA B 1 140 ? -7.465 9.938 15.734 1 98.62 140 ALA B CA 1
ATOM 3404 C C . ALA B 1 140 ? -8.477 8.906 16.234 1 98.62 140 ALA B C 1
ATOM 3406 O O . ALA B 1 140 ? -8.148 7.734 16.406 1 98.62 140 ALA B O 1
ATOM 3407 N N . ILE B 1 141 ? -9.633 9.336 16.5 1 97.88 141 ILE B N 1
ATOM 3408 C CA . ILE B 1 141 ? -10.75 8.453 16.844 1 97.88 141 ILE B CA 1
ATOM 3409 C C . ILE B 1 141 ? -11.867 8.617 15.828 1 97.88 141 ILE B C 1
ATOM 3411 O O . ILE B 1 141 ? -12.328 9.734 15.57 1 97.88 141 ILE B O 1
ATOM 3415 N N . VAL B 1 142 ? -12.273 7.512 15.234 1 97.38 142 VAL B N 1
ATOM 3416 C CA . VAL B 1 142 ? -13.438 7.508 14.352 1 97.38 142 VAL B CA 1
ATOM 3417 C C . VAL B 1 142 ? -14.719 7.414 15.18 1 97.38 142 VAL B C 1
ATOM 3419 O O . VAL B 1 142 ? -14.992 6.383 15.797 1 97.38 142 VAL B O 1
ATOM 3422 N N . LEU B 1 143 ? -15.445 8.461 15.148 1 96.62 143 LEU B N 1
ATOM 3423 C CA . LEU B 1 143 ? -16.672 8.523 15.93 1 96.62 143 LEU B CA 1
ATOM 3424 C C . LEU B 1 143 ? -17.844 7.93 15.156 1 96.62 143 LEU B C 1
ATOM 3426 O O . LEU B 1 143 ? -18.734 7.312 15.742 1 96.62 143 LEU B O 1
ATOM 3430 N N . GLN B 1 144 ? -17.875 8.156 13.891 1 95.81 144 GLN B N 1
ATOM 3431 C CA . GLN B 1 144 ? -18.891 7.625 12.992 1 95.81 144 GLN B CA 1
ATOM 3432 C C . GLN B 1 144 ? -18.312 7.32 11.617 1 95.81 144 GLN B C 1
ATOM 3434 O O . GLN B 1 144 ? -17.578 8.141 11.047 1 95.81 144 GLN B O 1
ATOM 3439 N N . HIS B 1 145 ? -18.594 6.168 11.133 1 94.31 145 HIS B N 1
ATOM 3440 C CA . HIS B 1 145 ? -18.109 5.746 9.82 1 94.31 145 HIS B CA 1
ATOM 3441 C C . HIS B 1 145 ? -19.25 5.633 8.82 1 94.31 145 HIS B C 1
ATOM 3443 O O . HIS B 1 145 ? -19.969 4.633 8.812 1 94.31 145 HIS B O 1
ATOM 3449 N N . ASP B 1 146 ? -19.312 6.57 7.988 1 94.5 146 ASP B N 1
ATOM 3450 C CA . ASP B 1 146 ? -20.297 6.559 6.918 1 94.5 146 ASP B CA 1
ATOM 3451 C C . ASP B 1 146 ? -19.625 6.664 5.551 1 94.5 146 ASP B C 1
ATOM 3453 O O . ASP B 1 146 ? -20.125 7.355 4.66 1 94.5 146 ASP B O 1
ATOM 3457 N N . GLY B 1 147 ? -18.453 6.176 5.445 1 95.81 147 GLY B N 1
ATOM 3458 C CA . GLY B 1 147 ? -17.719 6.188 4.195 1 95.81 147 GLY B CA 1
ATOM 3459 C C . GLY B 1 147 ? -16.609 7.227 4.176 1 95.81 147 GLY B C 1
ATOM 3460 O O . GLY B 1 147 ? -16.625 8.172 4.965 1 95.81 147 GLY B O 1
ATOM 3461 N N . ASN B 1 148 ? -15.594 6.949 3.381 1 97.75 148 ASN B N 1
ATOM 3462 C CA . ASN B 1 148 ? -14.484 7.852 3.078 1 97.75 148 ASN B CA 1
ATOM 3463 C C . ASN B 1 148 ? -13.758 8.281 4.344 1 97.75 148 ASN B C 1
ATOM 3465 O O . ASN B 1 148 ? -13.523 9.477 4.559 1 97.75 148 ASN B O 1
ATOM 3469 N N . ILE B 1 149 ? -13.359 7.379 5.117 1 97.56 149 ILE B N 1
ATOM 3470 C CA . ILE B 1 149 ? -12.656 7.629 6.371 1 97.56 149 ILE B CA 1
ATOM 3471 C C . ILE B 1 149 ? -11.266 8.195 6.082 1 97.56 149 ILE B C 1
ATOM 3473 O O . ILE B 1 149 ? -10.781 9.07 6.805 1 97.56 149 ILE B O 1
ATOM 3477 N N . MET B 1 150 ? -10.617 7.777 5.047 1 98.62 150 MET B N 1
ATOM 3478 C CA . MET B 1 150 ? -9.234 8.156 4.777 1 98.62 150 MET B CA 1
ATOM 3479 C C . MET B 1 150 ? -9.125 9.664 4.531 1 98.62 150 MET B C 1
ATOM 3481 O O . MET B 1 150 ? -8.25 10.32 5.086 1 98.62 150 MET B O 1
ATOM 3485 N N . ASP B 1 151 ? -10.039 10.18 3.705 1 98.88 151 ASP B N 1
ATOM 3486 C CA . ASP B 1 151 ? -10.016 11.617 3.469 1 98.88 151 ASP B CA 1
ATOM 3487 C C . ASP B 1 151 ? -10.273 12.391 4.762 1 98.88 151 ASP B C 1
ATOM 3489 O O . ASP B 1 151 ? -9.625 13.406 5.02 1 98.88 151 ASP B O 1
ATOM 3493 N N . ALA B 1 152 ? -11.234 11.914 5.508 1 98.88 152 ALA B N 1
ATOM 3494 C CA . ALA B 1 152 ? -11.555 12.57 6.773 1 98.88 152 ALA B CA 1
ATOM 3495 C C . ALA B 1 152 ? -10.344 12.594 7.699 1 98.88 152 ALA B C 1
ATOM 3497 O O . ALA B 1 152 ? -10.016 13.625 8.281 1 98.88 152 ALA B O 1
ATOM 3498 N N . LEU B 1 153 ? -9.719 11.438 7.82 1 98.88 153 LEU B N 1
ATOM 3499 C CA . LEU B 1 153 ? -8.523 11.336 8.656 1 98.88 153 LEU B CA 1
ATOM 3500 C C . LEU B 1 153 ? -7.43 12.266 8.148 1 98.88 153 LEU B C 1
ATOM 3502 O O . LEU B 1 153 ? -6.793 12.969 8.938 1 98.88 153 LEU B O 1
ATOM 3506 N N . SER B 1 154 ? -7.207 12.273 6.879 1 98.88 154 SER B N 1
ATOM 3507 C CA . SER B 1 154 ? -6.137 13.062 6.281 1 98.88 154 SER B CA 1
ATOM 3508 C C . SER B 1 154 ? -6.371 14.555 6.488 1 98.88 154 SER B C 1
ATOM 3510 O O . SER B 1 154 ? -5.457 15.289 6.875 1 98.88 154 SER B O 1
ATOM 3512 N N . LEU B 1 155 ? -7.586 15.016 6.219 1 98.88 155 LEU B N 1
ATOM 3513 C CA . LEU B 1 155 ? -7.949 16.406 6.484 1 98.88 155 LEU B CA 1
ATOM 3514 C C . LEU B 1 155 ? -7.766 16.734 7.961 1 98.88 155 LEU B C 1
ATOM 3516 O O . LEU B 1 155 ? -7.25 17.797 8.305 1 98.88 155 LEU B O 1
ATOM 3520 N N . GLY B 1 156 ? -8.195 15.828 8.766 1 98.94 156 GLY B N 1
ATOM 3521 C CA . GLY B 1 156 ? -8.086 16.016 10.203 1 98.94 156 GLY B CA 1
ATOM 3522 C C . GLY B 1 156 ? -6.656 16.141 10.688 1 98.94 156 GLY B C 1
ATOM 3523 O O . GLY B 1 156 ? -6.352 16.969 11.539 1 98.94 156 GLY B O 1
ATOM 3524 N N . VAL B 1 157 ? -5.793 15.289 10.156 1 98.88 157 VAL B N 1
ATOM 3525 C CA . VAL B 1 157 ? -4.387 15.328 10.531 1 98.88 157 VAL B CA 1
ATOM 3526 C C . VAL B 1 157 ? -3.805 16.703 10.203 1 98.88 157 VAL B C 1
ATOM 3528 O O . VAL B 1 157 ? -3.174 17.344 11.055 1 98.88 157 VAL B O 1
ATOM 3531 N N . LYS B 1 158 ? -4.02 17.156 8.969 1 98.81 158 LYS B N 1
ATOM 3532 C CA . LYS B 1 158 ? -3.471 18.453 8.555 1 98.81 158 LYS B CA 1
ATOM 3533 C C . LYS B 1 158 ? -4.039 19.594 9.398 1 98.81 158 LYS B C 1
ATOM 3535 O O . LYS B 1 158 ? -3.299 20.469 9.836 1 98.81 158 LYS B O 1
ATOM 3540 N N . ALA B 1 159 ? -5.336 19.547 9.695 1 98.88 159 ALA B N 1
ATOM 3541 C CA . ALA B 1 159 ? -5.98 20.578 10.5 1 98.88 159 ALA B CA 1
ATOM 3542 C C . ALA B 1 159 ? -5.453 20.562 11.93 1 98.88 159 ALA B C 1
ATOM 3544 O O . ALA B 1 159 ? -5.188 21.609 12.516 1 98.88 159 ALA B O 1
ATOM 3545 N N . ALA B 1 160 ? -5.348 19.375 12.5 1 98.88 160 ALA B N 1
ATOM 3546 C CA . ALA B 1 160 ? -4.859 19.266 13.875 1 98.88 160 ALA B CA 1
ATOM 3547 C C . ALA B 1 160 ? -3.416 19.734 13.984 1 98.88 160 ALA B C 1
ATOM 3549 O O . ALA B 1 160 ? -3.051 20.406 14.961 1 98.88 160 ALA B O 1
ATOM 3550 N N . LEU B 1 161 ? -2.602 19.344 13.016 1 98.69 161 LEU B N 1
ATOM 3551 C CA . LEU B 1 161 ? -1.22 19.812 13 1 98.69 161 LEU B CA 1
ATOM 3552 C C . LEU B 1 161 ? -1.159 21.328 12.852 1 98.69 161 LEU B C 1
ATOM 3554 O O . LEU B 1 161 ? -0.325 21.984 13.484 1 98.69 161 LEU B O 1
ATOM 3558 N N . PHE B 1 162 ? -2.047 21.875 12.07 1 98.56 162 PHE B N 1
ATOM 3559 C CA . PHE B 1 162 ? -2.15 23.328 11.922 1 98.56 162 PHE B CA 1
ATOM 3560 C C . PHE B 1 162 ? -2.436 23.984 13.266 1 98.56 162 PHE B C 1
ATOM 3562 O O . PHE B 1 162 ? -1.884 25.047 13.57 1 98.56 162 PHE B O 1
ATOM 3569 N N . ASP B 1 163 ? -3.238 23.359 14.023 1 98.06 163 ASP B N 1
ATOM 3570 C CA . ASP B 1 163 ? -3.674 23.875 15.312 1 98.06 163 ASP B CA 1
ATOM 3571 C C . ASP B 1 163 ? -2.617 23.641 16.391 1 98.06 163 ASP B C 1
ATOM 3573 O O . ASP B 1 163 ? -2.746 24.141 17.516 1 98.06 163 ASP B O 1
ATOM 3577 N N . THR B 1 164 ? -1.599 22.891 16.125 1 98.25 164 THR B N 1
ATOM 3578 C CA . THR B 1 164 ? -0.643 22.438 17.125 1 98.25 164 THR B CA 1
ATOM 3579 C C . THR B 1 164 ? 0.306 23.562 17.516 1 98.25 164 THR B C 1
ATOM 3581 O O . THR B 1 164 ? 0.888 24.219 16.656 1 98.25 164 THR B O 1
ATOM 3584 N N . GLN B 1 165 ? 0.426 23.75 18.844 1 96.19 165 GLN B N 1
ATOM 3585 C CA . GLN B 1 165 ? 1.374 24.688 19.422 1 96.19 165 GLN B CA 1
ATOM 3586 C C . GLN B 1 165 ? 2.428 23.953 20.25 1 96.19 165 GLN B C 1
ATOM 3588 O O . GLN B 1 165 ? 2.096 23.094 21.062 1 96.19 165 GLN B O 1
ATOM 3593 N N . ILE B 1 166 ? 3.66 24.297 19.969 1 94.94 166 ILE B N 1
ATOM 3594 C CA . ILE B 1 166 ? 4.773 23.672 20.672 1 94.94 166 ILE B CA 1
ATOM 3595 C C . ILE B 1 166 ? 5.496 24.719 21.531 1 94.94 166 ILE B C 1
ATOM 3597 O O . ILE B 1 166 ? 5.785 25.828 21.047 1 94.94 166 ILE B O 1
ATOM 3601 N N . CYS B 1 167 ? 5.805 24.359 22.781 1 91.62 167 CYS B N 1
ATOM 3602 C CA . CYS B 1 167 ? 6.48 25.281 23.688 1 91.62 167 CYS B CA 1
ATOM 3603 C C . CYS B 1 167 ? 7.949 25.438 23.312 1 91.62 167 CYS B C 1
ATOM 3605 O O . CYS B 1 167 ? 8.617 24.469 22.969 1 91.62 167 CYS B O 1
ATOM 3607 N N . ASN B 1 168 ? 8.352 26.656 23.375 1 90 168 ASN B N 1
ATOM 3608 C CA . ASN B 1 168 ? 9.789 26.875 23.297 1 90 168 ASN B CA 1
ATOM 3609 C C . ASN B 1 168 ? 10.492 26.438 24.578 1 90 168 ASN B C 1
ATOM 3611 O O . ASN B 1 168 ? 9.984 26.641 25.688 1 90 168 ASN B O 1
ATOM 3615 N N . VAL B 1 169 ? 11.594 25.688 24.359 1 86.38 169 VAL B N 1
ATOM 3616 C CA . VAL B 1 169 ? 12.328 25.203 25.531 1 86.38 169 VAL B CA 1
ATOM 3617 C C . VAL B 1 169 ? 13.789 25.656 25.438 1 86.38 169 VAL B C 1
ATOM 3619 O O . VAL B 1 169 ? 14.273 26 24.359 1 86.38 169 VAL B O 1
ATOM 3622 N N . ILE B 1 170 ? 14.352 25.766 26.672 1 81.06 170 ILE B N 1
ATOM 3623 C CA . ILE B 1 170 ? 15.773 26.078 26.766 1 81.06 170 ILE B CA 1
ATOM 3624 C C . ILE B 1 170 ? 16.562 24.812 27.094 1 81.06 170 ILE B C 1
ATOM 3626 O O . ILE B 1 170 ? 16.25 24.125 28.062 1 81.06 170 ILE B O 1
ATOM 3630 N N . VAL B 1 171 ? 17.406 24.453 26.172 1 76.38 171 VAL B N 1
ATOM 3631 C CA . VAL B 1 171 ? 18.266 23.281 26.406 1 76.38 171 VAL B CA 1
ATOM 3632 C C . VAL B 1 171 ? 19.594 23.734 27 1 76.38 171 VAL B C 1
ATOM 3634 O O . VAL B 1 171 ? 20.297 24.562 26.422 1 76.38 171 VAL B O 1
ATOM 3637 N N . ARG B 1 172 ? 19.875 23.266 28.234 1 75.81 172 ARG B N 1
ATOM 3638 C CA . ARG B 1 172 ? 21.125 23.625 28.875 1 75.81 172 ARG B CA 1
ATOM 3639 C C . ARG B 1 172 ? 22.031 22.406 29.047 1 75.81 172 ARG B C 1
ATOM 3641 O O . ARG B 1 172 ? 21.562 21.312 29.359 1 75.81 172 ARG B O 1
ATOM 3648 N N . PRO B 1 173 ? 23.234 22.625 28.688 1 71.38 173 PRO B N 1
ATOM 3649 C CA . PRO B 1 173 ? 24.172 21.531 28.938 1 71.38 173 PRO B CA 1
ATOM 3650 C C . PRO B 1 173 ? 24.25 21.141 30.406 1 71.38 173 PRO B C 1
ATOM 3652 O O . PRO B 1 173 ? 24.141 21.984 31.281 1 71.38 173 PRO B O 1
ATOM 3655 N N . ALA B 1 174 ? 24.031 19.828 30.703 1 72.81 174 ALA B N 1
ATOM 3656 C CA . ALA B 1 174 ? 24.25 19.297 32.031 1 72.81 174 ALA B CA 1
ATOM 3657 C C . ALA B 1 174 ? 25.469 18.391 32.094 1 72.81 174 ALA B C 1
ATOM 3659 O O . ALA B 1 174 ? 26.172 18.219 31.078 1 72.81 174 ALA B O 1
ATOM 3660 N N . ASP B 1 175 ? 25.812 17.984 33.375 1 69.19 175 ASP B N 1
ATOM 3661 C CA . ASP B 1 175 ? 27 17.156 33.562 1 69.19 175 ASP B CA 1
ATOM 3662 C C . ASP B 1 175 ? 26.906 15.859 32.75 1 69.19 175 ASP B C 1
ATOM 3664 O O . ASP B 1 175 ? 25.812 15.336 32.531 1 69.19 175 ASP B O 1
ATOM 3668 N N . GLU B 1 176 ? 28.047 15.32 32.375 1 64.94 176 GLU B N 1
ATOM 3669 C CA . GLU B 1 176 ? 28.281 14.039 31.719 1 64.94 176 GLU B CA 1
ATOM 3670 C C . GLU B 1 176 ? 27.516 13.93 30.406 1 64.94 176 GLU B C 1
ATOM 3672 O O . GLU B 1 176 ? 26.969 12.875 30.078 1 64.94 176 GLU B O 1
ATOM 3677 N N . GLY B 1 177 ? 27.328 15.039 29.812 1 61.31 177 GLY B N 1
ATOM 3678 C CA . GLY B 1 177 ? 26.766 14.984 28.469 1 61.31 177 GLY B CA 1
ATOM 3679 C C . GLY B 1 177 ? 25.25 14.961 28.453 1 61.31 177 GLY B C 1
ATOM 3680 O O . GLY B 1 177 ? 24.641 14.688 27.406 1 61.31 177 GLY B O 1
ATOM 3681 N N . LYS B 1 178 ? 24.828 15.078 29.766 1 65.19 178 LYS B N 1
ATOM 3682 C CA . LYS B 1 178 ? 23.375 15.148 29.875 1 65.19 178 LYS B CA 1
ATOM 3683 C C . LYS B 1 178 ? 22.875 16.578 29.672 1 65.19 178 LYS B C 1
ATOM 3685 O O . LYS B 1 178 ? 23.672 17.516 29.609 1 65.19 178 LYS B O 1
ATOM 3690 N N . PHE B 1 179 ? 21.797 16.766 29.125 1 68.62 179 PHE B N 1
ATOM 3691 C CA . PHE B 1 179 ? 21.172 18.062 28.938 1 68.62 179 PHE B CA 1
ATOM 3692 C C . PHE B 1 179 ? 19.906 18.188 29.766 1 68.62 179 PHE B C 1
ATOM 3694 O O . PHE B 1 179 ? 19.203 17.188 30 1 68.62 179 PHE B O 1
ATOM 3701 N N . LEU B 1 180 ? 19.844 19.406 30.359 1 73.5 180 LEU B N 1
ATOM 3702 C CA . LEU B 1 180 ? 18.625 19.734 31.078 1 73.5 180 LEU B CA 1
ATOM 3703 C C . LEU B 1 180 ? 17.703 20.594 30.219 1 73.5 180 LEU B C 1
ATOM 3705 O O . LEU B 1 180 ? 18.172 21.484 29.5 1 73.5 180 LEU B O 1
ATOM 3709 N N . ILE B 1 181 ? 16.5 20.234 30.094 1 76.88 181 ILE B N 1
ATOM 3710 C CA . ILE B 1 181 ? 15.5 21 29.359 1 76.88 181 ILE B CA 1
ATOM 3711 C C . ILE B 1 181 ? 14.695 21.859 30.344 1 76.88 181 ILE B C 1
ATOM 3713 O O . ILE B 1 181 ? 14.117 21.344 31.297 1 76.88 181 ILE B O 1
ATOM 3717 N N . ASP B 1 182 ? 14.875 23.141 30.125 1 80 182 ASP B N 1
ATOM 3718 C CA . ASP B 1 182 ? 14.148 24.062 30.984 1 80 182 ASP B CA 1
ATOM 3719 C C . ASP B 1 182 ? 13.125 24.875 30.188 1 80 182 ASP B C 1
ATOM 3721 O O . ASP B 1 182 ? 13.289 25.078 28.984 1 80 182 ASP B O 1
ATOM 3725 N N . LEU B 1 183 ? 12.047 25.141 30.938 1 77.69 183 LEU B N 1
ATOM 3726 C CA . LEU B 1 183 ? 11.094 26.094 30.375 1 77.69 183 LEU B CA 1
ATOM 3727 C C . LEU B 1 183 ? 11.539 27.516 30.641 1 77.69 183 LEU B C 1
ATOM 3729 O O . LEU B 1 183 ? 12.016 27.844 31.734 1 77.69 183 LEU B O 1
ATOM 3733 N N . PRO B 1 184 ? 11.438 28.312 29.578 1 79.19 184 PRO B N 1
ATOM 3734 C CA . PRO B 1 184 ? 11.758 29.719 29.797 1 79.19 184 PRO B CA 1
ATOM 3735 C C . PRO B 1 184 ? 10.812 30.375 30.812 1 79.19 184 PRO B C 1
ATOM 3737 O O . PRO B 1 184 ? 9.727 29.844 31.078 1 79.19 184 PRO B O 1
ATOM 3740 N N . ASP B 1 185 ? 11.305 31.453 31.359 1 78.25 185 ASP B N 1
ATOM 3741 C CA . ASP B 1 185 ? 10.508 32.219 32.312 1 78.25 185 ASP B CA 1
ATOM 3742 C C . ASP B 1 185 ? 9.188 32.656 31.688 1 78.25 185 ASP B C 1
ATOM 3744 O O . ASP B 1 185 ? 8.141 32.594 32.344 1 78.25 185 ASP B O 1
ATOM 3748 N N . GLU B 1 186 ? 9.336 33.188 30.453 1 81.88 186 GLU B N 1
ATOM 3749 C CA . GLU B 1 186 ? 8.125 33.5 29.703 1 81.88 186 GLU B CA 1
ATOM 3750 C C . GLU B 1 186 ? 7.781 32.406 28.719 1 81.88 186 GLU B C 1
ATOM 3752 O O . GLU B 1 186 ? 8.539 32.156 27.766 1 81.88 186 GLU B O 1
ATOM 3757 N N . ILE B 1 187 ? 6.668 31.797 29.047 1 82.75 187 ILE B N 1
ATOM 3758 C CA . ILE B 1 187 ? 6.238 30.703 28.188 1 82.75 187 ILE B CA 1
ATOM 3759 C C . ILE B 1 187 ? 5.832 31.234 26.828 1 82.75 187 ILE B C 1
ATOM 3761 O O . ILE B 1 187 ? 5.066 32.219 26.734 1 82.75 187 ILE B O 1
ATOM 3765 N N . SER B 1 188 ? 6.48 30.766 25.75 1 90.19 188 SER B N 1
ATOM 3766 C CA . SER B 1 188 ? 6.121 31.078 24.359 1 90.19 188 SER B CA 1
ATOM 3767 C C . SER B 1 188 ? 5.988 29.812 23.531 1 90.19 188 SER B C 1
ATOM 3769 O O . SER B 1 188 ? 6.57 28.781 23.859 1 90.19 188 SER B O 1
ATOM 3771 N N . THR B 1 189 ? 5.043 29.938 22.578 1 93.62 189 THR B N 1
ATOM 3772 C CA . THR B 1 189 ? 4.809 28.766 21.734 1 93.62 189 THR B CA 1
ATOM 3773 C C . THR B 1 189 ? 4.988 29.141 20.25 1 93.62 189 THR B C 1
ATOM 3775 O O . THR B 1 189 ? 5.074 30.312 19.906 1 93.62 189 THR B O 1
ATOM 3778 N N . TRP B 1 190 ? 5.219 28.156 19.438 1 94.81 190 TRP B N 1
ATOM 3779 C CA . TRP B 1 190 ? 5.227 28.312 18 1 94.81 190 TRP B CA 1
ATOM 3780 C C . TRP B 1 190 ? 4.328 27.266 17.328 1 94.81 190 TRP B C 1
ATOM 3782 O O . TRP B 1 190 ? 4.016 26.234 17.922 1 94.81 190 TRP B O 1
ATOM 3792 N N . LYS B 1 191 ? 3.902 27.625 16.062 1 96.62 191 LYS B N 1
ATOM 3793 C CA . LYS B 1 191 ? 2.996 26.75 15.312 1 96.62 191 LYS B CA 1
ATOM 3794 C C . LYS B 1 191 ? 3.719 26.062 14.164 1 96.62 191 LYS B C 1
ATOM 3796 O O . LYS B 1 191 ? 4.691 26.594 13.617 1 96.62 191 LYS B O 1
ATOM 3801 N N . LEU B 1 192 ? 3.262 24.906 13.828 1 97.12 192 LEU B N 1
ATOM 3802 C CA . LEU B 1 192 ? 3.785 24.188 12.672 1 97.12 192 LEU B CA 1
ATOM 3803 C C . LEU B 1 192 ? 3.33 24.859 11.375 1 97.12 192 LEU B C 1
ATOM 3805 O O . LEU B 1 192 ? 2.193 25.312 11.273 1 97.12 192 LEU B O 1
ATOM 3809 N N . ASP B 1 193 ? 4.184 24.953 10.422 1 96.56 193 ASP B N 1
ATOM 3810 C CA . ASP B 1 193 ? 3.791 25.297 9.062 1 96.56 193 ASP B CA 1
ATOM 3811 C C . ASP B 1 193 ? 3.355 24.062 8.289 1 96.56 193 ASP B C 1
ATOM 3813 O O . ASP B 1 193 ? 4.195 23.266 7.848 1 96.56 193 ASP B O 1
ATOM 3817 N N . VAL B 1 194 ? 2.072 23.938 7.977 1 97.44 194 V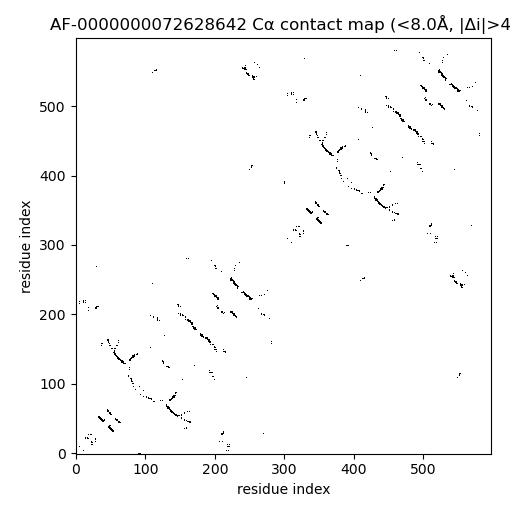AL B N 1
ATOM 3818 C CA . VAL B 1 194 ? 1.557 22.703 7.379 1 97.44 194 VAL B CA 1
ATOM 3819 C C . VAL B 1 194 ? 1.297 22.922 5.891 1 97.44 194 VAL B C 1
ATOM 3821 O O . VAL B 1 194 ? 0.623 22.125 5.246 1 97.44 194 VAL B O 1
ATOM 3824 N N . THR B 1 195 ? 1.782 23.969 5.285 1 95.12 195 THR B N 1
ATOM 3825 C CA . THR B 1 195 ? 1.529 24.312 3.889 1 95.12 195 THR B CA 1
ATOM 3826 C C . THR B 1 195 ? 1.916 23.156 2.971 1 95.12 195 THR B C 1
ATOM 3828 O O . THR B 1 195 ? 1.218 22.859 1.997 1 95.12 195 THR B O 1
ATOM 3831 N N . SER B 1 196 ? 2.986 22.453 3.316 1 95.5 196 SER B N 1
ATOM 3832 C CA . SER B 1 196 ? 3.484 21.391 2.453 1 95.5 196 SER B CA 1
ATOM 3833 C C . SER B 1 196 ? 3.072 20.016 2.977 1 95.5 196 SER B C 1
ATOM 3835 O O . SER B 1 196 ? 3.535 19 2.473 1 95.5 196 SER B O 1
ATOM 3837 N N . ALA B 1 197 ? 2.283 19.969 4.043 1 97.31 197 ALA B N 1
ATOM 3838 C CA . ALA B 1 197 ? 1.768 18.688 4.512 1 97.31 197 ALA B CA 1
ATOM 3839 C C . ALA B 1 197 ? 0.867 18.047 3.463 1 97.31 197 ALA B C 1
ATOM 3841 O O . ALA B 1 197 ? 0.064 18.734 2.82 1 97.31 197 ALA B O 1
ATOM 3842 N N . PRO B 1 198 ? 0.949 16.781 3.27 1 97.56 198 PRO B N 1
ATOM 3843 C CA . PRO B 1 198 ? 0.177 16.109 2.223 1 97.56 198 PRO B CA 1
ATOM 3844 C C . PRO B 1 198 ? -1.281 15.891 2.615 1 97.56 198 PRO B C 1
ATOM 3846 O O . PRO B 1 198 ? -1.614 15.906 3.803 1 97.56 198 PRO B O 1
ATOM 3849 N N . LEU B 1 199 ? -2.105 15.789 1.616 1 98.5 199 LEU B N 1
ATOM 3850 C CA . LEU B 1 199 ? -3.457 15.266 1.778 1 98.5 199 LEU B CA 1
ATOM 3851 C C . LEU B 1 199 ? -3.609 13.922 1.065 1 98.5 199 LEU B C 1
ATOM 3853 O O . LEU B 1 199 ? -3.154 13.766 -0.068 1 98.5 199 LEU B O 1
ATOM 3857 N N . ILE B 1 200 ? -4.145 12.969 1.77 1 98.88 200 ILE B N 1
ATOM 3858 C CA . ILE B 1 200 ? -4.5 11.703 1.149 1 98.88 200 ILE B CA 1
ATOM 3859 C C . ILE B 1 200 ? -5.953 11.75 0.677 1 98.88 200 ILE B C 1
ATOM 3861 O O . ILE B 1 200 ? -6.844 12.156 1.428 1 98.88 200 ILE B O 1
ATOM 3865 N N . VAL B 1 201 ? -6.211 11.359 -0.521 1 98.75 201 VAL B N 1
ATOM 3866 C CA . VAL B 1 201 ? -7.582 11.227 -1.009 1 98.75 201 VAL B CA 1
ATOM 3867 C C . VAL B 1 201 ? -7.828 9.797 -1.485 1 98.75 201 VAL B C 1
ATOM 3869 O O . VAL B 1 201 ? -6.914 9.133 -1.977 1 98.75 201 VAL B O 1
ATOM 3872 N N . ALA B 1 202 ? -9.016 9.359 -1.261 1 98.62 202 ALA B N 1
ATOM 3873 C CA . ALA B 1 202 ? -9.461 8.055 -1.74 1 98.62 202 ALA B CA 1
ATOM 3874 C C . ALA B 1 202 ? -10.242 8.188 -3.041 1 98.62 202 ALA B C 1
ATOM 3876 O O . ALA B 1 202 ? -11.188 8.977 -3.127 1 98.62 202 ALA B O 1
ATOM 3877 N N . VAL B 1 203 ? -9.867 7.523 -4.062 1 98.75 203 VAL B N 1
ATOM 3878 C CA . VAL B 1 203 ? -10.609 7.445 -5.316 1 98.75 203 VAL B CA 1
ATOM 3879 C C . VAL B 1 203 ? -10.984 5.996 -5.605 1 98.75 203 VAL B C 1
ATOM 3881 O O . VAL B 1 203 ? -10.148 5.094 -5.473 1 98.75 203 VAL B O 1
ATOM 3884 N N . THR B 1 204 ? -12.25 5.754 -5.938 1 98.12 204 THR B N 1
ATOM 3885 C CA . THR B 1 204 ? -12.75 4.402 -6.168 1 98.12 204 THR B CA 1
ATOM 3886 C C . THR B 1 204 ? -13.305 4.262 -7.582 1 98.12 204 THR B C 1
ATOM 3888 O O . THR B 1 204 ? -13.984 5.164 -8.078 1 98.12 204 THR B O 1
ATOM 3891 N N . ARG B 1 205 ? -12.93 3.168 -8.172 1 96 205 ARG B N 1
ATOM 3892 C CA . ARG B 1 205 ? -13.508 2.844 -9.477 1 96 205 ARG B CA 1
ATOM 3893 C C . ARG B 1 205 ? -14.82 2.082 -9.312 1 96 205 ARG B C 1
ATOM 3895 O O . ARG B 1 205 ? -14.852 1.007 -8.711 1 96 205 ARG B O 1
ATOM 3902 N N . ILE B 1 206 ? -15.906 2.592 -9.742 1 94.94 206 ILE B N 1
ATOM 3903 C CA . ILE B 1 206 ? -17.188 1.916 -9.852 1 94.94 206 ILE B CA 1
ATOM 3904 C C . ILE B 1 206 ? -17.609 1.818 -11.312 1 94.94 206 ILE B C 1
ATOM 3906 O O . ILE B 1 206 ? -17.891 2.834 -11.953 1 94.94 206 ILE B O 1
ATOM 3910 N N . GLY B 1 207 ? -17.672 0.568 -11.773 1 89.56 207 GLY B N 1
ATOM 3911 C CA . GLY B 1 207 ? -17.797 0.456 -13.219 1 89.56 207 GLY B CA 1
ATOM 3912 C C . GLY B 1 207 ? -16.656 1.11 -13.977 1 89.56 207 GLY B C 1
ATOM 3913 O O . GLY B 1 207 ? -15.484 0.797 -13.742 1 89.56 207 GLY B O 1
ATOM 3914 N N . ASN B 1 208 ? -16.953 2.092 -14.812 1 92 208 ASN B N 1
ATOM 3915 C CA . ASN B 1 208 ? -15.922 2.764 -15.602 1 92 208 ASN B CA 1
ATOM 3916 C C . ASN B 1 208 ? -15.68 4.184 -15.102 1 92 208 ASN B C 1
ATOM 3918 O O . ASN B 1 208 ? -15.047 4.988 -15.789 1 92 208 ASN B O 1
ATOM 3922 N N . GLN B 1 209 ? -16.188 4.441 -13.891 1 96.25 209 GLN B N 1
ATOM 3923 C CA . GLN B 1 209 ? -16.094 5.805 -13.383 1 96.25 209 GLN B CA 1
ATOM 3924 C C . GLN B 1 209 ? -15.211 5.863 -12.133 1 96.25 209 GLN B C 1
ATOM 3926 O O . GLN B 1 209 ? -15.211 4.934 -11.328 1 96.25 209 GLN B O 1
ATOM 3931 N N . SER B 1 210 ? -14.445 6.938 -12.039 1 97.62 210 SER B N 1
ATOM 3932 C CA . SER B 1 210 ? -13.734 7.266 -10.805 1 97.62 210 SER B CA 1
ATOM 3933 C C . SER B 1 210 ? -14.594 8.141 -9.898 1 97.62 210 SER B C 1
ATOM 3935 O O . SER B 1 210 ? -15.039 9.219 -10.305 1 97.62 210 SER B O 1
ATOM 3937 N N . VAL B 1 211 ? -14.82 7.707 -8.68 1 98.38 211 VAL B N 1
ATOM 3938 C CA . VAL B 1 211 ? -15.75 8.383 -7.773 1 98.38 211 VAL B CA 1
ATOM 3939 C C . VAL B 1 211 ? -15.023 8.766 -6.484 1 98.38 211 VAL B C 1
ATOM 3941 O O . VAL B 1 211 ? -14.195 8.008 -5.977 1 98.38 211 VAL B O 1
ATOM 3944 N N . PHE B 1 212 ? -15.281 9.984 -6.008 1 98.75 212 PHE B N 1
ATOM 3945 C CA . PHE B 1 212 ? -14.68 10.484 -4.781 1 98.75 212 PHE B CA 1
ATOM 3946 C C . PHE B 1 212 ? -15.727 10.609 -3.678 1 98.75 212 PHE B C 1
ATOM 3948 O O . PHE B 1 212 ? -16.922 10.75 -3.957 1 98.75 212 PHE B O 1
ATOM 3955 N N . ASP B 1 213 ? -15.25 10.531 -2.395 1 98.62 213 ASP B N 1
ATOM 3956 C CA . ASP B 1 213 ? -16.078 10.68 -1.201 1 98.62 213 ASP B CA 1
ATOM 3957 C C . ASP B 1 213 ? -17.297 9.758 -1.256 1 98.62 213 ASP B C 1
ATOM 3959 O O . ASP B 1 213 ? -18.438 10.211 -1.16 1 98.62 213 ASP B O 1
ATOM 3963 N N . LEU B 1 214 ? -17.016 8.516 -1.349 1 97.94 214 LEU B N 1
ATOM 3964 C CA . LEU B 1 214 ? -18.094 7.539 -1.312 1 97.94 214 LEU B CA 1
ATOM 3965 C C . LEU B 1 214 ? -18.734 7.48 0.073 1 97.94 214 LEU B C 1
ATOM 3967 O O . LEU B 1 214 ? -18.031 7.508 1.085 1 97.94 214 LEU B O 1
ATOM 3971 N N . ASP B 1 215 ? -20.078 7.359 0.125 1 95.94 215 ASP B N 1
ATOM 3972 C CA . ASP B 1 215 ? -20.703 6.965 1.382 1 95.94 215 ASP B CA 1
ATOM 3973 C C . ASP B 1 215 ? -20.609 5.453 1.587 1 95.94 215 ASP B C 1
ATOM 3975 O O . ASP B 1 215 ? -20.047 4.742 0.758 1 95.94 215 ASP B O 1
ATOM 3979 N N . LEU B 1 216 ? -21.125 5.02 2.65 1 93.31 216 LEU B N 1
ATOM 3980 C CA . LEU B 1 216 ? -20.953 3.619 3.021 1 93.31 216 LEU B CA 1
ATOM 3981 C C . LEU B 1 216 ? -21.594 2.699 1.991 1 93.31 216 LEU B C 1
ATOM 3983 O O . LEU B 1 216 ? -21.016 1.68 1.614 1 93.31 216 LEU B O 1
ATOM 3987 N N . SER B 1 217 ? -22.797 2.979 1.539 1 93.12 217 SER B N 1
ATOM 3988 C CA . SER B 1 217 ? -23.484 2.158 0.552 1 93.12 217 SER B CA 1
ATOM 3989 C C . SER B 1 217 ? -22.703 2.082 -0.754 1 93.12 217 SER B C 1
ATOM 3991 O O . SER B 1 217 ? -22.625 1.022 -1.38 1 93.12 217 SER B O 1
ATOM 3993 N N . GLU B 1 218 ? -22.172 3.199 -1.123 1 95.5 218 GLU B N 1
ATOM 3994 C CA . GLU B 1 218 ? -21.359 3.23 -2.34 1 95.5 218 GLU B CA 1
ATOM 3995 C C . GLU B 1 218 ? -20.094 2.402 -2.184 1 95.5 218 GLU B C 1
ATOM 3997 O O . GLU B 1 218 ? -19.641 1.749 -3.131 1 95.5 218 GLU B O 1
ATOM 4002 N N . GLU B 1 219 ? -19.453 2.463 -1.015 1 93.62 219 GLU B N 1
ATOM 4003 C CA . GLU B 1 219 ? -18.234 1.697 -0.766 1 93.62 219 GLU B CA 1
ATOM 4004 C C . GLU B 1 219 ? -18.484 0.198 -0.907 1 93.62 219 GLU B C 1
ATOM 4006 O O . GLU B 1 219 ? -17.578 -0.557 -1.269 1 93.62 219 GLU B O 1
ATOM 4011 N N . LEU B 1 220 ? -19.672 -0.236 -0.682 1 90.69 220 LEU B N 1
ATOM 4012 C CA . LEU B 1 220 ? -20.016 -1.648 -0.771 1 90.69 220 LEU B CA 1
ATOM 4013 C C . LEU B 1 220 ? -20.156 -2.084 -2.227 1 90.69 220 LEU B C 1
ATOM 4015 O O . LEU B 1 220 ? -20.25 -3.279 -2.516 1 90.69 220 LEU B O 1
ATOM 4019 N N . CYS B 1 221 ? -20.125 -1.135 -3.113 1 90.94 221 CYS B N 1
ATOM 4020 C CA . CYS B 1 221 ? -20.375 -1.447 -4.516 1 90.94 221 CYS B CA 1
ATOM 4021 C C . CYS B 1 221 ? -19.062 -1.673 -5.258 1 90.94 221 CYS B C 1
ATOM 4023 O O . CYS B 1 221 ? -19.062 -2.033 -6.438 1 90.94 221 CYS B O 1
ATOM 4025 N N . SER B 1 222 ? -17.953 -1.41 -4.633 1 86.19 222 SER B N 1
ATOM 4026 C CA . SER B 1 222 ? -16.672 -1.612 -5.312 1 86.19 222 SER B CA 1
ATOM 4027 C C . SER B 1 222 ? -15.555 -1.872 -4.316 1 86.19 222 SER B C 1
ATOM 4029 O O . SER B 1 222 ? -15.555 -1.325 -3.211 1 86.19 222 SER B O 1
ATOM 4031 N N . ASN B 1 223 ? -14.586 -2.691 -4.883 1 85.19 223 ASN B N 1
ATOM 4032 C CA . ASN B 1 223 ? -13.406 -3.012 -4.09 1 85.19 223 ASN B CA 1
ATOM 4033 C C . ASN B 1 223 ? -12.148 -2.398 -4.688 1 85.19 223 ASN B C 1
ATOM 4035 O O . ASN B 1 223 ? -11.031 -2.812 -4.359 1 85.19 223 ASN B O 1
ATOM 4039 N N . ASN B 1 224 ? -12.297 -1.488 -5.551 1 93.31 224 ASN B N 1
ATOM 4040 C CA . ASN B 1 224 ? -11.156 -0.914 -6.258 1 93.31 224 ASN B CA 1
ATOM 4041 C C . ASN B 1 224 ? -10.898 0.525 -5.82 1 93.31 224 ASN B C 1
ATOM 4043 O O . ASN B 1 224 ? -11.148 1.463 -6.578 1 93.31 224 ASN B O 1
ATOM 4047 N N . THR B 1 225 ? -10.367 0.667 -4.613 1 97.44 225 THR B N 1
ATOM 4048 C CA . THR B 1 225 ? -10.078 1.988 -4.066 1 97.44 225 THR B CA 1
ATOM 4049 C C . THR B 1 225 ? -8.578 2.252 -4.051 1 97.44 225 THR B C 1
ATOM 4051 O O . THR B 1 225 ? -7.785 1.355 -3.748 1 97.44 225 THR B O 1
ATOM 4054 N N . LEU B 1 226 ? -8.234 3.438 -4.395 1 98.25 226 LEU B N 1
ATOM 4055 C CA . LEU B 1 226 ? -6.848 3.898 -4.391 1 98.25 226 LEU B CA 1
ATOM 4056 C C . LEU B 1 226 ? -6.668 5.062 -3.418 1 98.25 226 LEU B C 1
ATOM 4058 O O . LEU B 1 226 ? -7.391 6.055 -3.492 1 98.25 226 LEU B O 1
ATOM 4062 N N . TYR B 1 227 ? -5.809 4.895 -2.393 1 98.69 227 TYR B N 1
ATOM 4063 C CA . TYR B 1 227 ? -5.355 6.016 -1.577 1 98.69 227 TYR B CA 1
ATOM 4064 C C . TYR B 1 227 ? -4.148 6.699 -2.211 1 98.69 227 TYR B C 1
ATOM 4066 O O . TYR B 1 227 ? -3.164 6.043 -2.555 1 98.69 227 TYR B O 1
ATOM 4074 N N . VAL B 1 228 ? -4.215 7.996 -2.348 1 98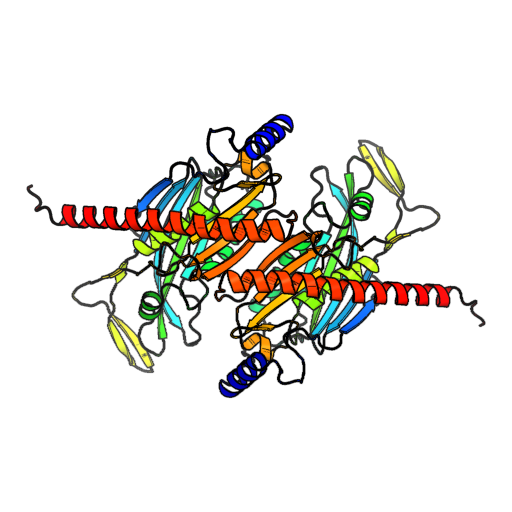.69 228 VAL B N 1
ATOM 4075 C CA . VAL B 1 228 ? -3.109 8.75 -2.93 1 98.69 228 VAL B CA 1
ATOM 4076 C C . VAL B 1 228 ? -2.77 9.945 -2.037 1 98.69 228 VAL B C 1
ATOM 4078 O O . VAL B 1 228 ? -3.611 10.812 -1.806 1 98.69 228 VAL B O 1
ATOM 4081 N N . GLY B 1 229 ? -1.574 9.93 -1.472 1 98.56 229 GLY B N 1
ATOM 4082 C CA . GLY B 1 229 ? -1.069 11.086 -0.747 1 98.56 229 GLY B CA 1
ATOM 4083 C C . GLY B 1 229 ? -0.361 12.086 -1.639 1 98.56 229 GLY B C 1
ATOM 4084 O O . GLY B 1 229 ? 0.552 11.727 -2.385 1 98.56 229 GLY B O 1
ATOM 4085 N N . ILE B 1 230 ? -0.752 13.352 -1.487 1 97.75 230 ILE B N 1
ATOM 4086 C CA . ILE B 1 230 ? -0.253 14.352 -2.424 1 97.75 230 ILE B CA 1
ATOM 4087 C C . ILE B 1 230 ? 0.244 15.578 -1.654 1 97.75 230 ILE B C 1
ATOM 4089 O O . ILE B 1 230 ? -0.496 16.156 -0.858 1 97.75 230 ILE B O 1
ATOM 4093 N N . LYS B 1 231 ? 1.471 15.859 -1.816 1 96.81 231 LYS B N 1
ATOM 4094 C CA . LYS B 1 231 ? 1.98 17.172 -1.453 1 96.81 231 LYS B CA 1
ATOM 4095 C C . LYS B 1 231 ? 1.766 18.188 -2.584 1 96.81 231 LYS B C 1
ATOM 4097 O O . LYS B 1 231 ? 2.275 18 -3.689 1 96.81 231 LYS B O 1
ATOM 4102 N N . GLN B 1 232 ? 1.107 19.188 -2.25 1 91.94 232 GLN B N 1
ATOM 4103 C CA . GLN B 1 232 ? 0.768 20.156 -3.283 1 91.94 232 GLN B CA 1
ATOM 4104 C C . GLN B 1 232 ? 1.975 21.016 -3.646 1 91.94 232 GLN B C 1
ATOM 4106 O O . GLN B 1 232 ? 2.799 21.328 -2.785 1 91.94 232 GLN B O 1
ATOM 4111 N N . GLY B 1 233 ? 2.01 21.312 -4.934 1 84.25 233 GLY B N 1
ATOM 4112 C CA . GLY B 1 233 ? 3.027 22.25 -5.367 1 84.25 233 GLY B CA 1
ATOM 4113 C C . GLY B 1 233 ? 2.748 23.672 -4.922 1 84.25 233 GLY B C 1
ATOM 4114 O O . GLY B 1 233 ? 1.723 23.953 -4.293 1 84.25 233 GLY B O 1
ATOM 4115 N N . GLU B 1 234 ? 3.693 24.531 -5.172 1 77.12 234 GLU B N 1
ATOM 4116 C CA . GLU B 1 234 ? 3.58 25.922 -4.762 1 77.12 234 GLU B CA 1
ATOM 4117 C C . GLU B 1 234 ? 2.523 26.656 -5.586 1 77.12 234 GLU B C 1
ATOM 4119 O O . GLU B 1 234 ? 1.891 27.594 -5.098 1 77.12 234 GLU B O 1
ATOM 4124 N N . ASN B 1 235 ? 2.35 26.109 -6.836 1 75.5 235 ASN B N 1
ATOM 4125 C CA . ASN B 1 235 ? 1.374 26.75 -7.715 1 75.5 235 ASN B CA 1
ATOM 4126 C C . ASN B 1 235 ? 0.049 25.984 -7.727 1 75.5 235 ASN B C 1
ATOM 4128 O O . ASN B 1 235 ? -0.002 24.828 -8.133 1 75.5 235 ASN B O 1
ATOM 4132 N N . GLU B 1 236 ? -1.037 26.641 -7.371 1 69.25 236 GLU B N 1
ATOM 4133 C CA . GLU B 1 236 ? -2.355 26.031 -7.266 1 69.25 236 GLU B CA 1
ATOM 4134 C C . GLU B 1 236 ? -2.873 25.594 -8.633 1 69.25 236 GLU B C 1
ATOM 4136 O O . GLU B 1 236 ? -3.639 24.641 -8.734 1 69.25 236 GLU B O 1
ATOM 4141 N N . GLU B 1 237 ? -2.453 26.297 -9.555 1 70.56 237 GLU B N 1
ATOM 4142 C CA . GLU B 1 237 ? -3.014 26.078 -10.883 1 70.56 237 GLU B CA 1
ATOM 4143 C C . GLU B 1 237 ? -2.234 25 -11.641 1 70.56 237 GLU B C 1
ATOM 4145 O O . GLU B 1 237 ? -2.725 24.453 -12.625 1 70.56 237 GLU B O 1
ATOM 4150 N N . ASP B 1 238 ? -1.092 24.75 -11.109 1 74.44 238 ASP B N 1
ATOM 4151 C CA . ASP B 1 238 ? -0.228 23.812 -11.805 1 74.44 238 ASP B CA 1
ATOM 4152 C C . ASP B 1 238 ? 0.16 22.641 -10.891 1 74.44 238 ASP B C 1
ATOM 4154 O O . ASP B 1 238 ? 0.945 22.828 -9.953 1 74.44 238 ASP B O 1
ATOM 4158 N N . ASN B 1 239 ? -0.414 21.531 -11.188 1 74.81 239 ASN B N 1
ATOM 4159 C CA . ASN B 1 239 ? -0.179 20.344 -10.359 1 74.81 239 ASN B CA 1
ATOM 4160 C C . ASN B 1 239 ? 1.087 19.609 -10.789 1 74.81 239 ASN B C 1
ATOM 4162 O O . ASN B 1 239 ? 1.408 18.547 -10.242 1 74.81 239 ASN B O 1
ATOM 4166 N N . SER B 1 240 ? 1.755 20.203 -11.703 1 77.44 240 SER B N 1
ATOM 4167 C CA . SER B 1 240 ? 2.918 19.5 -12.242 1 77.44 240 SER B CA 1
ATOM 4168 C C . SER B 1 240 ? 4.016 19.359 -11.195 1 77.44 240 SER B C 1
ATOM 4170 O O . SER B 1 240 ? 4.863 18.469 -11.297 1 77.44 240 SER B O 1
ATOM 4172 N N . GLU B 1 241 ? 3.912 20.203 -10.203 1 85.19 241 GLU B N 1
ATOM 4173 C CA . GLU B 1 241 ? 4.945 20.172 -9.172 1 85.19 241 GLU B CA 1
ATOM 4174 C C . GLU B 1 241 ? 4.5 19.344 -7.965 1 85.19 241 GLU B C 1
ATOM 4176 O O . GLU B 1 241 ? 5.254 19.188 -7 1 85.19 241 GLU B O 1
ATOM 4181 N N . SER B 1 242 ? 3.332 18.828 -8.086 1 92.5 242 SER B N 1
ATOM 4182 C CA . SER B 1 242 ? 2.836 18.016 -6.98 1 92.5 242 SER B CA 1
ATOM 4183 C C . SER B 1 242 ? 3.629 16.719 -6.844 1 92.5 242 SER B C 1
ATOM 4185 O O . SER B 1 242 ? 4.156 16.203 -7.828 1 92.5 242 SER B O 1
ATOM 4187 N N . LEU B 1 243 ? 3.809 16.328 -5.633 1 96 243 LEU B N 1
ATOM 4188 C CA . LEU B 1 243 ? 4.52 15.078 -5.352 1 96 243 LEU B CA 1
ATOM 4189 C C . LEU B 1 243 ? 3.58 14.039 -4.75 1 96 243 LEU B C 1
ATOM 4191 O O . LEU B 1 243 ? 2.736 14.367 -3.912 1 96 243 LEU B O 1
ATOM 4195 N N . ILE B 1 244 ? 3.689 12.828 -5.23 1 97.19 244 ILE B N 1
ATOM 4196 C CA . ILE B 1 244 ? 2.988 11.703 -4.621 1 97.19 244 ILE B CA 1
ATOM 4197 C C . ILE B 1 244 ? 3.814 11.148 -3.461 1 97.19 244 ILE B C 1
ATOM 4199 O O . ILE B 1 244 ? 4.922 10.648 -3.664 1 97.19 244 ILE B O 1
ATOM 4203 N N . THR B 1 245 ? 3.268 11.211 -2.258 1 97.19 245 THR B N 1
ATOM 4204 C CA . THR B 1 245 ? 4.02 10.805 -1.073 1 97.19 245 THR B CA 1
ATOM 4205 C C . THR B 1 245 ? 3.633 9.391 -0.643 1 97.19 245 THR B C 1
ATOM 4207 O O . THR B 1 245 ? 4.383 8.734 0.078 1 97.19 245 THR B O 1
ATOM 4210 N N . CYS B 1 246 ? 2.488 8.969 -1.026 1 97.75 246 CYS B N 1
ATOM 4211 C CA . CYS B 1 246 ? 2.084 7.578 -0.818 1 97.75 246 CYS B CA 1
ATOM 4212 C C . CYS B 1 246 ? 1.023 7.16 -1.828 1 97.75 246 CYS B C 1
ATOM 4214 O O . CYS B 1 246 ? 0.291 8 -2.35 1 97.75 246 CYS B O 1
ATOM 4216 N N . ILE B 1 247 ? 0.94 5.961 -2.156 1 98.31 247 ILE B N 1
ATOM 4217 C CA . ILE B 1 247 ? -0.082 5.352 -3.002 1 98.31 247 ILE B CA 1
ATOM 4218 C C . ILE B 1 247 ? -0.311 3.904 -2.576 1 98.31 247 ILE B C 1
ATOM 4220 O O . ILE B 1 247 ? 0.639 3.189 -2.248 1 98.31 247 ILE B O 1
ATOM 4224 N N . LYS B 1 248 ? -1.544 3.52 -2.488 1 97.81 248 LYS B N 1
ATOM 4225 C CA . LYS B 1 248 ? -1.896 2.164 -2.078 1 97.81 248 LYS B CA 1
ATOM 4226 C C . LYS B 1 248 ? -3.291 1.786 -2.564 1 97.81 248 LYS B C 1
ATOM 4228 O O . LYS B 1 248 ? -4.254 2.521 -2.336 1 97.81 248 LYS B O 1
ATOM 4233 N N . LYS B 1 249 ? -3.361 0.735 -3.283 1 97.62 249 LYS B N 1
ATOM 4234 C CA . LYS B 1 249 ? -4.676 0.18 -3.586 1 97.62 249 LYS B CA 1
ATOM 4235 C C . LYS B 1 249 ? -5.207 -0.644 -2.416 1 97.62 249 LYS B C 1
ATOM 4237 O O . LYS B 1 249 ? -4.465 -1.415 -1.806 1 97.62 249 LYS B O 1
ATOM 4242 N N . VAL B 1 250 ? -6.492 -0.521 -2.127 1 95.25 250 VAL B N 1
ATOM 4243 C CA . VAL B 1 250 ? -7.074 -1.242 -1 1 95.25 250 VAL B CA 1
ATOM 4244 C C . VAL B 1 250 ? -8.367 -1.926 -1.439 1 95.25 250 VAL B C 1
ATOM 4246 O O . VAL B 1 250 ? -8.953 -1.564 -2.463 1 95.25 250 VAL B O 1
ATOM 4249 N N . GLY B 1 251 ? -8.836 -2.979 -0.706 1 87.88 251 GLY B N 1
ATOM 4250 C CA . GLY B 1 251 ? -10.133 -3.613 -0.897 1 87.88 251 GLY B CA 1
ATOM 4251 C C . GLY B 1 251 ? -10.102 -4.746 -1.906 1 87.88 251 GLY B C 1
ATOM 4252 O O . GLY B 1 251 ? -11.125 -5.383 -2.168 1 87.88 251 GLY B O 1
ATOM 4253 N N . GLY B 1 252 ? -8.938 -4.965 -2.494 1 89.88 252 GLY B N 1
ATOM 4254 C CA . GLY B 1 252 ? -8.852 -6.02 -3.492 1 89.88 252 GLY B CA 1
ATOM 4255 C C . GLY B 1 252 ? -9.164 -5.539 -4.895 1 89.88 252 GLY B C 1
ATOM 4256 O O . GLY B 1 252 ? -8.82 -4.414 -5.266 1 89.88 252 GLY B O 1
ATOM 4257 N N . GLY B 1 253 ? -9.609 -6.406 -5.77 1 90.94 253 GLY B N 1
ATOM 4258 C CA . GLY B 1 253 ? -9.969 -6.051 -7.133 1 90.94 253 GLY B CA 1
ATOM 4259 C C . GLY B 1 253 ? -8.766 -5.781 -8.016 1 90.94 253 GLY B C 1
ATOM 4260 O O . GLY B 1 253 ? -7.625 -6.008 -7.605 1 90.94 253 GLY B O 1
ATOM 4261 N N . ALA B 1 254 ? -9.094 -5.41 -9.25 1 95.06 254 ALA B N 1
ATOM 4262 C CA . ALA B 1 254 ? -8.078 -5.098 -10.258 1 95.06 254 ALA B CA 1
ATOM 4263 C C . ALA B 1 254 ? -8.523 -3.932 -11.141 1 95.06 254 ALA B C 1
ATOM 4265 O O . ALA B 1 254 ? -9.719 -3.713 -11.336 1 95.06 254 ALA B O 1
ATOM 4266 N N . VAL B 1 255 ? -7.527 -3.205 -11.547 1 95.44 255 VAL B N 1
ATOM 4267 C CA . VAL B 1 255 ? -7.809 -2.006 -12.328 1 95.44 255 VAL B CA 1
ATOM 4268 C C . VAL B 1 255 ? -6.934 -1.984 -13.578 1 95.44 255 VAL B C 1
ATOM 4270 O O . VAL B 1 255 ? -5.758 -2.359 -13.531 1 95.44 255 VAL B O 1
ATOM 4273 N N . GLU B 1 256 ? -7.523 -1.548 -14.641 1 93.88 256 GLU B N 1
ATOM 4274 C CA . GLU B 1 256 ? -6.734 -1.361 -15.852 1 93.88 256 GLU B CA 1
ATOM 4275 C C . GLU B 1 256 ? -5.703 -0.249 -15.68 1 93.88 256 GLU B C 1
ATOM 4277 O O . GLU B 1 256 ? -5.93 0.7 -14.922 1 93.88 256 GLU B O 1
ATOM 4282 N N . ILE B 1 257 ? -4.641 -0.321 -16.406 1 92.94 257 ILE B N 1
ATOM 4283 C CA . ILE B 1 257 ? -3.545 0.631 -16.266 1 92.94 257 ILE B CA 1
ATOM 4284 C C . ILE B 1 257 ? -4.031 2.033 -16.625 1 92.94 257 ILE B C 1
ATOM 4286 O O . ILE B 1 257 ? -3.738 2.998 -15.914 1 92.94 257 ILE B O 1
ATOM 4290 N N . ASP B 1 258 ? -4.766 2.146 -17.719 1 93.12 258 ASP B N 1
ATOM 4291 C CA . ASP B 1 258 ? -5.262 3.459 -18.125 1 93.12 258 ASP B CA 1
ATOM 4292 C C . ASP B 1 258 ? -6.191 4.047 -17.062 1 93.12 258 ASP B C 1
ATOM 4294 O O . ASP B 1 258 ? -6.168 5.25 -16.812 1 93.12 258 ASP B O 1
ATOM 4298 N N . SER B 1 259 ? -7.023 3.197 -16.562 1 94.62 259 SER B N 1
ATOM 4299 C CA . SER B 1 259 ? -7.93 3.631 -15.5 1 94.62 259 SER B CA 1
ATOM 4300 C C . SER B 1 259 ? -7.16 4.086 -14.266 1 94.62 259 SER B C 1
ATOM 4302 O O . SER B 1 259 ? -7.535 5.066 -13.617 1 94.62 259 SER B O 1
ATOM 4304 N N . MET B 1 260 ? -6.105 3.406 -13.961 1 95.06 260 MET B N 1
ATOM 4305 C CA . MET B 1 260 ? -5.262 3.766 -12.82 1 95.06 260 MET B CA 1
ATOM 4306 C C . MET B 1 260 ? -4.633 5.141 -13.023 1 95.06 260 MET B C 1
ATOM 4308 O O . MET B 1 260 ? -4.594 5.953 -12.102 1 95.06 260 MET B O 1
ATOM 4312 N N . MET B 1 261 ? -4.145 5.355 -14.195 1 94.31 261 MET B N 1
ATOM 4313 C CA . MET B 1 261 ? -3.537 6.645 -14.516 1 94.31 261 MET B CA 1
ATOM 4314 C C . MET B 1 261 ? -4.559 7.77 -14.398 1 94.31 261 MET B C 1
ATOM 4316 O O . MET B 1 261 ? -4.254 8.844 -13.875 1 94.31 261 MET B O 1
ATOM 4320 N N . GLU B 1 262 ? -5.73 7.504 -14.891 1 95.56 262 GLU B N 1
ATOM 4321 C CA . GLU B 1 262 ? -6.812 8.477 -14.773 1 95.56 262 GLU B CA 1
ATOM 4322 C C . GLU B 1 262 ? -7.137 8.773 -13.312 1 95.56 262 GLU B C 1
ATOM 4324 O O . GLU B 1 262 ? -7.336 9.93 -12.938 1 95.56 262 GLU B O 1
ATOM 4329 N N . MET B 1 263 ? -7.219 7.746 -12.555 1 97.19 263 MET B N 1
ATOM 4330 C CA . MET B 1 263 ? -7.5 7.883 -11.125 1 97.19 263 MET B CA 1
ATOM 4331 C C . MET B 1 263 ? -6.453 8.758 -10.453 1 97.19 263 MET B C 1
ATOM 4333 O O . MET B 1 263 ? -6.793 9.633 -9.648 1 97.19 263 MET B O 1
ATOM 4337 N N . LEU B 1 264 ? -5.195 8.57 -10.789 1 95.88 264 LEU B N 1
ATOM 4338 C CA . LEU B 1 264 ? -4.102 9.344 -10.211 1 95.88 264 LEU B CA 1
ATOM 4339 C C . LEU B 1 264 ? -4.219 10.82 -10.57 1 95.88 264 LEU B C 1
ATOM 4341 O O . LEU B 1 264 ? -4.043 11.688 -9.719 1 95.88 264 LEU B O 1
ATOM 4345 N N . GLU B 1 265 ? -4.508 11.062 -11.773 1 95 265 GLU B N 1
ATOM 4346 C CA . GLU B 1 265 ? -4.652 12.445 -12.227 1 95 265 GLU B CA 1
ATOM 4347 C C . GLU B 1 265 ? -5.809 13.141 -11.516 1 95 265 GLU B C 1
ATOM 4349 O O . GLU B 1 265 ? -5.656 14.273 -11.039 1 95 265 GLU B O 1
ATOM 4354 N N . LYS B 1 266 ? -6.957 12.5 -11.484 1 96.75 266 LYS B N 1
ATOM 4355 C CA . LYS B 1 266 ? -8.125 13.078 -10.82 1 96.75 266 LYS B CA 1
ATOM 4356 C C . LYS B 1 266 ? -7.867 13.281 -9.328 1 96.75 266 LYS B C 1
ATOM 4358 O O . LYS B 1 266 ? -8.281 14.289 -8.75 1 96.75 266 LYS B O 1
ATOM 4363 N N . ALA B 1 267 ? -7.184 12.281 -8.742 1 97.75 267 ALA B N 1
ATOM 4364 C CA . ALA B 1 267 ? -6.867 12.383 -7.316 1 97.75 267 ALA B CA 1
ATOM 4365 C C . ALA B 1 267 ? -6.012 13.609 -7.031 1 97.75 267 ALA B C 1
ATOM 4367 O O . ALA B 1 267 ? -6.23 14.312 -6.043 1 97.75 267 ALA B O 1
ATOM 4368 N N . THR B 1 268 ? -5.035 13.867 -7.867 1 95.56 268 THR B N 1
ATOM 4369 C CA . THR B 1 268 ? -4.148 15.016 -7.695 1 95.56 268 THR B CA 1
ATOM 4370 C C . THR B 1 268 ? -4.93 16.328 -7.777 1 95.56 268 THR B C 1
ATOM 4372 O O . THR B 1 268 ? -4.727 17.219 -6.961 1 95.56 268 THR B O 1
ATOM 4375 N N . HIS B 1 269 ? -5.828 16.375 -8.711 1 94.81 269 HIS B N 1
ATOM 4376 C CA . HIS B 1 269 ? -6.66 17.562 -8.875 1 94.81 269 HIS B CA 1
ATOM 4377 C C . HIS B 1 269 ? -7.57 17.766 -7.664 1 94.81 269 HIS B C 1
ATOM 4379 O O . HIS B 1 269 ? -7.66 18.875 -7.129 1 94.81 269 HIS B O 1
ATOM 4385 N N . ILE B 1 270 ? -8.219 16.73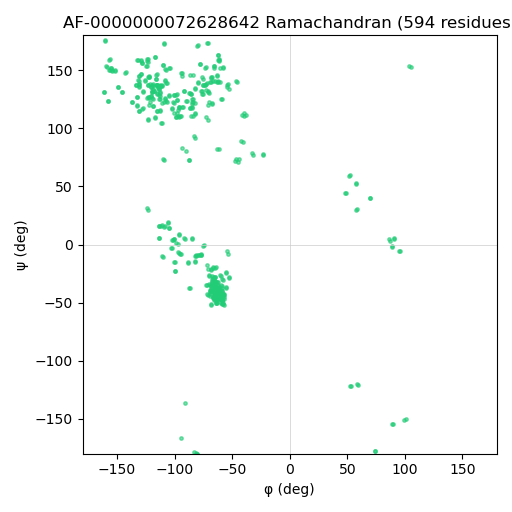4 -7.262 1 97.06 270 ILE B N 1
ATOM 4386 C CA . ILE B 1 270 ? -9.164 16.797 -6.156 1 97.06 270 ILE B CA 1
ATOM 4387 C C . ILE B 1 270 ? -8.43 17.172 -4.871 1 97.06 270 ILE B C 1
ATOM 4389 O O . ILE B 1 270 ? -8.906 18 -4.09 1 97.06 270 ILE B O 1
ATOM 4393 N N . ALA B 1 271 ? -7.258 16.562 -4.66 1 97.25 271 ALA B N 1
ATOM 4394 C CA . ALA B 1 271 ? -6.461 16.875 -3.475 1 97.25 271 ALA B CA 1
ATOM 4395 C C . ALA B 1 271 ? -6.082 18.344 -3.434 1 97.25 271 ALA B C 1
ATOM 4397 O O . ALA B 1 271 ? -6.109 18.969 -2.373 1 97.25 271 ALA B O 1
ATOM 4398 N N . SER B 1 272 ? -5.715 18.875 -4.559 1 94.56 272 SER B N 1
ATOM 4399 C CA . SER B 1 272 ? -5.355 20.281 -4.648 1 94.56 272 SER B CA 1
ATOM 4400 C C . SER B 1 272 ? -6.523 21.172 -4.238 1 94.56 272 SER B C 1
ATOM 4402 O O . SER B 1 272 ? -6.352 22.109 -3.451 1 94.56 272 SER B O 1
ATOM 4404 N N . ASN B 1 273 ? -7.688 20.875 -4.754 1 94.62 273 ASN B N 1
ATOM 4405 C CA . ASN B 1 273 ? -8.883 21.656 -4.422 1 94.62 273 ASN B CA 1
ATOM 4406 C C . ASN B 1 273 ? -9.211 21.562 -2.936 1 94.62 273 ASN B C 1
ATOM 4408 O O . ASN B 1 273 ? -9.531 22.562 -2.301 1 94.62 273 ASN B O 1
ATOM 4412 N N . LEU B 1 274 ? -9.148 20.359 -2.42 1 96.88 274 LEU B N 1
ATOM 4413 C CA . LEU B 1 274 ? -9.438 20.141 -1.006 1 96.88 274 LEU B CA 1
ATOM 4414 C C . LEU B 1 274 ? -8.438 20.906 -0.132 1 96.88 274 LEU B C 1
ATOM 4416 O O . LEU B 1 274 ? -8.828 21.516 0.864 1 96.88 274 LEU B O 1
ATOM 4420 N N . ASN B 1 275 ? -7.203 20.797 -0.521 1 96.5 275 ASN B N 1
ATOM 4421 C CA . ASN B 1 275 ? -6.168 21.484 0.238 1 96.5 275 ASN B CA 1
ATOM 4422 C C . ASN B 1 275 ? -6.402 23 0.261 1 96.5 275 ASN B C 1
ATOM 4424 O O . ASN B 1 275 ? -6.281 23.641 1.31 1 96.5 275 ASN B O 1
ATOM 4428 N N . PHE B 1 276 ? -6.699 23.484 -0.863 1 94.25 276 PHE B N 1
ATOM 4429 C CA . PHE B 1 276 ? -6.973 24.922 -0.958 1 94.25 276 PHE B CA 1
ATOM 4430 C C . PHE B 1 276 ? -8.141 25.312 -0.057 1 94.25 276 PHE B C 1
ATOM 4432 O O . PHE B 1 276 ? -8.047 26.281 0.699 1 94.25 276 PHE B O 1
ATOM 4439 N N . GLY B 1 277 ? -9.195 24.609 -0.17 1 95.88 277 GLY B N 1
ATOM 4440 C CA . GLY B 1 277 ? -10.344 24.875 0.677 1 95.88 277 GLY B CA 1
ATOM 4441 C C . GLY B 1 277 ? -10.031 24.766 2.158 1 95.88 277 GLY B C 1
ATOM 4442 O O . GLY B 1 277 ? -10.453 25.609 2.949 1 95.88 277 GLY B O 1
ATOM 4443 N N . LEU B 1 278 ? -9.289 23.766 2.525 1 97.81 278 LEU B N 1
ATOM 4444 C CA . LEU B 1 278 ? -8.93 23.531 3.92 1 97.81 278 LEU B CA 1
ATOM 4445 C C . LEU B 1 278 ? -8.07 24.672 4.457 1 97.81 278 LEU B C 1
ATOM 4447 O O . LEU B 1 278 ? -8.367 25.234 5.512 1 97.81 278 LEU B O 1
ATOM 4451 N N . MET B 1 279 ? -7.027 25.016 3.732 1 96.38 279 MET B N 1
ATOM 4452 C CA . MET B 1 279 ? -6.094 26.047 4.176 1 96.38 279 MET B CA 1
ATOM 4453 C C . MET B 1 279 ? -6.793 27.391 4.312 1 96.38 279 MET B C 1
ATOM 4455 O O . MET B 1 279 ? -6.551 28.125 5.27 1 96.38 279 MET B O 1
ATOM 4459 N N . ASN B 1 280 ? -7.68 27.656 3.377 1 95.94 280 ASN B N 1
ATOM 4460 C CA . ASN B 1 280 ? -8.438 28.891 3.455 1 95.94 280 ASN B CA 1
ATOM 4461 C C . ASN B 1 280 ? -9.328 28.922 4.691 1 95.94 280 ASN B C 1
ATOM 4463 O O . ASN B 1 280 ? -9.391 29.938 5.391 1 95.94 280 ASN B O 1
ATOM 4467 N N . LYS B 1 281 ? -9.969 27.875 4.922 1 97 281 LYS B N 1
ATOM 4468 C CA . LYS B 1 281 ? -10.852 27.797 6.082 1 97 281 LYS B CA 1
ATOM 4469 C C . LYS B 1 281 ? -10.062 27.938 7.383 1 97 281 LYS B C 1
ATOM 4471 O O . LYS B 1 281 ? -10.484 28.641 8.297 1 97 281 LYS B O 1
ATOM 4476 N N . LEU B 1 282 ? -8.969 27.266 7.488 1 97.25 282 LEU B N 1
ATOM 4477 C CA . LEU B 1 282 ? -8.156 27.281 8.695 1 97.25 282 LEU B CA 1
ATOM 4478 C C . LEU B 1 282 ? -7.598 28.672 8.961 1 97.25 282 LEU B C 1
ATOM 4480 O O . LEU B 1 282 ? -7.613 29.156 10.094 1 97.25 282 LEU B O 1
ATOM 4484 N N . LYS B 1 283 ? -7.133 29.359 7.934 1 95.75 283 LYS B N 1
ATOM 4485 C CA . LYS B 1 283 ? -6.574 30.703 8.07 1 95.75 283 LYS B CA 1
ATOM 4486 C C . LYS B 1 283 ? -7.652 31.703 8.445 1 95.75 283 LYS B C 1
ATOM 4488 O O . LYS B 1 283 ? -7.422 32.594 9.273 1 95.75 283 LYS B O 1
ATOM 4493 N N . LYS B 1 284 ? -8.773 31.531 7.871 1 94.19 284 LYS B N 1
ATOM 4494 C CA . LYS B 1 284 ? -9.898 32.406 8.188 1 94.19 284 LYS B CA 1
ATOM 4495 C C . LYS B 1 284 ? -10.32 32.281 9.648 1 94.19 284 LYS B C 1
ATOM 4497 O O . LYS B 1 284 ? -10.539 33.25 10.344 1 94.19 284 LYS B O 1
ATOM 4502 N N . ASP B 1 285 ? -10.375 31.062 10.078 1 92.12 285 ASP B N 1
ATOM 4503 C CA . ASP B 1 285 ? -10.781 30.781 11.453 1 92.12 285 ASP B CA 1
ATOM 4504 C C . ASP B 1 285 ? -9.734 31.297 12.438 1 92.12 285 ASP B C 1
ATOM 4506 O O . ASP B 1 285 ? -10.07 31.734 13.539 1 92.12 285 ASP B O 1
ATOM 4510 N N . GLU B 1 286 ? -8.5 31.141 12.125 1 86.81 286 GLU B N 1
ATOM 4511 C CA . GLU B 1 286 ? -7.418 31.625 12.977 1 86.81 286 GLU B CA 1
ATOM 4512 C C . GLU B 1 286 ? -7.453 33.125 13.102 1 86.81 286 GLU B C 1
ATOM 4514 O O . GLU B 1 286 ? -7.223 33.688 14.188 1 86.81 286 GLU B O 1
ATOM 4519 N N . GLY B 1 287 ? -7.711 33.75 12.016 1 81.31 287 GLY B N 1
ATOM 4520 C CA . GLY B 1 287 ? -7.836 35.188 12.039 1 81.31 287 GLY B CA 1
ATOM 4521 C C . GLY B 1 287 ? -8.984 35.688 12.906 1 81.31 287 GLY B C 1
ATOM 4522 O O . GLY B 1 287 ? -8.867 36.688 13.594 1 81.31 287 GLY B O 1
ATOM 4523 N N . LEU B 1 288 ? -10.008 34.969 12.93 1 74.88 288 LEU B N 1
ATOM 4524 C CA . LEU B 1 288 ? -11.172 35.312 13.734 1 74.88 288 LEU B CA 1
ATOM 4525 C C . LEU B 1 288 ? -10.898 35.094 15.211 1 74.88 288 LEU B C 1
ATOM 4527 O O . LEU B 1 288 ? -11.367 35.875 16.062 1 74.88 288 LEU B O 1
ATOM 4531 N N . LYS B 1 289 ? -10.172 34.156 15.609 1 73.06 289 LYS B N 1
ATOM 4532 C CA . LYS B 1 289 ? -9.812 33.875 17 1 73.06 289 LYS B CA 1
ATOM 4533 C C . LYS B 1 289 ? -8.883 34.938 17.562 1 73.06 289 LYS B C 1
ATOM 4535 O O . LYS B 1 289 ? -8.984 35.312 18.734 1 73.06 289 LYS B O 1
ATOM 4540 N N . GLU B 1 290 ? -7.953 35.312 16.75 1 69 290 GLU B N 1
ATOM 4541 C CA . GLU B 1 290 ? -7.035 36.344 17.172 1 69 290 GLU B CA 1
ATOM 4542 C C . GLU B 1 290 ? -7.773 37.688 17.375 1 69 290 GLU B C 1
ATOM 4544 O O . GLU B 1 290 ? -7.465 38.438 18.297 1 69 290 GLU B O 1
ATOM 4549 N N . LYS B 1 291 ? -8.797 38.031 16.562 1 61.53 291 LYS B N 1
ATOM 4550 C CA . LYS B 1 291 ? -9.586 39.25 16.688 1 61.53 291 LYS B CA 1
ATOM 4551 C C . LYS B 1 291 ? -10.469 39.188 17.938 1 61.53 291 LYS B C 1
ATOM 4553 O O . LYS B 1 291 ? -10.68 40.219 18.578 1 61.53 291 LYS B O 1
ATOM 4558 N N . ARG B 1 292 ? -10.922 38.062 18.281 1 56.09 292 ARG B N 1
ATOM 4559 C CA . ARG B 1 292 ? -11.781 37.938 19.453 1 56.09 292 ARG B CA 1
ATOM 4560 C C . ARG B 1 292 ? -10.992 38.125 20.75 1 56.09 292 ARG B C 1
ATOM 4562 O O . ARG B 1 292 ? -11.523 38.625 21.734 1 56.09 292 ARG B O 1
ATOM 4569 N N . THR B 1 293 ? -9.812 37.469 20.656 1 54.56 293 THR B N 1
ATOM 4570 C CA . THR B 1 293 ? -8.977 37.625 21.844 1 54.56 293 THR B CA 1
ATOM 4571 C C . THR B 1 293 ? -8.531 39.094 22 1 54.56 293 THR B C 1
ATOM 4573 O O . THR B 1 293 ? -8.25 39.531 23.109 1 54.56 293 THR B O 1
ATOM 4576 N N . ASN B 1 294 ? -8.328 39.75 20.922 1 48.75 294 ASN B N 1
ATOM 4577 C CA . ASN B 1 294 ? -7.91 41.156 21 1 48.75 294 ASN B CA 1
ATOM 4578 C C . ASN B 1 294 ? -9.086 42.062 21.328 1 48.75 294 ASN B C 1
ATOM 4580 O O . ASN B 1 294 ? -8.961 43.281 21.25 1 48.75 294 ASN B O 1
ATOM 4584 N N . PHE B 1 295 ? -10.289 41.562 21.328 1 39.81 295 PHE B N 1
ATOM 4585 C CA . PHE B 1 295 ? -11.352 42.469 21.797 1 39.81 295 PHE B CA 1
ATOM 4586 C C . PHE B 1 295 ? -11.25 42.656 23.297 1 39.81 295 PHE B C 1
ATOM 4588 O O . PHE B 1 295 ? -11.227 41.688 24.062 1 39.81 295 PHE B O 1
ATOM 4595 N N . PRO B 1 296 ? -10.844 43.844 23.781 1 37.88 296 PRO B N 1
ATOM 4596 C CA . PRO B 1 296 ? -10.883 44.219 25.203 1 37.88 296 PRO B CA 1
ATOM 4597 C C . PRO B 1 296 ? -12.148 43.719 25.891 1 37.88 296 PRO B C 1
ATOM 4599 O O . PRO B 1 296 ? -13.195 43.562 25.25 1 37.88 296 PRO B O 1
ATOM 4602 N N . SER B 1 297 ? -11.977 42.719 26.812 1 36.47 297 SER B N 1
ATOM 4603 C CA . SER B 1 297 ? -13.102 42.469 27.719 1 36.47 297 SER B CA 1
ATOM 4604 C C . SER B 1 297 ? -13.875 43.75 28.016 1 36.47 297 SER B C 1
ATOM 4606 O O . SER B 1 297 ? -13.32 44.719 28.578 1 36.47 297 SER B O 1
ATOM 4608 N N . ILE B 1 298 ? -14.633 44.094 27.062 1 29.25 298 ILE B N 1
ATOM 4609 C CA . ILE B 1 298 ? -15.516 45.188 27.5 1 29.25 298 ILE B CA 1
ATOM 4610 C C . ILE B 1 298 ? -16.25 44.781 28.781 1 29.25 298 ILE B C 1
ATOM 4612 O O . ILE B 1 298 ? -17.047 45.562 29.312 1 29.25 298 ILE B O 1
ATOM 4616 N N . PHE B 1 299 ? -16.156 43.5 29.25 1 26.38 299 PHE B N 1
ATOM 4617 C CA . PHE B 1 299 ? -16.656 43.531 30.625 1 26.38 299 PHE B CA 1
ATOM 4618 C C . PHE B 1 299 ? -15.539 43.938 31.594 1 26.38 299 PHE B C 1
ATOM 4620 O O . PHE B 1 299 ? -14.375 43.594 31.391 1 26.38 299 PHE B O 1
#

Nearest PDB structures (foldseek):
  9g8o-assembly1_F  TM=8.840E-01  e=1.316E-27  Homo sapiens
  3l7z-assembly1_G  TM=8.944E-01  e=3.045E-22  Saccharolobus solfataricus
  3l7z-assembly1_A  TM=8.882E-01  e=6.597E-20  Saccharolobus solfataricus
  5k36-assembly1_A  TM=8.387E-01  e=2.415E-20  Saccharomyces cerevisiae S288C
  4ifd-assembly1_A  TM=7.553E-01  e=5.208E-20  Saccharomyces cerevisiae S288C

Secondary structure (DSSP, 8-state):
-------HHHHHHHHHHHHHT--TTS--TTPPPPEEEEE---TTSSEEEEEEETTEEEEEEEEEEEEE-S--S---SEEEEEEE-TTT-GGG-SHHHHHHHHHHHHHHHHHH-SSSSSHHHHHHTB-STTTEEEEEEEEEEEEE-SS-HHHHHHHHHHHHHHT-EEE--EEEE-GGG-EEEE--SS--EEE---TT--EEEEEEEETTEEEES--HHHHTT---EEEEEEEPPS-TT-GGG-EEEEEEEESS--EEHHHHHHHHHHHHHHHHHHHHHHHHHHHHHHHHHHHHHTS----/-------HHHHHHHHHHHHHT--TTS--TTPPPPEEEEE---TTSSEEEEEEETTEEEEEEEEEEEEE-S--S---SEEEEEEE-TTT-GGG-SHHHHHHHHHHHHHHHHHH-SSSSSHHHHHHTB-STTTEEEEEEEEEEEEE-SS-HHHHHHHHHHHHHHT-EEE--EEEE-GGG-EEEE--SS--EEE---TT--EEEEEEEETTEEEES--HHHHTT---EEEEEEEPPS-TT-GGG-EEEEEEEESS--EEHHHHHHHHHHHHHHHHHHHHHHHHHHHHHHHHHHHHHTS----

Foldseek 3Di:
DPPPDDDPVLLVVQLVCQVVQAGPVGDGQLDWADKDKDKPPDPPALIWMWIDTPNWIKIKGKHKDKDADQDPPDDDLEFEFEEEDPQADPVLPDPNVRVVRVVLRVQLCLLSPDCQFLNVLQVVQWDDPVTIGMRMYMYMYTHYAFFFVSQRVQLGVLLRLQRGKDWDWDWAQDPPRDIDIHHDPDIDIDGGDGLQPKGKFKWFDRPLGTGGHDTPSNCVNGQWIKIWIWGADPDLVDRVPIDTSDIDTGRDDDDDPVSVVVNRVVRSNSRSVVSVVSVVVSVVVVVVVVVVVPPPPPD/DPPPDDDPVLLVVQLVCQVVQAGPVGDGQLDWADKDKDKPPDPPALIWMWIDTPNWIKIKGKHKDKDADQDPPDDDLEFEFEEEDPQADPVLPDPNVRVVRVVLRVQLCLLSPDCQFLNVLQVVQWDDPVTIGMRMYMYMYTHYAFFFVSQRVQLGVLLRLQGGKDWDWDWAQDPPRDIDIHHDPDIDIDGGDGLQPKGKFKWFDRPLGIGGHDTPSNCVNGQWIKIWIWGADPDLVDRVPIDTSDIDTGRDDDDDPVSVVVNVVVRSNSRSVVSVVSVVVSVVVVVVVVVVVPPPPPD

Sequence (598 aa):
MADFLISNYEKNYIIDGVQAGIRCDGRQLTDYRPISIETGILAGANGSARIQIGSTDVLLSVKAELNTTTDPILSNRLKFFVDLSANASPKFAGRGGQEQAEEWAKTLYAAYDNDHIMVESMRRLLLAPPLHYWTLYVDAIVLQHDGNIMDALSLGVKAALFDTQICNVIVRPADEGKFLIDLPDEISTWKLDVTSAPLIVAVTRIGNQSVFDLDLSEELCSNNTLYVGIKQGENEEDNSESLITCIKKVGGGAVEIDSMMEMLEKATHIASNLNFGLMNKLKKDEGLKEKRTNFPSIFMADFLISNYEKNYIIDGVQAGIRCDGRQLTDYRPISIETGILAGANGSARIQIGSTDVLLSVKAELNTTTDPILSNRLKFFVDLSANASPKFAGRGGQEQAEEWAKTLYAAYDNDHIMVESMRRLLLAPPLHYWTLYVDAIVLQHDGNIMDALSLGVKAALFDTQICNVIVRPADEGKFLIDLPDEISTWKLDVTSAPLIVAVTRIGNQSVFDLDLSEELCSNNTLYVGIKQGENEEDNSESLITCIKKVGGGAVEIDSMMEMLEKATHIASNLNFGLMNKLKKDEGLKEKRTNFPSIF